Protein AF-A0A3S0SCT3-F1 (afdb_monomer_lite)

Sequence (466 aa):
MITLSAAMLVMLGFLIAALIVVVLLPAYRRRVERFTSEALKRTLPLTEDEIRADKDRLRADFAMEVHRLESKLEDASLTAARQRVEVNRRDAKIQELSESIADQKMSVEEHENARRVLEQAILDRLPKVEQRLVETRKLLATRDREIKTLSATSTKQAAALEEATQLNKQRERELAQLRTALETRAVRNRGAGSAVADADVALRTELEAMREKTREQAALIERLKGAAAVAQSAPDRDEQNAEIKRLLLALAKTEAELTSLKSSIGGEDAERMALEDRVADLQSAVDTKSTEMAKLKAALKVYEEKDSEPAGMAEKANLGALQAELENQRRIITELRAEIASGQERLSRQALRFHEELRRINPEPAAEPPVEKAASPRPSLADRISAPRGPRPAAASNDGSETPDQQRPGSYLRALNSNGAGATADSAGDKPPPLPAADSDQSASVPVAQPHRPRLLERISGIDKR

Radius of gyration: 72.63 Å; chains: 1; bounding box: 149×64×237 Å

Foldseek 3Di:
DQDPVNVVVVVVVVVVVVVVCVVCVVVVVVVVVVVVVVVVCVVDVDDPVNVVVVVVVVVVVVVVVVVVVVVVVVVVVVVVVVVVVVVVVVVVVVVVVVVVVVVVVVVVVVVVVVVVVVVVVCVVVVVVVVVVVVVVVVVVVVVVVVVVVVVVVVVVVVVVVVVVVVVVVVVVVVVVVVVVVVVVVVVVVVPDPPCPVVVVVVVVVVVVVVVVVVVVVVVVVVVVVVVVVCVVPPVVVVVVVVVVVVVVVVVVVVVVVVVVVVVVVVVVVVVVVVVVVVVVVVVVVVVVVVVVVVVVVVVVVVVVVVPVPPPVVVVVVVVVVVVVVVVVVVVVVVVVVVVVVVVVVVVVVVVVVVVVVVCVVDVDDDDDDDDDDDDDDDDDPVVVVPDDDDDDDDDDDDDDDDDDDDDDDDDDPDDDDDDDDDDDDDDDDDDDDDDDDDDDDDDDDDDDDDDDDDDPVVVVPPPDDD

Secondary structure (DSSP, 8-state):
---HHHHHHHHHHHHHHHHHHHHHHHHHHHHHHHHHHHHHHHH----HHHHHHHHHHHHHHHHHHHHHHHHHHHHHHHHHHHHHHHHHHHHHHHHHHHHHHHHHHHHHHHHHHHHHHHHHHHHHHHHHHHHHHHHHHHHHHHHHHHHHHHHHHHHHHHHHHHHHHHHHHHHHHHHHHHHHHHHHHHHHHTT-TT-HHHHHHHHHHHHHHHHHHHHHHHHHHHHHHHHHHHHHS-HHHHHHHHHHHHHHHHHHHHHHHHHHHHHHHHHHHHHHHHHHHHHHHHHHHHHHHHHHHHHHHHHHHHHHHHHHS-HHHHHHHHHHHHHHHHHHHHHHHHHHHHHHHHHHHHHHHHHHHHHHHHHHHS-PPS--------PPPPPPHHHHHSSPPPPPPPPPPP---------------------------------PPPPPPP-------PPPPP-PPPPHHHHH------

pLDDT: mean 77.99, std 21.11, range [28.83, 98.56]

Structure (mmCIF, N/CA/C/O backbone):
data_AF-A0A3S0SCT3-F1
#
_entry.id   AF-A0A3S0SCT3-F1
#
loop_
_atom_site.group_PDB
_atom_site.id
_atom_site.type_symbol
_atom_site.label_atom_id
_atom_site.label_alt_id
_atom_site.label_comp_id
_atom_site.label_asym_id
_atom_site.label_entity_id
_atom_site.label_seq_id
_atom_site.pdbx_PDB_ins_code
_atom_site.Cartn_x
_atom_site.Cartn_y
_atom_site.Cartn_z
_atom_site.occupancy
_atom_site.B_iso_or_equiv
_atom_site.auth_seq_id
_atom_site.auth_comp_id
_atom_site.auth_asym_id
_atom_site.auth_atom_id
_atom_site.pdbx_PDB_model_num
ATOM 1 N N . MET A 1 1 ? -10.621 13.838 122.677 1.00 55.72 1 MET A N 1
ATOM 2 C CA . MET A 1 1 ? -10.110 12.481 122.399 1.00 55.72 1 MET A CA 1
ATOM 3 C C . MET A 1 1 ? -11.297 11.598 122.060 1.00 55.72 1 MET A C 1
ATOM 5 O O . MET A 1 1 ? -12.112 11.360 122.939 1.00 55.72 1 MET A O 1
ATOM 9 N N . ILE A 1 2 ? -11.463 11.205 120.795 1.00 68.75 2 ILE A N 1
ATOM 10 C CA . ILE A 1 2 ? -12.482 10.211 120.429 1.00 68.75 2 ILE A CA 1
ATOM 11 C C . ILE A 1 2 ? -11.994 8.881 121.004 1.00 68.75 2 ILE A C 1
ATOM 13 O O . ILE A 1 2 ? -10.874 8.462 120.721 1.00 68.75 2 ILE A O 1
ATOM 17 N N . THR A 1 3 ? -12.784 8.261 121.873 1.00 83.06 3 THR A N 1
ATOM 18 C CA . THR A 1 3 ? -12.463 6.950 122.434 1.00 83.06 3 THR A CA 1
ATOM 19 C C . THR A 1 3 ? -12.529 5.895 121.328 1.00 83.06 3 THR A C 1
ATOM 21 O O . THR A 1 3 ? -13.400 5.946 120.460 1.00 83.06 3 THR A O 1
ATOM 24 N N . LEU A 1 4 ? -11.610 4.924 121.343 1.00 81.12 4 LEU A N 1
ATOM 25 C CA . LEU A 1 4 ? -11.545 3.845 120.343 1.00 81.12 4 LEU A CA 1
ATOM 26 C C . LEU A 1 4 ? -12.892 3.104 120.206 1.00 81.12 4 LEU A C 1
ATOM 28 O O . LEU A 1 4 ? -13.298 2.734 119.107 1.00 81.12 4 LEU A O 1
ATOM 32 N N . SER A 1 5 ? -13.624 2.969 121.316 1.00 81.44 5 SER A N 1
ATOM 33 C CA . SER A 1 5 ? -14.971 2.394 121.360 1.00 81.44 5 SER A CA 1
ATOM 34 C C . SER A 1 5 ? -15.987 3.169 120.515 1.00 81.44 5 SER A C 1
ATOM 36 O O . SER A 1 5 ? -16.789 2.555 119.814 1.00 81.44 5 SER A O 1
ATOM 38 N N . ALA A 1 6 ? -15.930 4.504 120.511 1.00 84.19 6 ALA A N 1
ATOM 39 C CA . ALA A 1 6 ? -16.797 5.332 119.678 1.00 84.19 6 ALA A CA 1
ATOM 40 C C . ALA A 1 6 ? -16.472 5.164 118.183 1.00 84.19 6 ALA A C 1
ATOM 42 O O . ALA A 1 6 ? -17.385 5.060 117.367 1.00 84.19 6 ALA A O 1
ATOM 43 N N . ALA A 1 7 ? -15.189 5.056 117.819 1.00 85.12 7 ALA A N 1
ATOM 44 C CA . ALA A 1 7 ? -14.775 4.819 116.434 1.00 85.12 7 ALA A CA 1
ATOM 45 C C . ALA A 1 7 ? -15.224 3.438 115.907 1.00 85.12 7 ALA A C 1
ATOM 47 O O . ALA A 1 7 ? -15.695 3.343 114.773 1.00 85.12 7 ALA A O 1
ATOM 48 N N . MET A 1 8 ? -15.149 2.380 116.730 1.00 87.06 8 MET A N 1
ATOM 49 C CA . MET A 1 8 ? -15.624 1.038 116.352 1.00 87.06 8 MET A CA 1
ATOM 50 C C . MET A 1 8 ? -17.142 0.990 116.146 1.00 87.06 8 MET A C 1
ATOM 52 O O . MET A 1 8 ? -17.603 0.373 115.188 1.00 87.06 8 MET A O 1
ATOM 56 N N . LEU A 1 9 ? -17.922 1.670 116.994 1.00 89.00 9 LEU A N 1
ATOM 57 C CA . LEU A 1 9 ? -19.380 1.747 116.844 1.00 89.00 9 LEU A CA 1
ATOM 58 C C . LEU A 1 9 ? -19.797 2.509 115.580 1.00 89.00 9 LEU A C 1
ATOM 60 O O . LEU A 1 9 ? -20.729 2.087 114.899 1.00 89.00 9 LEU A O 1
ATOM 64 N N . VAL A 1 10 ? -19.091 3.587 115.227 1.00 90.06 10 VAL A N 1
ATOM 65 C CA . VAL A 1 10 ? -19.343 4.338 113.985 1.00 90.06 10 VAL A CA 1
ATOM 66 C C . VAL A 1 10 ? -19.022 3.491 112.752 1.00 90.06 10 VAL A C 1
ATOM 68 O O . VAL A 1 10 ? -19.837 3.431 111.833 1.00 90.06 10 VAL A O 1
ATOM 71 N N . MET A 1 11 ? -17.885 2.786 112.740 1.00 91.88 11 MET A N 1
ATOM 72 C CA . MET A 1 11 ? -17.531 1.875 111.643 1.00 91.88 11 MET A CA 1
ATOM 73 C C . MET A 1 11 ? -18.521 0.714 111.514 1.00 91.88 11 MET A C 1
ATOM 75 O O . MET A 1 11 ? -18.919 0.372 110.403 1.00 91.88 11 MET A O 1
ATOM 79 N N . LEU A 1 12 ? -18.963 0.136 112.637 1.00 92.62 12 LEU A N 1
ATOM 80 C CA . LEU A 1 12 ? -19.971 -0.923 112.650 1.00 92.62 12 LEU A CA 1
ATOM 81 C C . LEU A 1 12 ? -21.324 -0.413 112.135 1.00 92.62 12 LEU A C 1
ATOM 83 O O . LEU A 1 12 ? -21.947 -1.066 111.303 1.00 92.62 12 LEU A O 1
ATOM 87 N N . GLY A 1 13 ? -21.752 0.776 112.567 1.00 93.44 13 GLY A N 1
ATOM 88 C CA . GLY A 1 13 ? -22.961 1.428 112.065 1.00 93.44 13 GLY A CA 1
ATOM 89 C C . GLY A 1 13 ? -22.890 1.721 110.563 1.00 93.44 13 GLY A C 1
ATOM 90 O O . GLY A 1 13 ? -23.849 1.452 109.842 1.00 93.44 13 GLY A O 1
ATOM 91 N N . PHE A 1 14 ? -21.741 2.194 110.070 1.00 94.38 14 PHE A N 1
ATOM 92 C CA . PHE A 1 14 ? -21.503 2.408 108.640 1.00 94.38 14 PHE A CA 1
ATOM 93 C C . PHE A 1 14 ? -21.528 1.096 107.847 1.00 94.38 14 PHE A C 1
ATOM 95 O O . PHE A 1 14 ? -22.155 1.034 106.793 1.00 94.38 14 PHE A O 1
ATOM 102 N N . LEU A 1 15 ? -20.909 0.031 108.365 1.00 93.75 15 LEU A N 1
ATOM 103 C CA . LEU A 1 15 ? -20.901 -1.284 107.725 1.00 93.75 15 LEU A CA 1
ATOM 104 C C . LEU A 1 15 ? -22.316 -1.876 107.636 1.00 93.75 15 LEU A C 1
ATOM 106 O O . LEU A 1 15 ? -22.696 -2.405 106.594 1.00 93.75 15 LEU A O 1
ATOM 110 N N . ILE A 1 16 ? -23.116 -1.735 108.699 1.00 94.25 16 ILE A N 1
ATOM 111 C CA . ILE A 1 16 ? -24.522 -2.158 108.719 1.00 94.25 16 ILE A CA 1
ATOM 112 C C . ILE A 1 16 ? -25.343 -1.338 107.715 1.00 94.25 16 ILE A C 1
ATOM 114 O O . ILE A 1 16 ? -26.109 -1.911 106.942 1.00 94.25 16 ILE A O 1
ATOM 118 N N . ALA A 1 17 ? -25.158 -0.017 107.664 1.00 94.00 17 ALA A N 1
ATOM 119 C CA . ALA A 1 17 ? -25.833 0.838 106.689 1.00 94.00 17 ALA A CA 1
ATOM 120 C C . ALA A 1 17 ? -25.451 0.478 105.241 1.00 94.00 17 ALA A C 1
ATOM 122 O O . ALA A 1 17 ? -26.325 0.364 104.382 1.00 94.00 17 ALA A O 1
ATOM 123 N N . ALA A 1 18 ? -24.167 0.230 104.973 1.00 93.06 18 ALA A N 1
ATOM 124 C CA . ALA A 1 18 ? -23.684 -0.209 103.667 1.00 93.06 18 ALA A CA 1
ATOM 125 C C . ALA A 1 18 ? -24.271 -1.574 103.273 1.00 93.06 18 ALA A C 1
ATOM 127 O O . ALA A 1 18 ? -24.719 -1.745 102.139 1.00 93.06 18 ALA A O 1
ATOM 128 N N . LEU A 1 19 ? -24.348 -2.521 104.214 1.00 93.25 19 LEU A N 1
ATOM 129 C CA . LEU A 1 19 ? -24.976 -3.825 103.995 1.00 93.25 19 LEU A CA 1
ATOM 130 C C . LEU A 1 19 ? -26.462 -3.674 103.636 1.00 93.25 19 LEU A C 1
ATOM 132 O O . LEU A 1 19 ? -26.930 -4.287 102.678 1.00 93.25 19 LEU A O 1
ATOM 136 N N . ILE A 1 20 ? -27.191 -2.813 104.352 1.00 93.94 20 ILE A N 1
ATOM 137 C CA . ILE A 1 20 ? -28.601 -2.508 104.073 1.00 93.94 20 ILE A CA 1
ATOM 138 C C . ILE A 1 20 ? -28.765 -1.915 102.666 1.00 93.94 20 ILE A C 1
ATOM 140 O O . ILE A 1 20 ? -29.652 -2.342 101.924 1.00 93.94 20 ILE A O 1
ATOM 144 N N . VAL A 1 21 ? -27.896 -0.984 102.258 1.00 94.62 21 VAL A N 1
ATOM 145 C CA . VAL A 1 21 ? -27.906 -0.418 100.899 1.00 94.62 21 VAL A CA 1
ATOM 146 C C . VAL A 1 21 ? -27.666 -1.503 99.851 1.00 94.62 21 VAL A C 1
ATOM 148 O O . VAL A 1 21 ? -28.411 -1.560 98.878 1.00 94.62 21 VAL A O 1
ATOM 151 N N . VAL A 1 22 ? -26.690 -2.395 100.047 1.00 93.94 22 VAL A N 1
ATOM 152 C CA . VAL A 1 22 ? -26.400 -3.500 99.113 1.00 93.94 22 VAL A CA 1
ATOM 153 C C . VAL A 1 22 ? -27.593 -4.450 98.976 1.00 93.94 22 VAL A C 1
ATOM 155 O O . VAL A 1 22 ? -27.904 -4.879 97.865 1.00 93.94 22 VAL A O 1
ATOM 158 N N . VAL A 1 23 ? -28.300 -4.733 100.074 1.00 93.88 23 VAL A N 1
ATOM 159 C CA . VAL A 1 23 ? -29.508 -5.576 100.072 1.00 93.88 23 VAL A CA 1
ATOM 160 C C . VAL A 1 23 ? -30.689 -4.882 99.379 1.00 93.88 23 VAL A C 1
ATOM 162 O O . VAL A 1 23 ? -31.435 -5.524 98.639 1.00 93.88 23 VAL A O 1
ATOM 165 N N . LEU A 1 24 ? -30.859 -3.570 99.568 1.00 93.81 24 LEU A N 1
ATOM 166 C CA . LEU A 1 24 ? -31.945 -2.789 98.959 1.00 93.81 24 LEU A CA 1
ATOM 167 C C . LEU A 1 24 ? -31.691 -2.433 97.488 1.00 93.81 24 LEU A C 1
ATOM 169 O O . LEU A 1 24 ? -32.644 -2.265 96.723 1.00 93.81 24 LEU A O 1
ATOM 173 N N . LEU A 1 25 ? -30.431 -2.339 97.064 1.00 92.94 25 LEU A N 1
ATOM 174 C CA . LEU A 1 25 ? -30.032 -1.957 95.709 1.00 92.94 25 LEU A CA 1
ATOM 175 C C . LEU A 1 25 ? -30.692 -2.799 94.594 1.00 92.94 25 LEU A C 1
ATOM 177 O O . LEU A 1 25 ? -31.239 -2.199 93.663 1.00 92.94 25 LEU A O 1
ATOM 181 N N . PRO A 1 26 ? -30.714 -4.150 94.641 1.00 90.88 26 PRO A N 1
ATOM 182 C CA . PRO A 1 26 ? -31.385 -4.952 93.614 1.00 90.88 26 PRO A CA 1
ATOM 183 C C . PRO A 1 26 ? -32.906 -4.747 93.597 1.00 90.88 26 PRO A C 1
ATOM 185 O O . PRO A 1 26 ? -33.515 -4.766 92.526 1.00 90.88 26 PRO A O 1
ATOM 188 N N . ALA A 1 27 ? -33.529 -4.511 94.756 1.00 90.31 27 ALA A N 1
ATOM 189 C CA . ALA A 1 27 ? -34.961 -4.233 94.841 1.00 90.31 27 ALA A CA 1
ATOM 190 C C . ALA A 1 27 ? -35.302 -2.862 94.238 1.00 90.31 27 ALA A C 1
ATOM 192 O O . ALA A 1 27 ? -36.268 -2.734 93.483 1.00 90.31 27 ALA A O 1
ATOM 193 N N . TYR A 1 28 ? -34.472 -1.855 94.514 1.00 92.50 28 TYR A N 1
ATOM 194 C CA . TYR A 1 28 ? -34.616 -0.523 93.940 1.00 92.50 28 TYR A CA 1
ATOM 195 C C . TYR A 1 28 ? -34.424 -0.536 92.416 1.00 92.50 28 TYR A C 1
ATOM 197 O O . TYR A 1 28 ? -35.263 0.010 91.705 1.00 92.50 28 TYR A O 1
ATOM 205 N N . ARG A 1 29 ? -33.406 -1.239 91.891 1.00 92.00 29 ARG A N 1
ATOM 206 C CA . ARG A 1 29 ? -33.174 -1.373 90.436 1.00 92.00 29 ARG A CA 1
ATOM 207 C C . ARG A 1 29 ? -34.368 -1.971 89.699 1.00 92.00 29 ARG A C 1
ATOM 209 O O . ARG A 1 29 ? -34.858 -1.361 88.756 1.00 92.00 29 ARG A O 1
ATOM 216 N N . ARG A 1 30 ? -34.908 -3.093 90.189 1.00 90.38 30 ARG A N 1
ATOM 217 C CA . ARG A 1 30 ? -36.111 -3.720 89.606 1.00 90.38 30 ARG A CA 1
ATOM 218 C C . ARG A 1 30 ? -37.310 -2.774 89.601 1.00 90.38 30 ARG A C 1
ATOM 220 O O . ARG A 1 30 ? -38.130 -2.809 88.687 1.00 90.38 30 ARG A O 1
ATOM 227 N N . ARG A 1 31 ? -37.437 -1.940 90.637 1.00 90.19 31 ARG A N 1
ATOM 228 C CA . ARG A 1 31 ? -38.525 -0.966 90.744 1.00 90.19 31 ARG A CA 1
ATOM 229 C C . ARG A 1 31 ? -38.351 0.180 89.751 1.00 90.19 31 ARG A C 1
ATOM 231 O O . ARG A 1 31 ? -39.322 0.543 89.097 1.00 90.19 31 ARG A O 1
ATOM 238 N N . VAL A 1 32 ? -37.132 0.697 89.600 1.00 91.19 32 VAL A N 1
ATOM 239 C CA . VAL A 1 32 ? -36.812 1.725 88.601 1.00 91.19 32 VAL A CA 1
ATOM 240 C C . VAL A 1 32 ? -37.040 1.192 87.189 1.00 91.19 32 VAL A C 1
ATOM 242 O O . VAL A 1 32 ? -37.720 1.859 86.428 1.00 91.19 32 VAL A O 1
ATOM 245 N N . GLU A 1 33 ? -36.585 -0.019 86.858 1.00 92.12 33 GLU A N 1
ATOM 246 C CA . GLU A 1 33 ? -36.803 -0.645 85.540 1.00 92.12 33 GLU A CA 1
ATOM 247 C C . GLU A 1 33 ? -38.289 -0.792 85.188 1.00 92.12 33 GLU A C 1
ATOM 249 O O . GLU A 1 33 ? -38.695 -0.552 84.050 1.00 92.12 33 GLU A O 1
ATOM 254 N N . ARG A 1 34 ? -39.133 -1.153 86.162 1.00 88.19 34 ARG A N 1
ATOM 255 C CA . ARG A 1 34 ? -40.588 -1.192 85.958 1.00 88.19 34 ARG A CA 1
ATOM 256 C C . ARG A 1 34 ? -41.157 0.196 85.706 1.00 88.19 34 ARG A C 1
ATOM 258 O O . ARG A 1 34 ? -41.856 0.379 84.722 1.00 88.19 34 ARG A O 1
ATOM 265 N N . PHE A 1 35 ? -40.817 1.179 86.536 1.00 87.50 35 PHE A N 1
ATOM 266 C CA . PHE A 1 35 ? -41.319 2.539 86.349 1.00 87.50 35 PHE A CA 1
ATOM 267 C C . PHE A 1 35 ? -40.828 3.179 85.052 1.00 87.50 35 PHE A C 1
ATOM 269 O O . PHE A 1 35 ? -41.610 3.848 84.388 1.00 87.50 35 PHE A O 1
ATOM 276 N N . THR A 1 36 ? -39.568 2.976 84.664 1.00 85.06 36 THR A N 1
ATOM 277 C CA . THR A 1 36 ? -39.033 3.515 83.411 1.00 85.06 36 THR A CA 1
ATOM 278 C C . THR A 1 36 ? -39.622 2.796 82.211 1.00 85.06 36 THR A C 1
ATOM 280 O O . THR A 1 36 ? -39.981 3.466 81.254 1.00 85.06 36 THR A O 1
ATOM 283 N N . SER A 1 37 ? -39.799 1.473 82.257 1.00 82.56 37 SER A N 1
ATOM 284 C CA . SER A 1 37 ? -40.467 0.743 81.173 1.00 82.56 37 SER A CA 1
ATOM 285 C C . SER A 1 37 ? -41.952 1.095 81.061 1.00 82.56 37 SER A C 1
ATOM 287 O O . SER A 1 37 ? -42.439 1.261 79.951 1.00 82.56 37 SER A O 1
ATOM 289 N N . GLU A 1 38 ? -42.674 1.272 82.167 1.00 80.94 38 GLU A N 1
ATOM 290 C CA . GLU A 1 38 ? -44.071 1.726 82.165 1.00 80.94 38 GLU A CA 1
ATOM 291 C C . GLU A 1 38 ? -44.207 3.184 81.714 1.00 80.94 38 GLU A C 1
ATOM 293 O O . GLU A 1 38 ? -45.105 3.499 80.938 1.00 80.94 38 GLU A O 1
ATOM 298 N N . ALA A 1 39 ? -43.311 4.074 82.151 1.00 81.44 39 ALA A N 1
ATOM 299 C CA . ALA A 1 39 ? -43.274 5.459 81.691 1.00 81.44 39 ALA A CA 1
ATOM 300 C C . ALA A 1 39 ? -42.940 5.536 80.197 1.00 81.44 39 ALA A C 1
ATOM 302 O O . ALA A 1 39 ? -43.618 6.246 79.464 1.00 81.44 39 ALA A O 1
ATOM 303 N N . LEU A 1 40 ? -41.966 4.748 79.733 1.00 78.50 40 LEU A N 1
ATOM 304 C CA . LEU A 1 40 ? -41.575 4.666 78.328 1.00 78.50 40 LEU A CA 1
ATOM 305 C C . LEU A 1 40 ? -42.701 4.088 77.460 1.00 78.50 40 LEU A C 1
ATOM 307 O O . LEU A 1 40 ? -42.966 4.614 76.388 1.00 78.50 40 LEU A O 1
ATOM 311 N N . LYS A 1 41 ? -43.424 3.072 77.948 1.00 76.38 41 LYS A N 1
ATOM 312 C CA . LYS A 1 41 ? -44.637 2.537 77.301 1.00 76.38 41 LYS A CA 1
ATOM 313 C C . LYS A 1 41 ? -45.798 3.539 77.263 1.00 76.38 41 LYS A C 1
ATOM 315 O O . LYS A 1 41 ? -46.681 3.401 76.428 1.00 76.38 41 LYS A O 1
ATOM 320 N N . ARG A 1 42 ? -45.839 4.517 78.177 1.00 78.38 42 ARG A N 1
ATOM 321 C CA . ARG A 1 42 ? -46.845 5.597 78.177 1.00 78.38 42 ARG A CA 1
ATOM 322 C C . ARG A 1 42 ? -46.470 6.747 77.247 1.00 78.38 42 ARG A C 1
ATOM 324 O O . ARG A 1 42 ? -47.368 7.396 76.724 1.00 78.38 42 ARG A O 1
ATOM 331 N N . THR A 1 43 ? -45.178 7.031 77.075 1.00 78.75 43 THR A N 1
ATOM 332 C CA . THR A 1 43 ? -44.700 8.128 76.219 1.00 78.75 43 THR A CA 1
ATOM 333 C C . THR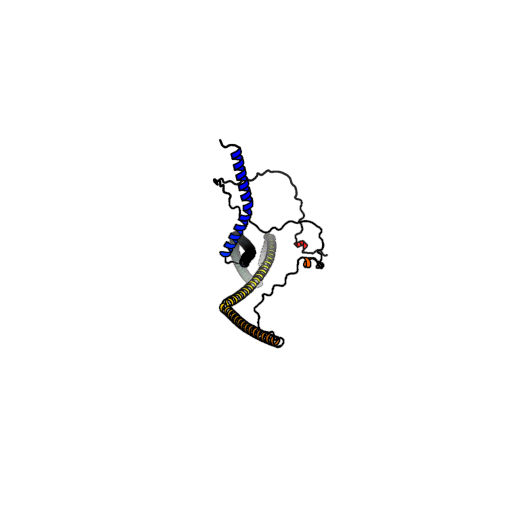 A 1 43 ? -44.483 7.706 74.769 1.00 78.75 43 THR A C 1
ATOM 335 O O . THR A 1 43 ? -44.610 8.545 73.882 1.00 78.75 43 THR A O 1
ATOM 338 N N . LEU A 1 44 ? -44.184 6.429 74.512 1.00 70.25 44 LEU A N 1
ATOM 339 C CA . LEU A 1 44 ? -44.143 5.843 73.174 1.00 70.25 44 LEU A CA 1
ATOM 340 C C . LEU A 1 44 ? -45.436 5.055 72.931 1.00 70.25 44 LEU A C 1
ATOM 342 O O . LEU A 1 44 ? -45.578 3.962 73.479 1.00 70.25 44 LEU A O 1
ATOM 346 N N . PRO A 1 45 ? -46.362 5.546 72.091 1.00 65.19 45 PRO A N 1
ATOM 347 C CA . PRO A 1 45 ? -47.521 4.778 71.650 1.00 65.19 45 PRO A CA 1
ATOM 348 C C . PRO A 1 45 ? -47.118 3.756 70.568 1.00 65.19 45 PRO A C 1
ATOM 350 O O . PRO A 1 45 ? -47.778 3.671 69.542 1.00 65.19 45 PRO A O 1
ATOM 353 N N . LEU A 1 46 ? -46.010 3.028 70.764 1.00 66.12 46 LEU A N 1
ATOM 354 C CA . LEU A 1 46 ? -45.612 1.910 69.910 1.00 66.12 46 LEU A CA 1
ATOM 355 C C . LEU A 1 46 ? -45.759 0.605 70.687 1.00 66.12 46 LEU A C 1
ATOM 357 O O . LEU A 1 46 ? -45.179 0.412 71.759 1.00 66.12 46 LEU A O 1
ATOM 361 N N . THR A 1 47 ? -46.536 -0.302 70.121 1.00 78.00 47 THR A N 1
ATOM 362 C CA . THR A 1 47 ? -46.681 -1.675 70.598 1.00 78.00 47 THR A CA 1
ATOM 363 C C . THR A 1 47 ? -45.391 -2.472 70.351 1.00 78.00 47 THR A C 1
ATOM 365 O O . THR A 1 47 ? -44.585 -2.143 69.481 1.00 78.00 47 THR A O 1
ATOM 368 N N . GLU A 1 48 ? -45.150 -3.538 71.123 1.00 80.19 48 GLU A N 1
ATOM 369 C CA . GLU A 1 48 ? -43.949 -4.379 70.951 1.00 80.19 48 GLU A CA 1
ATOM 370 C C . GLU A 1 48 ? -43.869 -4.995 69.542 1.00 80.19 48 GLU A C 1
ATOM 372 O O . GLU A 1 48 ? -42.777 -5.166 68.993 1.00 80.19 48 GLU A O 1
ATOM 377 N N . ASP A 1 49 ? -45.027 -5.269 68.941 1.00 83.00 49 ASP A N 1
ATOM 378 C CA . ASP A 1 49 ? -45.137 -5.788 67.581 1.00 83.00 49 ASP A CA 1
ATOM 379 C C . ASP A 1 49 ? -44.750 -4.736 66.530 1.00 83.00 49 ASP A C 1
ATOM 381 O O . ASP A 1 49 ? -44.058 -5.075 65.571 1.00 83.00 49 ASP A O 1
ATOM 385 N N . GLU A 1 50 ? -45.076 -3.455 66.736 1.00 85.50 50 GLU A N 1
ATOM 386 C CA . GLU A 1 50 ? -44.626 -2.358 65.863 1.00 85.50 50 GLU A CA 1
ATOM 387 C C . GLU A 1 50 ? -43.107 -2.157 65.934 1.00 85.50 50 GLU A C 1
ATOM 389 O O . GLU A 1 50 ? -42.463 -1.998 64.901 1.00 85.50 50 GLU A O 1
ATOM 394 N N . ILE A 1 51 ? -42.493 -2.269 67.119 1.00 84.94 51 ILE A N 1
ATOM 395 C CA . ILE A 1 51 ? -41.025 -2.184 67.262 1.00 84.94 51 ILE A CA 1
ATOM 396 C C . ILE A 1 51 ? -40.329 -3.337 66.517 1.00 84.94 51 ILE A C 1
ATOM 398 O O . ILE A 1 51 ? -39.260 -3.160 65.924 1.00 84.94 51 ILE A O 1
ATOM 402 N N . ARG A 1 52 ? -40.916 -4.541 66.539 1.00 89.00 52 ARG A N 1
ATOM 403 C CA . ARG A 1 52 ? -40.405 -5.689 65.772 1.00 89.00 52 ARG A CA 1
ATOM 404 C C . ARG A 1 52 ? -40.596 -5.484 64.271 1.00 89.00 52 ARG A C 1
ATOM 406 O O . ARG A 1 52 ? -39.658 -5.750 63.521 1.00 89.00 52 ARG A O 1
ATOM 413 N N . ALA A 1 53 ? -41.746 -4.958 63.854 1.00 91.62 53 ALA A N 1
ATOM 414 C CA . ALA A 1 53 ? -42.018 -4.625 62.461 1.00 91.62 53 ALA A CA 1
ATOM 415 C C . ALA A 1 53 ? -41.042 -3.567 61.923 1.00 91.62 53 ALA A C 1
ATOM 417 O O . ALA A 1 53 ? -40.483 -3.761 60.848 1.00 91.62 53 ALA A O 1
ATOM 418 N N . ASP A 1 54 ? -40.747 -2.511 62.685 1.00 89.94 54 ASP A N 1
ATOM 419 C CA . ASP A 1 54 ? -39.769 -1.486 62.300 1.00 89.94 54 ASP A CA 1
ATOM 420 C C . ASP A 1 54 ? -38.348 -2.050 62.203 1.00 89.94 54 ASP A C 1
ATOM 422 O O . ASP A 1 54 ? -37.595 -1.716 61.287 1.00 89.94 54 ASP A O 1
ATOM 426 N N . LYS A 1 55 ? -37.970 -2.959 63.106 1.00 94.38 55 LYS A N 1
ATOM 427 C CA . LYS A 1 55 ? -36.673 -3.643 63.036 1.00 94.38 55 LYS A CA 1
ATOM 428 C C . LYS A 1 55 ? -36.553 -4.518 61.790 1.00 94.38 55 LYS A C 1
ATOM 430 O O . LYS A 1 55 ? -35.496 -4.533 61.157 1.00 94.38 55 LYS A O 1
ATOM 435 N N . ASP A 1 56 ? -37.599 -5.264 61.454 1.00 95.00 56 ASP A N 1
ATOM 436 C CA . ASP A 1 56 ? -37.602 -6.111 60.263 1.00 95.00 56 ASP A CA 1
ATOM 437 C C . ASP A 1 56 ? -37.713 -5.278 58.978 1.00 95.00 56 ASP A C 1
ATOM 439 O O . ASP A 1 56 ? -37.054 -5.607 57.993 1.00 95.00 56 ASP A O 1
ATOM 443 N N . ARG A 1 57 ? -38.407 -4.133 59.015 1.00 94.19 57 ARG A N 1
ATOM 444 C CA . ARG A 1 57 ? -38.387 -3.124 57.949 1.00 94.19 57 ARG A CA 1
ATOM 445 C C . ARG A 1 57 ? -36.981 -2.575 57.724 1.00 94.19 57 ARG A C 1
ATOM 447 O O . ARG A 1 57 ? -36.509 -2.614 56.598 1.00 94.19 57 ARG A O 1
ATOM 454 N N . LEU A 1 58 ? -36.276 -2.146 58.773 1.00 95.94 58 LEU A N 1
ATOM 455 C CA . LEU A 1 58 ? -34.894 -1.667 58.650 1.00 95.94 58 LEU A CA 1
ATOM 456 C C . LEU A 1 58 ? -33.966 -2.750 58.090 1.00 95.94 58 LEU A C 1
ATOM 458 O O . LEU A 1 58 ? -33.097 -2.457 57.275 1.00 95.94 58 LEU A O 1
ATOM 462 N N . ARG A 1 59 ? -34.150 -4.015 58.487 1.00 96.81 59 ARG A N 1
ATOM 463 C CA . ARG A 1 59 ? -33.395 -5.138 57.906 1.00 96.81 59 ARG A CA 1
ATOM 464 C C . ARG A 1 59 ? -33.693 -5.326 56.424 1.00 96.81 59 ARG A C 1
ATOM 466 O O . ARG A 1 59 ? -32.763 -5.594 55.670 1.00 96.81 59 ARG A O 1
ATOM 473 N N . ALA A 1 60 ? -34.954 -5.203 56.022 1.00 97.12 60 ALA A N 1
ATOM 474 C CA . ALA A 1 60 ? -35.347 -5.281 54.623 1.00 97.12 60 ALA A CA 1
ATOM 475 C C . ALA A 1 60 ? -34.766 -4.111 53.818 1.00 97.12 60 ALA A C 1
ATOM 477 O O . ALA A 1 60 ? -34.188 -4.345 52.762 1.00 97.12 60 ALA A O 1
ATOM 478 N N . ASP A 1 61 ? -34.841 -2.886 54.341 1.00 96.38 61 ASP A N 1
ATOM 479 C CA . ASP A 1 61 ? -34.283 -1.688 53.707 1.00 96.38 61 ASP A CA 1
ATOM 480 C C . ASP A 1 61 ? -32.766 -1.830 53.516 1.00 96.38 61 ASP A C 1
ATOM 482 O O . ASP A 1 61 ? -32.272 -1.685 52.398 1.00 96.38 61 ASP A O 1
ATOM 486 N N . PHE A 1 62 ? -32.031 -2.248 54.554 1.00 97.25 62 PHE A N 1
ATOM 487 C CA . PHE A 1 62 ? -30.598 -2.535 54.436 1.00 97.25 62 PHE A CA 1
ATOM 488 C C . PHE A 1 62 ? -30.302 -3.660 53.437 1.00 97.25 62 PHE A C 1
ATOM 490 O O . PHE A 1 62 ? -29.364 -3.542 52.651 1.00 97.25 62 PHE A O 1
ATOM 497 N N . ALA A 1 63 ? -31.082 -4.745 53.432 1.00 97.44 63 ALA A N 1
ATOM 498 C CA . ALA A 1 63 ? -30.892 -5.835 52.476 1.00 97.44 63 ALA A CA 1
ATOM 499 C C . ALA A 1 63 ? -31.134 -5.374 51.027 1.00 97.44 63 ALA A C 1
ATOM 501 O O . ALA A 1 63 ? -30.374 -5.741 50.132 1.00 97.44 63 ALA A O 1
ATOM 502 N N . MET A 1 64 ? -32.148 -4.534 50.797 1.00 96.81 64 MET A N 1
ATOM 503 C CA . MET A 1 64 ? -32.429 -3.942 49.488 1.00 96.81 64 MET A CA 1
ATOM 504 C C . MET A 1 64 ? -31.327 -2.974 49.050 1.00 96.81 64 MET A C 1
ATOM 506 O O . MET A 1 64 ? -30.935 -2.990 47.884 1.00 96.81 64 MET A O 1
ATOM 510 N N . GLU A 1 65 ? -30.802 -2.149 49.956 1.00 97.25 65 GLU A N 1
ATOM 511 C CA . GLU A 1 65 ? -29.690 -1.242 49.656 1.00 97.25 65 GLU A CA 1
ATOM 512 C C . GLU A 1 65 ? -28.407 -1.998 49.311 1.00 97.25 65 GLU A C 1
ATOM 514 O O . GLU A 1 65 ? -27.771 -1.674 48.306 1.00 97.25 65 GLU A O 1
ATOM 519 N N . VAL A 1 66 ? -28.059 -3.030 50.087 1.00 97.94 66 VAL A N 1
ATOM 520 C CA . VAL A 1 66 ? -26.902 -3.894 49.810 1.00 97.94 66 VAL A CA 1
ATOM 521 C C . VAL A 1 66 ? -27.061 -4.559 48.450 1.00 97.94 66 VAL A C 1
ATOM 523 O O . VAL A 1 66 ? -26.185 -4.406 47.604 1.00 97.94 66 VAL A O 1
ATOM 526 N N . HIS A 1 67 ? -28.209 -5.184 48.181 1.00 97.44 67 HIS A N 1
ATOM 527 C CA . HIS A 1 67 ? -28.448 -5.828 46.892 1.00 97.44 67 HIS A CA 1
ATOM 528 C C . HIS A 1 67 ? -28.406 -4.832 45.722 1.00 97.44 67 HIS A C 1
ATOM 530 O O . HIS A 1 67 ? -27.865 -5.126 44.655 1.00 97.44 67 HIS A O 1
ATOM 536 N N . ARG A 1 68 ? -28.927 -3.612 45.913 1.00 97.88 68 ARG A N 1
ATOM 537 C CA . ARG A 1 68 ? -28.865 -2.550 44.900 1.00 97.88 68 ARG A CA 1
ATOM 538 C C . ARG A 1 68 ? -27.434 -2.072 44.653 1.00 97.88 68 ARG A C 1
ATOM 540 O O . ARG A 1 68 ? -27.112 -1.717 43.520 1.00 97.88 68 ARG A O 1
ATOM 547 N N . LEU A 1 69 ? -26.591 -2.013 45.683 1.00 98.06 69 LEU A N 1
ATOM 548 C CA . LEU A 1 69 ? -25.174 -1.669 45.547 1.00 98.06 69 LEU A CA 1
ATOM 549 C C . LEU A 1 69 ? -24.386 -2.790 44.867 1.00 98.06 69 LEU A C 1
ATOM 551 O O . LEU A 1 69 ? -23.603 -2.497 43.968 1.00 98.06 69 LEU A O 1
ATOM 555 N N . GLU A 1 70 ? -24.635 -4.044 45.240 1.00 97.62 70 GLU A N 1
ATOM 556 C CA . GLU A 1 70 ? -24.051 -5.225 44.596 1.00 97.62 70 GLU A CA 1
ATOM 557 C C . GLU A 1 70 ? -24.417 -5.271 43.111 1.00 97.62 70 GLU A C 1
ATOM 559 O O . GLU A 1 70 ? -23.526 -5.332 42.271 1.00 97.62 70 GLU A O 1
ATOM 564 N N . SER A 1 71 ? -25.697 -5.090 42.773 1.00 97.75 71 SER A N 1
ATOM 565 C CA . SER A 1 71 ? -26.158 -5.056 41.376 1.00 97.75 71 SER A CA 1
ATOM 566 C C . SER A 1 71 ? -25.470 -3.945 40.572 1.00 97.75 71 SER A C 1
ATOM 568 O O . SER A 1 71 ? -24.989 -4.169 39.466 1.00 97.75 71 SER A O 1
ATOM 570 N N . LYS A 1 72 ? -25.344 -2.736 41.142 1.00 98.00 72 LYS A N 1
ATOM 571 C CA . LYS A 1 72 ? -24.621 -1.630 40.487 1.00 98.00 72 LYS A CA 1
ATOM 572 C C . LYS A 1 72 ? -23.133 -1.925 40.311 1.00 98.00 72 LYS A C 1
ATOM 574 O O . LYS A 1 72 ? -22.543 -1.487 39.326 1.00 98.00 72 LYS A O 1
ATOM 579 N N . LEU A 1 73 ? -22.515 -2.604 41.275 1.00 98.50 73 LEU A N 1
ATOM 580 C CA . LEU A 1 73 ? -21.115 -3.004 41.199 1.00 98.50 73 LEU A CA 1
ATOM 581 C C . LEU A 1 73 ? -20.913 -4.069 40.116 1.00 98.50 73 LEU A C 1
ATOM 583 O O . LEU A 1 73 ? -19.960 -3.968 39.344 1.00 98.50 73 LEU A O 1
ATOM 587 N N . GLU A 1 74 ? -21.829 -5.027 40.001 1.00 98.06 74 GLU A N 1
ATOM 588 C CA . GLU A 1 74 ? -21.841 -6.011 38.920 1.00 98.06 74 GLU A CA 1
ATOM 589 C C . GLU A 1 74 ? -21.993 -5.332 37.553 1.00 98.06 74 GLU A C 1
ATOM 591 O O . GLU A 1 74 ? -21.148 -5.541 36.680 1.00 98.06 74 GLU A O 1
ATOM 596 N N . ASP A 1 75 ? -22.963 -4.430 37.383 1.00 98.25 75 ASP A N 1
ATOM 597 C CA . ASP A 1 75 ? -23.152 -3.664 36.143 1.00 98.25 75 ASP A CA 1
ATOM 598 C C . ASP A 1 75 ? -21.912 -2.827 35.781 1.00 98.25 75 ASP A C 1
ATOM 600 O O . ASP A 1 75 ? -21.448 -2.819 34.633 1.00 98.25 75 ASP A O 1
ATOM 604 N N . ALA A 1 76 ? -21.318 -2.145 36.765 1.00 98.19 76 ALA A N 1
ATOM 605 C CA . ALA A 1 76 ? -20.082 -1.389 36.580 1.00 98.19 76 ALA A CA 1
ATOM 606 C C . ALA A 1 76 ? -18.909 -2.305 36.187 1.00 98.19 76 ALA A C 1
ATOM 608 O O . ALA A 1 76 ? -18.109 -1.961 35.317 1.00 98.19 76 ALA A O 1
ATOM 609 N N . SER A 1 77 ? -18.820 -3.500 36.775 1.00 98.00 77 SER A N 1
ATOM 610 C CA . SER A 1 77 ? -17.786 -4.481 36.437 1.00 98.00 77 SER A CA 1
ATOM 611 C C . SER A 1 77 ? -17.955 -5.032 35.016 1.00 98.00 77 SER A C 1
ATOM 613 O O . SER A 1 77 ? -16.972 -5.142 34.278 1.00 98.00 77 SER A O 1
ATOM 615 N N . LEU A 1 78 ? -19.195 -5.295 34.586 1.00 98.31 78 LEU A N 1
ATOM 616 C CA . LEU A 1 78 ? -19.517 -5.767 33.241 1.00 98.31 78 LEU A CA 1
ATOM 617 C C . LEU A 1 78 ? -19.220 -4.697 32.191 1.00 98.31 78 LEU A C 1
ATOM 619 O O . LEU A 1 78 ? -18.631 -4.997 31.150 1.00 98.31 78 LEU A O 1
ATOM 623 N N . THR A 1 79 ? -19.586 -3.442 32.456 1.00 98.31 79 THR A N 1
ATOM 624 C CA . THR A 1 79 ? -19.264 -2.328 31.553 1.00 98.31 79 THR A CA 1
ATOM 625 C C . THR A 1 79 ? -17.759 -2.083 31.469 1.00 98.31 79 THR A C 1
ATOM 627 O O . THR A 1 79 ? -17.237 -1.958 30.361 1.00 98.31 79 THR A O 1
ATOM 630 N N . ALA A 1 80 ? -17.033 -2.128 32.590 1.00 98.25 80 ALA A N 1
ATOM 631 C CA . ALA A 1 80 ? -15.575 -2.029 32.596 1.00 98.25 80 ALA A CA 1
ATOM 632 C C . ALA A 1 80 ? -14.908 -3.183 31.823 1.00 98.25 80 ALA A C 1
ATOM 634 O O . ALA A 1 80 ? -13.954 -2.960 31.077 1.00 98.25 80 ALA A O 1
ATOM 635 N N . ALA A 1 81 ? -15.417 -4.413 31.949 1.00 98.00 81 ALA A N 1
ATOM 636 C CA . 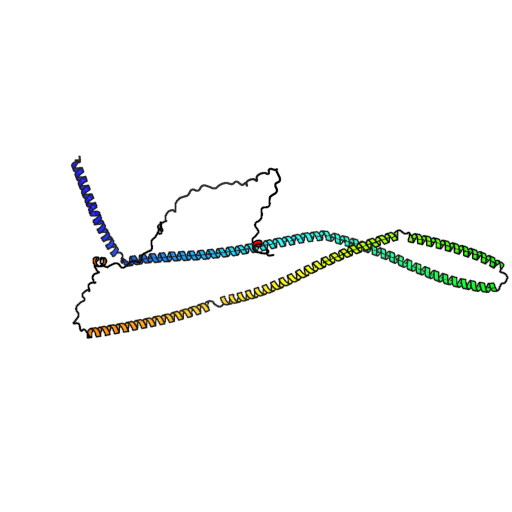ALA A 1 81 ? -14.924 -5.557 31.185 1.00 98.00 81 ALA A CA 1
ATOM 637 C C . ALA A 1 81 ? -15.147 -5.374 29.674 1.00 98.00 81 ALA A C 1
ATOM 639 O O . ALA A 1 81 ? -14.222 -5.591 28.891 1.00 98.00 81 ALA A O 1
ATOM 640 N N . ARG A 1 82 ? -16.333 -4.907 29.259 1.00 98.06 82 ARG A N 1
ATOM 641 C CA . ARG A 1 82 ? -16.629 -4.591 27.848 1.00 98.06 82 ARG A CA 1
ATOM 642 C C . ARG A 1 82 ? -15.701 -3.509 27.304 1.00 98.06 82 ARG A C 1
ATOM 644 O O . ARG A 1 82 ? -15.103 -3.701 26.250 1.00 98.06 82 ARG A O 1
ATOM 651 N N . GLN A 1 83 ? -15.503 -2.429 28.057 1.00 98.38 83 GLN A N 1
ATOM 652 C CA . GLN A 1 83 ? -14.586 -1.355 27.674 1.00 98.38 83 GLN A CA 1
ATOM 653 C C . GLN A 1 83 ? -13.149 -1.858 27.508 1.00 98.38 83 GLN A C 1
ATOM 655 O O . GLN A 1 83 ? -12.489 -1.500 26.539 1.00 98.38 83 GLN A O 1
ATOM 660 N N . ARG A 1 84 ? -12.664 -2.739 28.394 1.00 98.00 84 ARG A N 1
ATOM 661 C CA . ARG A 1 84 ? -11.332 -3.353 28.246 1.00 98.00 84 ARG A CA 1
ATOM 662 C C . ARG A 1 84 ? -11.216 -4.184 26.968 1.00 98.00 84 ARG A C 1
ATOM 664 O O . ARG A 1 84 ? -10.194 -4.115 26.294 1.00 98.00 84 ARG A O 1
ATOM 671 N N . VAL A 1 85 ? -12.254 -4.941 26.610 1.00 98.38 85 VAL A N 1
ATOM 672 C CA . VAL A 1 85 ? -12.277 -5.705 25.350 1.00 98.38 85 VAL A CA 1
ATOM 673 C C . VAL A 1 85 ? -12.265 -4.769 24.139 1.00 98.38 85 VAL A C 1
ATOM 675 O O . VAL A 1 85 ? -11.535 -5.019 23.182 1.00 98.38 85 VAL A O 1
ATOM 678 N N . GLU A 1 86 ? -13.025 -3.676 24.179 1.00 98.19 86 GLU A N 1
ATOM 679 C CA . GLU A 1 86 ? -13.028 -2.672 23.111 1.00 98.19 86 GLU A CA 1
ATOM 680 C C . GLU A 1 86 ? -11.676 -1.971 22.959 1.00 98.19 86 GLU A C 1
ATOM 682 O O . GLU A 1 86 ? -11.226 -1.780 21.831 1.00 98.19 86 GLU A O 1
ATOM 687 N N . VAL A 1 87 ? -11.010 -1.628 24.067 1.00 98.50 87 VAL A N 1
ATOM 688 C CA . VAL A 1 87 ? -9.653 -1.059 24.058 1.00 98.50 87 VAL A CA 1
ATOM 689 C C . VAL A 1 87 ? -8.676 -2.041 23.423 1.00 98.50 87 VAL A C 1
ATOM 691 O O . VAL A 1 87 ? -8.047 -1.685 22.436 1.00 98.50 87 VAL A O 1
ATOM 694 N N . AS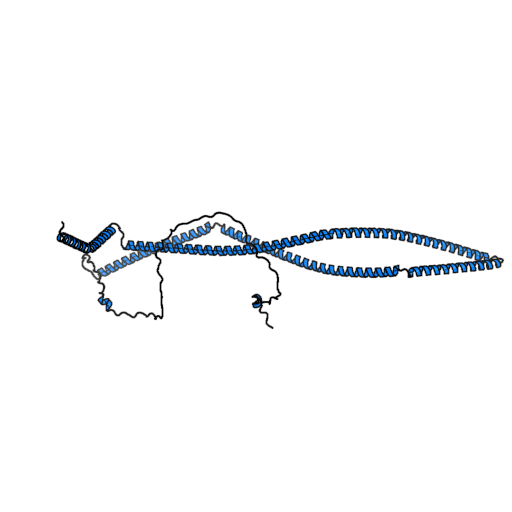N A 1 88 ? -8.657 -3.304 23.857 1.00 98.19 88 ASN A N 1
ATOM 695 C CA . ASN A 1 88 ? -7.793 -4.324 23.252 1.00 98.19 88 ASN A CA 1
ATOM 696 C C . ASN A 1 88 ? -8.061 -4.505 21.747 1.00 98.19 88 ASN A C 1
ATOM 698 O O . ASN A 1 88 ? -7.137 -4.702 20.960 1.00 98.19 88 ASN A O 1
ATOM 702 N N . ARG A 1 89 ? -9.328 -4.419 21.318 1.00 98.44 89 ARG A N 1
ATOM 703 C CA . ARG A 1 89 ? -9.690 -4.485 19.894 1.00 98.44 89 ARG A CA 1
ATOM 704 C C . ARG A 1 89 ? -9.191 -3.263 19.119 1.00 98.44 89 ARG A C 1
ATOM 706 O O . ARG A 1 89 ? -8.768 -3.408 17.974 1.00 98.44 89 ARG A O 1
ATOM 713 N N . ARG A 1 90 ? -9.254 -2.070 19.718 1.00 98.38 90 ARG A N 1
ATOM 714 C CA . ARG A 1 90 ? -8.703 -0.841 19.131 1.00 98.38 90 ARG A CA 1
ATOM 715 C C . ARG A 1 90 ? -7.184 -0.901 19.066 1.00 98.38 90 ARG A C 1
ATOM 717 O O . ARG A 1 90 ? -6.647 -0.582 18.016 1.00 98.38 90 ARG A O 1
ATOM 724 N N . ASP A 1 91 ? -6.520 -1.384 20.108 1.00 98.50 91 ASP A N 1
ATOM 725 C CA . ASP A 1 91 ? -5.064 -1.532 20.150 1.00 98.50 91 ASP A CA 1
ATOM 726 C C . ASP A 1 91 ? -4.574 -2.508 19.077 1.00 98.50 91 ASP A C 1
ATOM 728 O O . ASP A 1 91 ? -3.645 -2.190 18.337 1.00 98.50 91 ASP A O 1
ATOM 732 N N . ALA A 1 92 ? -5.268 -3.636 18.890 1.00 98.31 92 ALA A N 1
ATOM 733 C CA . ALA A 1 92 ? -4.984 -4.556 17.790 1.00 98.31 92 ALA A CA 1
ATOM 734 C C . ALA A 1 92 ? -5.129 -3.874 16.417 1.00 98.31 92 ALA A C 1
ATOM 736 O O . ALA A 1 92 ? -4.285 -4.057 15.540 1.00 98.31 92 ALA A O 1
ATOM 737 N N . LYS A 1 93 ? -6.163 -3.037 16.230 1.00 98.38 93 LYS A N 1
ATOM 738 C CA . LYS A 1 93 ? -6.342 -2.300 14.971 1.00 98.38 93 LYS A CA 1
ATOM 739 C C . LYS A 1 93 ? -5.294 -1.203 14.777 1.00 98.38 93 LYS A C 1
ATOM 741 O O . LYS A 1 93 ? -4.857 -0.979 13.654 1.00 98.38 93 LYS A O 1
ATOM 746 N N . ILE A 1 94 ? -4.886 -0.527 15.849 1.00 98.50 94 ILE A N 1
ATOM 747 C CA . ILE A 1 94 ? -3.807 0.466 15.827 1.00 98.50 94 ILE A CA 1
ATOM 748 C C . ILE A 1 94 ? -2.494 -0.209 15.439 1.00 98.50 94 ILE A C 1
ATOM 750 O O . ILE A 1 94 ? -1.763 0.345 14.624 1.00 98.50 94 ILE A O 1
ATOM 754 N N . GLN A 1 95 ? -2.210 -1.400 15.967 1.00 98.44 95 GLN A N 1
ATOM 755 C CA . GLN A 1 95 ? -1.015 -2.159 15.611 1.00 98.44 95 GLN A CA 1
ATOM 756 C C . GLN A 1 95 ? -1.021 -2.549 14.128 1.00 98.44 95 GLN A C 1
ATOM 758 O O . GLN A 1 95 ? -0.047 -2.270 13.438 1.00 98.44 95 GLN A O 1
ATOM 763 N N . GLU A 1 96 ? -2.131 -3.093 13.622 1.00 98.38 96 GLU A N 1
ATOM 764 C CA . GLU A 1 96 ? -2.294 -3.436 12.199 1.00 98.38 96 GLU A CA 1
ATOM 765 C C . GLU A 1 96 ? -2.110 -2.208 11.287 1.00 98.38 96 GLU A C 1
ATOM 767 O O . GLU A 1 96 ? -1.404 -2.259 10.283 1.00 98.38 96 GLU A O 1
ATOM 772 N N . LEU A 1 97 ? -2.714 -1.069 11.646 1.00 98.44 97 LEU A N 1
ATOM 773 C CA . LEU A 1 97 ? -2.547 0.177 10.893 1.00 98.44 97 LEU A CA 1
ATOM 774 C C . LEU A 1 97 ? -1.115 0.713 10.980 1.00 98.44 97 LEU A C 1
ATOM 776 O O . LEU A 1 97 ? -0.606 1.253 10.002 1.00 98.44 97 LEU A O 1
ATOM 780 N N . SER A 1 98 ? -0.459 0.568 12.130 1.00 98.44 98 SER A N 1
ATOM 781 C CA . SER A 1 98 ? 0.927 1.003 12.320 1.00 98.44 98 SER A CA 1
ATOM 782 C C . SER A 1 98 ? 1.898 0.164 11.491 1.00 98.44 98 SER A C 1
ATOM 784 O O . SER A 1 98 ? 2.827 0.723 10.914 1.00 98.44 98 SER A O 1
ATOM 786 N N . GLU A 1 99 ? 1.655 -1.144 11.388 1.00 98.56 99 GLU A N 1
ATOM 787 C CA . GLU A 1 99 ? 2.390 -2.059 10.507 1.00 98.56 99 GLU A CA 1
ATOM 788 C C . GLU A 1 99 ? 2.181 -1.681 9.038 1.00 98.56 99 GLU A C 1
ATOM 790 O O . GLU A 1 99 ? 3.150 -1.438 8.329 1.00 98.56 99 GLU A O 1
ATOM 795 N N . SER A 1 100 ? 0.932 -1.462 8.612 1.00 98.31 100 SER A N 1
ATOM 796 C CA . SER A 1 100 ? 0.644 -1.011 7.245 1.00 98.31 100 SER A CA 1
ATOM 797 C C . SER A 1 100 ? 1.306 0.331 6.904 1.00 98.31 100 SER A C 1
ATOM 799 O O . SER A 1 100 ? 1.794 0.509 5.788 1.00 98.31 100 SER A O 1
ATOM 801 N N . ILE A 1 101 ? 1.361 1.276 7.850 1.00 98.50 101 ILE A N 1
ATOM 802 C CA . ILE A 1 101 ? 2.080 2.546 7.668 1.00 98.50 101 ILE A CA 1
ATOM 803 C C . ILE A 1 101 ? 3.591 2.309 7.571 1.00 98.50 101 ILE A C 1
ATOM 805 O O . ILE A 1 101 ? 4.255 2.980 6.781 1.00 98.50 101 ILE A O 1
ATOM 809 N N . ALA A 1 102 ? 4.151 1.396 8.367 1.00 98.31 102 ALA A N 1
ATOM 810 C CA . ALA A 1 102 ? 5.566 1.047 8.290 1.00 98.31 102 ALA A CA 1
ATOM 811 C C . ALA A 1 102 ? 5.907 0.426 6.927 1.00 98.31 102 ALA A C 1
ATOM 813 O O . ALA A 1 102 ? 6.843 0.889 6.278 1.00 98.31 102 ALA A O 1
ATOM 814 N N . ASP A 1 103 ? 5.095 -0.514 6.445 1.00 98.19 103 ASP A N 1
ATOM 815 C CA . ASP A 1 103 ? 5.257 -1.139 5.129 1.00 98.19 103 ASP A CA 1
ATOM 816 C C . ASP A 1 103 ? 5.175 -0.113 3.995 1.00 98.19 103 ASP A C 1
ATOM 818 O O . ASP A 1 103 ? 6.016 -0.091 3.095 1.00 98.19 103 ASP A O 1
ATOM 822 N N . GLN A 1 104 ? 4.198 0.798 4.057 1.00 98.12 104 GLN A N 1
ATOM 823 C CA . GLN A 1 104 ? 4.076 1.882 3.082 1.00 98.12 104 GLN A CA 1
ATOM 824 C C . GLN A 1 104 ? 5.290 2.812 3.102 1.00 98.12 104 GLN A C 1
ATOM 826 O O . GLN A 1 104 ? 5.747 3.233 2.042 1.00 98.12 104 GLN A O 1
ATOM 831 N N . LYS A 1 105 ? 5.840 3.125 4.281 1.00 98.31 105 LYS A N 1
ATOM 832 C CA . LYS A 1 105 ? 7.066 3.927 4.383 1.00 98.31 105 LYS A CA 1
ATOM 833 C C . LYS A 1 105 ? 8.258 3.216 3.756 1.00 98.31 105 LYS A C 1
ATOM 835 O O . LYS A 1 105 ? 8.968 3.852 2.986 1.00 98.31 105 LYS A O 1
ATOM 840 N N . MET A 1 106 ? 8.438 1.919 4.015 1.00 98.19 106 MET A N 1
ATOM 841 C CA . MET A 1 106 ? 9.505 1.143 3.374 1.00 98.19 106 MET A CA 1
ATOM 842 C C . MET A 1 106 ? 9.352 1.145 1.849 1.00 98.19 106 MET A C 1
ATOM 844 O O . MET A 1 106 ? 10.310 1.439 1.144 1.00 98.19 106 MET A O 1
ATOM 848 N N . SER A 1 107 ? 8.141 0.919 1.332 1.00 98.00 107 SER A N 1
ATOM 849 C CA . SER A 1 107 ? 7.875 0.970 -0.113 1.00 98.00 107 SER A CA 1
ATOM 850 C C . SER A 1 107 ? 8.171 2.352 -0.712 1.00 98.00 107 SER A C 1
ATOM 852 O O . SER A 1 107 ? 8.750 2.450 -1.795 1.00 98.00 107 SER A O 1
ATOM 854 N N . VAL A 1 108 ? 7.835 3.440 -0.010 1.00 98.31 108 VAL A N 1
ATOM 855 C CA . VAL A 1 108 ? 8.189 4.800 -0.445 1.00 98.31 108 VAL A CA 1
ATOM 856 C C . VAL A 1 108 ? 9.704 4.996 -0.458 1.00 98.31 108 VAL A C 1
ATOM 858 O O . VAL A 1 108 ? 10.231 5.511 -1.441 1.00 98.31 108 VAL A O 1
ATOM 861 N N . GLU A 1 109 ? 10.420 4.556 0.576 1.00 98.00 109 GLU A N 1
ATOM 862 C CA . GLU A 1 109 ? 11.885 4.633 0.630 1.00 98.00 109 GLU A CA 1
ATOM 863 C C . GLU A 1 109 ? 12.545 3.819 -0.493 1.00 98.00 109 GLU A C 1
ATOM 865 O O . GLU A 1 109 ? 13.492 4.288 -1.129 1.00 98.00 109 GLU A O 1
ATOM 870 N N . GLU A 1 110 ? 12.022 2.632 -0.803 1.00 97.38 110 GLU A N 1
ATOM 871 C CA . GLU A 1 110 ? 12.452 1.819 -1.944 1.00 97.38 110 GLU A CA 1
ATOM 872 C C . GLU A 1 110 ? 12.237 2.553 -3.270 1.00 97.38 110 GLU A C 1
ATOM 874 O O . GLU A 1 110 ? 13.152 2.616 -4.095 1.00 97.38 110 GLU A O 1
ATOM 879 N N . HIS A 1 111 ? 11.066 3.162 -3.472 1.00 97.56 111 HIS A N 1
ATOM 880 C CA . HIS A 1 111 ? 10.776 3.948 -4.671 1.00 97.56 111 HIS A CA 1
ATOM 881 C C . HIS A 1 111 ? 11.648 5.201 -4.778 1.00 97.56 111 HIS A C 1
ATOM 883 O O . HIS A 1 111 ? 12.117 5.530 -5.869 1.00 97.56 111 HIS A O 1
ATOM 889 N N . GLU A 1 112 ? 11.921 5.887 -3.670 1.00 97.62 112 GLU A N 1
ATOM 890 C CA . GLU A 1 112 ? 12.852 7.013 -3.646 1.00 97.62 112 GLU A CA 1
ATOM 891 C C . GLU A 1 112 ? 14.275 6.578 -3.993 1.00 97.62 112 GLU A C 1
ATOM 893 O O . GLU A 1 112 ? 14.957 7.247 -4.771 1.00 97.62 112 GLU A O 1
ATOM 898 N N . ASN A 1 113 ? 14.731 5.448 -3.458 1.00 97.62 113 ASN A N 1
ATOM 899 C CA . ASN A 1 113 ? 16.054 4.913 -3.754 1.00 97.62 113 ASN A CA 1
ATOM 900 C C . ASN A 1 113 ? 16.158 4.461 -5.213 1.00 97.62 113 ASN A C 1
ATOM 902 O O . ASN A 1 113 ? 17.118 4.826 -5.893 1.00 97.62 113 ASN A O 1
ATOM 906 N N . ALA A 1 114 ? 15.148 3.757 -5.728 1.00 96.94 114 ALA A N 1
ATOM 907 C CA . ALA A 1 114 ? 15.062 3.391 -7.138 1.00 96.94 114 ALA A CA 1
ATOM 908 C C . ALA A 1 114 ? 15.091 4.635 -8.034 1.00 96.94 114 ALA A C 1
ATOM 910 O O . ALA A 1 114 ? 15.829 4.677 -9.019 1.00 96.94 114 ALA A O 1
ATOM 911 N N . ARG A 1 115 ? 14.363 5.691 -7.655 1.00 97.44 115 ARG A N 1
ATOM 912 C CA . ARG A 1 115 ? 14.382 6.972 -8.362 1.00 97.44 115 ARG A CA 1
ATOM 913 C C . ARG A 1 115 ? 15.766 7.620 -8.338 1.00 97.44 115 ARG A C 1
ATOM 915 O O . ARG A 1 115 ? 16.234 8.028 -9.394 1.00 97.44 115 ARG A O 1
ATOM 922 N N . ARG A 1 116 ? 16.450 7.668 -7.189 1.00 97.44 116 ARG A N 1
ATOM 923 C CA . ARG A 1 116 ? 17.824 8.201 -7.086 1.00 97.44 116 ARG A CA 1
ATOM 924 C C . ARG A 1 116 ? 18.794 7.430 -7.985 1.00 97.44 116 ARG A C 1
ATOM 926 O O . ARG A 1 116 ? 19.601 8.044 -8.678 1.00 97.44 116 ARG A O 1
ATOM 933 N N . VAL A 1 117 ? 18.699 6.100 -8.013 1.00 97.25 117 VAL A N 1
ATOM 934 C CA . VAL A 1 117 ? 19.534 5.250 -8.879 1.00 97.25 117 VAL A CA 1
ATOM 935 C C . VAL A 1 117 ? 19.230 5.499 -10.356 1.00 97.25 117 VAL A C 1
ATOM 937 O O . VAL A 1 117 ? 20.156 5.631 -11.154 1.00 97.25 117 VAL A O 1
ATOM 940 N N . LEU A 1 118 ? 17.953 5.610 -10.732 1.00 96.69 118 LEU A N 1
ATOM 941 C CA . LEU A 1 118 ? 17.555 5.938 -12.102 1.00 96.69 118 LEU A CA 1
ATOM 942 C C . LEU A 1 118 ? 18.037 7.331 -12.513 1.00 96.69 118 LEU A C 1
ATOM 944 O O . LEU A 1 118 ? 18.567 7.483 -13.609 1.00 96.69 118 LEU A O 1
ATOM 948 N N . GLU A 1 119 ? 17.915 8.331 -11.641 1.00 97.00 119 GLU A N 1
ATOM 949 C CA . GLU A 1 119 ? 18.426 9.682 -11.884 1.00 97.00 119 GLU A CA 1
ATOM 950 C C . GLU A 1 119 ? 19.946 9.663 -12.103 1.00 97.00 119 GLU A C 1
ATOM 952 O O . GLU A 1 119 ? 20.430 10.223 -13.085 1.00 97.00 119 GLU A O 1
ATOM 957 N N . GLN A 1 120 ? 20.702 8.940 -11.272 1.00 96.88 120 GLN A N 1
ATOM 958 C CA . GLN A 1 120 ? 22.144 8.754 -11.470 1.00 96.88 120 GLN A CA 1
ATOM 959 C C . GLN A 1 120 ? 22.465 8.020 -12.779 1.00 96.88 120 GLN A C 1
ATOM 961 O O . GLN A 1 120 ? 23.371 8.422 -13.509 1.00 96.88 120 GLN A O 1
ATOM 966 N N . ALA A 1 121 ? 21.708 6.974 -13.113 1.00 96.31 121 ALA A N 1
ATOM 967 C CA . ALA A 1 121 ? 21.890 6.228 -14.352 1.00 96.31 121 ALA A CA 1
ATOM 968 C C . ALA A 1 121 ? 21.587 7.089 -15.586 1.00 96.31 121 ALA A C 1
ATOM 970 O O . ALA A 1 121 ? 22.292 6.981 -16.589 1.00 96.31 121 ALA A O 1
ATOM 971 N N . ILE A 1 122 ? 20.575 7.958 -15.525 1.00 96.06 122 ILE A N 1
ATOM 972 C CA . ILE A 1 122 ? 20.269 8.925 -16.583 1.00 96.06 122 ILE A CA 1
ATOM 973 C C . ILE A 1 122 ? 21.412 9.933 -16.708 1.00 96.06 122 ILE A C 1
ATOM 975 O O . ILE A 1 122 ? 21.894 10.151 -17.818 1.00 96.06 122 ILE A O 1
ATOM 979 N N . LEU A 1 123 ? 21.891 10.490 -15.593 1.00 96.81 123 LEU A N 1
ATOM 980 C CA . LEU A 1 123 ? 23.004 11.443 -15.588 1.00 96.81 123 LEU A CA 1
ATOM 981 C C . LEU A 1 123 ? 24.298 10.849 -16.169 1.00 96.81 123 LEU A C 1
ATOM 983 O O . LEU A 1 123 ? 25.023 11.555 -16.863 1.00 96.81 123 LEU A O 1
ATOM 987 N N . ASP A 1 124 ? 24.577 9.562 -15.945 1.00 96.25 124 ASP A N 1
ATOM 988 C CA . ASP A 1 124 ? 25.748 8.882 -16.518 1.00 96.25 124 ASP A CA 1
ATOM 989 C C . ASP A 1 124 ? 25.541 8.450 -17.985 1.00 96.25 124 ASP A C 1
ATOM 991 O O . ASP A 1 124 ? 26.457 8.526 -18.810 1.00 96.25 124 ASP A O 1
ATOM 995 N N . ARG A 1 125 ? 24.337 7.993 -18.356 1.00 96.06 125 ARG A N 1
ATOM 996 C CA . ARG A 1 125 ? 24.063 7.469 -19.707 1.00 96.06 125 ARG A CA 1
ATOM 997 C C . ARG A 1 125 ? 23.798 8.558 -20.739 1.00 96.06 125 ARG A C 1
ATOM 999 O O . ARG A 1 125 ? 24.207 8.384 -21.887 1.00 96.06 125 ARG A O 1
ATOM 1006 N N . LEU A 1 126 ? 23.147 9.657 -20.366 1.00 96.75 126 LEU A N 1
ATOM 1007 C CA . LEU A 1 126 ? 22.818 10.749 -21.284 1.00 96.75 126 LEU A CA 1
ATOM 1008 C C . LEU A 1 126 ? 24.052 11.306 -22.025 1.00 96.75 126 LEU A C 1
ATOM 1010 O O . LEU A 1 126 ? 24.034 11.286 -23.258 1.00 96.75 126 LEU A O 1
ATOM 1014 N N . PRO A 1 127 ? 25.163 11.680 -21.355 1.00 96.62 127 PRO A N 1
ATOM 1015 C CA . PRO A 1 127 ? 26.341 12.188 -22.056 1.00 96.62 127 PRO A CA 1
ATOM 1016 C C . PRO A 1 127 ? 26.991 11.128 -22.954 1.00 96.62 127 PRO A C 1
ATOM 1018 O O . PRO A 1 127 ? 27.494 11.456 -24.025 1.00 96.62 127 PRO A O 1
ATOM 1021 N N . LYS A 1 128 ? 26.949 9.841 -22.577 1.00 96.06 128 LYS A N 1
ATOM 1022 C CA . LYS A 1 128 ? 27.471 8.742 -23.413 1.00 96.06 128 LYS A CA 1
ATOM 1023 C C . LYS A 1 128 ? 26.653 8.579 -24.694 1.00 96.06 128 LYS A C 1
ATOM 1025 O O . LYS A 1 128 ? 27.218 8.344 -25.761 1.00 96.06 128 LYS A O 1
ATOM 1030 N N . VAL A 1 129 ? 25.329 8.708 -24.607 1.00 96.75 129 VAL A N 1
ATOM 1031 C CA . VAL A 1 129 ? 24.442 8.673 -25.780 1.00 96.75 129 VAL A CA 1
ATOM 1032 C C . VAL A 1 129 ? 24.678 9.895 -26.666 1.00 96.75 129 VAL A C 1
ATOM 1034 O O . VAL A 1 129 ? 24.803 9.745 -27.880 1.00 96.75 129 VAL A O 1
ATOM 1037 N N . GLU A 1 130 ? 24.815 11.086 -26.084 1.00 97.19 130 GLU A N 1
ATOM 1038 C CA . GLU A 1 130 ? 25.143 12.305 -26.829 1.00 97.19 130 GLU A CA 1
ATOM 1039 C C . GLU A 1 130 ? 26.498 12.202 -27.539 1.00 97.19 130 GLU A C 1
ATOM 1041 O O . GLU A 1 130 ? 26.599 12.533 -28.722 1.00 97.19 130 GLU A O 1
ATOM 1046 N N . GLN A 1 131 ? 27.525 11.675 -26.867 1.00 97.31 131 GLN A N 1
ATOM 1047 C CA . GLN A 1 131 ? 28.839 11.423 -27.463 1.00 97.31 131 GLN A CA 1
ATOM 1048 C C . GLN A 1 131 ? 28.741 10.457 -28.643 1.00 97.31 131 GLN A C 1
ATOM 1050 O O . GLN A 1 131 ? 29.207 10.785 -29.734 1.00 97.31 131 GLN A O 1
ATOM 1055 N N . ARG A 1 132 ? 28.051 9.322 -28.475 1.00 96.81 132 ARG A N 1
ATOM 1056 C CA . ARG A 1 132 ? 27.817 8.362 -29.565 1.00 96.81 132 ARG A CA 1
ATOM 1057 C C . ARG A 1 132 ? 27.059 8.992 -30.731 1.00 96.81 132 ARG A C 1
ATOM 1059 O O . ARG A 1 132 ? 27.394 8.729 -31.880 1.00 96.81 132 ARG A O 1
ATOM 1066 N N . LEU A 1 133 ? 26.071 9.850 -30.473 1.00 97.69 133 LEU A N 1
ATOM 1067 C CA . LEU A 1 133 ? 25.362 10.586 -31.527 1.00 97.69 133 LEU A CA 1
ATOM 1068 C C . LEU A 1 133 ? 26.275 11.569 -32.267 1.00 97.69 133 LEU A C 1
ATOM 1070 O O . LEU A 1 133 ? 26.161 11.736 -33.480 1.00 97.69 133 LEU A O 1
ATOM 1074 N N . VAL A 1 134 ? 27.185 12.239 -31.563 1.00 97.81 134 VAL A N 1
ATOM 1075 C CA . VAL A 1 134 ? 28.170 13.125 -32.196 1.00 97.81 134 VAL A CA 1
ATOM 1076 C C . VAL A 1 134 ? 29.169 12.318 -33.029 1.00 97.81 134 VAL A C 1
ATOM 1078 O O . VAL A 1 134 ? 29.498 12.723 -34.144 1.00 97.81 134 VAL A O 1
ATOM 1081 N N . GLU A 1 135 ? 29.630 11.174 -32.533 1.00 97.81 135 GLU A N 1
ATOM 1082 C CA . GLU A 1 135 ? 30.522 10.264 -33.258 1.00 97.81 135 GLU A CA 1
ATOM 1083 C C . GLU A 1 135 ? 29.865 9.701 -34.519 1.00 97.81 135 GLU A C 1
ATOM 1085 O O . GLU A 1 135 ? 30.453 9.782 -35.598 1.00 97.81 135 GLU A O 1
ATOM 1090 N N . THR A 1 136 ? 28.626 9.213 -34.434 1.00 97.44 136 THR A N 1
ATOM 1091 C CA . THR A 1 136 ? 27.899 8.705 -35.608 1.00 97.44 136 THR A CA 1
ATOM 1092 C C . THR A 1 136 ? 27.645 9.806 -36.630 1.00 97.44 136 THR A C 1
ATOM 1094 O O . THR A 1 136 ? 27.833 9.577 -37.823 1.00 97.44 136 THR A O 1
ATOM 1097 N N . ARG A 1 137 ? 27.319 11.031 -36.196 1.00 97.69 137 ARG A N 1
ATOM 1098 C CA . ARG A 1 137 ? 27.220 12.196 -37.094 1.00 97.69 137 ARG A CA 1
ATOM 1099 C C . ARG A 1 137 ? 28.543 12.503 -37.793 1.00 97.69 137 ARG A C 1
ATOM 1101 O O . ARG A 1 137 ? 28.538 12.798 -38.986 1.00 97.69 137 ARG A O 1
ATOM 1108 N N . LYS A 1 138 ? 29.677 12.422 -37.087 1.00 97.69 138 LYS A N 1
ATOM 1109 C CA . LYS A 1 138 ? 31.008 12.599 -37.694 1.00 97.69 138 LYS A CA 1
ATOM 1110 C C . LYS A 1 138 ? 31.298 11.508 -38.726 1.00 97.69 138 LYS A C 1
ATOM 1112 O O . LYS A 1 138 ? 31.743 11.839 -39.820 1.00 97.69 138 LYS A O 1
ATOM 1117 N N . LEU A 1 139 ? 31.006 10.246 -38.404 1.00 97.75 139 LEU A N 1
ATOM 1118 C CA . LEU A 1 139 ? 31.191 9.113 -39.317 1.00 97.75 139 LEU A CA 1
ATOM 1119 C C . LEU A 1 139 ? 30.295 9.211 -40.559 1.00 97.75 139 LEU A C 1
ATOM 1121 O O . LEU A 1 139 ? 30.744 8.937 -41.670 1.00 97.75 139 LEU A O 1
ATOM 1125 N N . LEU A 1 140 ? 29.045 9.649 -40.402 1.00 97.69 140 LEU A N 1
ATOM 1126 C CA . LEU A 1 140 ? 28.161 9.926 -41.534 1.00 97.69 140 LEU A CA 1
ATOM 1127 C C . LEU A 1 140 ? 28.727 11.047 -42.407 1.00 97.69 140 LEU A C 1
ATOM 1129 O O . LEU A 1 140 ? 28.852 10.874 -43.613 1.00 97.69 140 LEU A O 1
ATOM 1133 N N . ALA A 1 141 ? 29.191 12.145 -41.803 1.00 97.62 141 ALA A N 1
ATOM 1134 C CA . ALA A 1 141 ? 29.811 13.234 -42.550 1.00 97.62 141 ALA A CA 1
ATOM 1135 C C . ALA A 1 141 ? 31.085 12.799 -43.301 1.00 97.62 141 ALA A C 1
ATOM 1137 O O . ALA A 1 141 ? 31.357 13.315 -44.388 1.00 97.62 141 ALA A O 1
ATOM 1138 N N . THR A 1 142 ? 31.878 11.863 -42.762 1.00 97.81 142 THR A N 1
ATOM 1139 C CA . THR A 1 142 ? 33.023 11.288 -43.491 1.00 97.81 142 THR A CA 1
ATOM 1140 C C . THR A 1 142 ? 32.568 10.392 -44.638 1.00 97.81 142 THR A C 1
ATOM 1142 O O . THR A 1 142 ? 33.070 10.554 -45.748 1.00 97.81 142 THR A O 1
ATOM 1145 N N . ARG A 1 143 ? 31.569 9.526 -44.417 1.00 97.00 143 ARG A N 1
ATOM 1146 C CA . ARG A 1 143 ? 31.005 8.662 -45.466 1.00 97.00 143 ARG A CA 1
ATOM 1147 C C . ARG A 1 143 ? 30.384 9.473 -46.598 1.00 97.00 143 ARG A C 1
ATOM 1149 O O . ARG A 1 143 ? 30.620 9.163 -47.757 1.00 97.00 143 ARG A O 1
ATOM 1156 N N . ASP A 1 144 ? 29.687 10.562 -46.295 1.00 97.62 144 ASP A N 1
ATOM 1157 C CA . ASP A 1 144 ? 29.122 11.457 -47.309 1.00 97.62 144 ASP A CA 1
ATOM 1158 C C . ASP A 1 144 ? 30.208 12.116 -48.168 1.00 97.62 144 ASP A C 1
ATOM 1160 O O . ASP A 1 144 ? 30.032 12.302 -49.374 1.00 97.62 144 ASP A O 1
ATOM 1164 N N . ARG A 1 145 ? 31.352 12.475 -47.569 1.00 97.50 145 ARG A N 1
ATOM 1165 C CA . ARG A 1 145 ? 32.503 13.002 -48.319 1.00 97.50 145 ARG A CA 1
ATOM 1166 C C . ARG A 1 145 ? 33.119 11.926 -49.205 1.00 97.50 145 ARG A C 1
ATOM 1168 O O . ARG A 1 145 ? 33.382 12.214 -50.366 1.00 97.50 145 ARG A O 1
ATOM 1175 N N . GLU A 1 146 ? 33.301 10.714 -48.689 1.00 97.56 146 GLU A N 1
ATOM 1176 C CA . GLU A 1 146 ? 33.798 9.562 -49.455 1.00 97.56 146 GLU A CA 1
ATOM 1177 C C . GLU A 1 146 ? 32.859 9.210 -50.619 1.00 97.56 146 GLU A C 1
ATOM 1179 O O . GLU A 1 146 ? 33.307 9.010 -51.741 1.00 97.56 146 GLU A O 1
ATOM 1184 N N . ILE A 1 147 ? 31.541 9.219 -50.407 1.00 97.38 147 ILE A N 1
ATOM 1185 C CA . ILE A 1 147 ? 30.552 8.993 -51.470 1.00 97.38 147 ILE A CA 1
ATOM 1186 C C . ILE A 1 147 ? 30.629 10.102 -52.525 1.00 97.38 147 ILE A C 1
ATOM 1188 O O . ILE A 1 147 ? 30.561 9.826 -53.724 1.00 97.38 147 ILE A O 1
ATOM 1192 N N . LYS A 1 148 ? 30.807 11.365 -52.122 1.00 97.31 148 LYS A N 1
ATOM 1193 C CA . LYS A 1 148 ? 31.005 12.481 -53.063 1.00 97.31 148 LYS A CA 1
ATOM 1194 C C . LYS A 1 148 ? 32.306 12.358 -53.857 1.00 97.31 148 LYS A C 1
ATOM 1196 O O . LYS A 1 148 ? 32.307 12.641 -55.052 1.00 97.31 148 LYS A O 1
ATOM 1201 N N . THR A 1 149 ? 33.406 11.932 -53.239 1.00 97.19 149 THR A N 1
ATOM 1202 C CA . THR A 1 149 ? 34.669 11.735 -53.966 1.00 97.19 149 THR A CA 1
ATOM 1203 C C . THR A 1 149 ? 34.589 10.530 -54.895 1.00 97.19 149 THR A C 1
ATOM 1205 O O . THR A 1 149 ? 34.971 10.658 -56.053 1.00 97.19 149 THR A O 1
ATOM 1208 N N . LEU A 1 150 ? 34.030 9.404 -54.441 1.00 96.44 150 LEU A N 1
ATOM 1209 C CA . LEU A 1 150 ? 33.833 8.196 -55.248 1.00 96.44 150 LEU A CA 1
ATOM 1210 C C . LEU A 1 150 ? 32.848 8.415 -56.400 1.00 96.44 150 LEU A C 1
ATOM 1212 O O . LEU A 1 150 ? 33.069 7.932 -57.506 1.00 96.44 150 LEU A O 1
ATOM 1216 N N . SER A 1 151 ? 31.773 9.174 -56.184 1.00 96.94 151 SER A N 1
ATOM 1217 C CA . SER A 1 151 ? 30.873 9.553 -57.279 1.00 96.94 151 SER A CA 1
ATOM 1218 C C . SER A 1 151 ? 31.574 10.469 -58.283 1.00 96.94 151 SER A C 1
ATOM 1220 O O . SER A 1 151 ? 31.445 10.247 -59.483 1.00 96.94 151 SER A O 1
ATOM 1222 N N . ALA A 1 152 ? 32.387 11.431 -57.833 1.00 96.62 152 ALA A N 1
ATOM 1223 C CA . ALA A 1 152 ? 33.170 12.288 -58.724 1.00 96.62 152 ALA A CA 1
ATOM 1224 C C . ALA A 1 152 ? 34.274 11.531 -59.489 1.00 96.62 152 ALA A C 1
ATOM 1226 O O . ALA A 1 152 ? 34.586 11.884 -60.625 1.00 96.62 152 ALA A O 1
ATOM 1227 N N . THR A 1 153 ? 34.897 10.505 -58.901 1.00 96.56 153 THR A N 1
ATOM 1228 C CA . THR A 1 153 ? 35.846 9.650 -59.630 1.00 96.56 153 THR A CA 1
ATOM 1229 C C . THR A 1 153 ? 35.122 8.730 -60.604 1.00 96.56 153 THR A C 1
ATOM 1231 O O . THR A 1 153 ? 35.585 8.590 -61.732 1.00 96.56 153 THR A O 1
ATOM 1234 N N . SER A 1 154 ? 33.967 8.177 -60.226 1.00 96.31 154 SER A N 1
ATOM 1235 C CA . SER A 1 154 ? 33.118 7.364 -61.104 1.00 96.31 154 SER A CA 1
ATOM 1236 C C . SER A 1 154 ? 32.640 8.147 -62.333 1.00 96.31 154 SER A C 1
ATOM 1238 O O . SER A 1 154 ? 32.765 7.659 -63.454 1.00 96.31 154 SER A O 1
ATOM 1240 N N . THR A 1 155 ? 32.200 9.403 -62.176 1.00 95.94 155 THR A N 1
ATOM 1241 C CA . THR A 1 155 ? 31.812 10.249 -63.323 1.00 95.94 155 THR A CA 1
ATOM 1242 C C . THR A 1 155 ? 32.995 10.581 -64.231 1.00 95.94 155 THR A C 1
ATOM 1244 O O . THR A 1 155 ? 32.856 10.533 -65.451 1.00 95.94 155 THR A O 1
ATOM 1247 N N . LYS A 1 156 ? 34.181 10.856 -63.669 1.00 95.94 156 LYS A N 1
ATOM 1248 C CA . LYS A 1 156 ? 35.413 11.047 -64.458 1.00 95.94 156 LYS A CA 1
ATOM 1249 C C . LYS A 1 156 ? 35.811 9.784 -65.219 1.00 95.94 156 LYS A C 1
ATOM 1251 O O . LYS A 1 156 ? 36.193 9.875 -66.380 1.00 95.94 156 LYS A O 1
ATOM 1256 N N . GLN A 1 157 ? 35.719 8.617 -64.582 1.00 95.56 157 GLN A N 1
ATOM 1257 C CA . GLN A 1 157 ? 35.994 7.333 -65.227 1.00 95.56 157 GLN A CA 1
ATOM 1258 C C . GLN A 1 157 ? 34.984 7.045 -66.342 1.00 95.56 157 GLN A C 1
ATOM 1260 O O . GLN A 1 157 ? 35.392 6.631 -67.422 1.00 95.56 157 GLN A O 1
ATOM 1265 N N . ALA A 1 158 ? 33.696 7.324 -66.124 1.00 95.69 158 ALA A N 1
ATOM 1266 C CA . ALA A 1 158 ? 32.668 7.203 -67.154 1.00 95.69 158 ALA A CA 1
ATOM 1267 C C . ALA A 1 158 ? 32.959 8.111 -68.363 1.00 95.69 158 ALA A C 1
ATOM 1269 O O . ALA A 1 158 ? 32.912 7.638 -69.495 1.00 95.69 158 ALA A O 1
ATOM 1270 N N . ALA A 1 159 ? 33.348 9.370 -68.132 1.00 95.19 159 ALA A N 1
ATOM 1271 C CA . ALA A 1 159 ? 33.730 10.298 -69.199 1.00 95.19 159 ALA A CA 1
ATOM 1272 C C . ALA A 1 159 ? 34.991 9.841 -69.960 1.00 95.19 159 ALA A C 1
ATOM 1274 O O . ALA A 1 159 ? 35.014 9.880 -71.186 1.00 95.19 159 ALA A O 1
ATOM 1275 N N . ALA A 1 160 ? 36.019 9.352 -69.255 1.00 94.44 160 ALA A N 1
ATOM 1276 C CA . ALA A 1 160 ? 37.237 8.829 -69.880 1.00 94.44 160 ALA A CA 1
ATOM 1277 C C . ALA A 1 160 ? 36.973 7.562 -70.712 1.00 94.44 160 ALA A C 1
ATOM 1279 O O . ALA A 1 160 ? 37.560 7.382 -71.778 1.00 94.44 160 ALA A O 1
ATOM 1280 N N . LEU A 1 161 ? 36.073 6.685 -70.250 1.00 95.19 161 LEU A N 1
ATOM 1281 C CA . LEU A 1 161 ? 35.618 5.534 -71.029 1.00 95.19 161 LEU A CA 1
ATOM 1282 C C . LEU A 1 161 ? 34.843 5.981 -72.270 1.00 95.19 161 LEU A C 1
ATOM 1284 O O . LEU A 1 161 ? 35.070 5.439 -73.349 1.00 95.19 161 LEU A O 1
ATOM 1288 N N . GLU A 1 162 ? 33.970 6.980 -72.151 1.00 95.50 162 GLU A N 1
ATOM 1289 C CA . GLU A 1 162 ? 33.253 7.530 -73.299 1.00 95.50 162 GLU A CA 1
ATOM 1290 C C . GLU A 1 162 ? 34.226 8.118 -74.332 1.00 95.50 162 GLU A C 1
ATOM 1292 O O . GLU A 1 162 ? 34.164 7.741 -75.503 1.00 95.50 162 GLU A O 1
ATOM 1297 N N . GLU A 1 163 ? 35.195 8.930 -73.908 1.00 95.56 163 GLU A N 1
ATOM 1298 C CA . GLU A 1 163 ? 36.251 9.469 -74.772 1.00 95.56 163 GLU A CA 1
ATOM 1299 C C . GLU A 1 163 ? 37.072 8.352 -75.437 1.00 95.56 163 GLU A C 1
ATOM 1301 O O . GLU A 1 163 ? 37.267 8.365 -76.654 1.00 95.56 163 GLU A O 1
ATOM 1306 N N . ALA A 1 164 ? 37.478 7.325 -74.683 1.00 93.06 164 ALA A N 1
ATOM 1307 C CA . ALA A 1 164 ? 38.187 6.171 -75.232 1.00 93.06 164 ALA A CA 1
ATOM 1308 C C . ALA A 1 164 ? 37.343 5.413 -76.271 1.00 93.06 164 ALA A C 1
ATOM 1310 O O . ALA A 1 164 ? 37.860 4.998 -77.310 1.00 93.06 164 ALA A O 1
ATOM 1311 N N . THR A 1 165 ? 36.033 5.253 -76.046 1.00 94.31 165 THR A N 1
ATOM 1312 C CA . THR A 1 165 ? 35.140 4.632 -77.040 1.00 94.31 165 THR A CA 1
ATOM 1313 C C . THR A 1 165 ? 34.954 5.505 -78.278 1.00 94.31 165 THR A C 1
ATOM 1315 O O . THR A 1 165 ? 34.876 4.976 -79.387 1.00 94.31 165 THR A O 1
ATOM 1318 N N . GLN A 1 166 ? 34.911 6.832 -78.126 1.00 95.62 166 GLN A N 1
ATOM 1319 C CA . GLN A 1 166 ? 34.856 7.764 -79.250 1.00 95.62 166 GLN A CA 1
ATOM 1320 C C . GLN A 1 166 ? 36.152 7.717 -80.063 1.00 95.62 166 GLN A C 1
ATOM 1322 O O . GLN A 1 166 ? 36.083 7.616 -81.288 1.00 95.62 166 GLN A O 1
ATOM 1327 N N . LEU A 1 167 ? 37.314 7.699 -79.404 1.00 94.06 167 LEU A N 1
ATOM 1328 C CA . LEU A 1 167 ? 38.610 7.547 -80.057 1.00 94.06 167 LEU A CA 1
ATOM 1329 C C . LEU A 1 167 ? 38.706 6.200 -80.778 1.00 94.06 167 LEU A C 1
ATOM 1331 O O . LEU A 1 167 ? 39.094 6.172 -81.938 1.00 94.06 167 LEU A O 1
ATOM 1335 N N . ASN A 1 168 ? 38.289 5.095 -80.154 1.00 92.44 168 ASN A N 1
ATOM 1336 C CA . ASN A 1 168 ? 38.260 3.785 -80.812 1.00 92.44 168 ASN A CA 1
ATOM 1337 C C . ASN A 1 168 ? 37.364 3.797 -82.059 1.00 92.44 168 ASN A C 1
ATOM 1339 O O . ASN A 1 168 ? 37.791 3.335 -83.113 1.00 92.44 168 ASN A O 1
ATOM 1343 N N . LYS A 1 169 ? 36.178 4.416 -81.997 1.00 94.94 169 LYS A N 1
ATOM 1344 C CA . LYS A 1 169 ? 35.313 4.604 -83.177 1.00 94.94 169 LYS A CA 1
ATOM 1345 C C . LYS A 1 169 ? 35.974 5.471 -84.253 1.00 94.94 169 LYS A C 1
ATOM 1347 O O . LYS A 1 169 ? 35.822 5.191 -85.440 1.00 94.94 169 LYS A O 1
ATOM 1352 N N . GLN A 1 170 ? 36.690 6.532 -83.875 1.00 94.81 170 GLN A N 1
ATOM 1353 C CA . GLN A 1 170 ? 37.456 7.354 -84.820 1.00 94.81 170 GLN A CA 1
ATOM 1354 C C . GLN A 1 170 ? 38.582 6.538 -85.469 1.00 94.81 170 GLN A C 1
ATOM 1356 O O . GLN A 1 170 ? 38.692 6.533 -86.691 1.00 94.81 170 GLN A O 1
ATOM 1361 N N . ARG A 1 171 ? 39.340 5.767 -84.682 1.00 92.00 171 ARG A N 1
ATOM 1362 C CA . ARG A 1 171 ? 40.391 4.859 -85.163 1.00 92.00 171 ARG A CA 1
ATOM 1363 C C . ARG A 1 171 ? 39.848 3.779 -86.089 1.00 92.00 171 ARG A C 1
ATOM 1365 O O . ARG A 1 171 ? 40.461 3.505 -87.110 1.00 92.00 171 ARG A O 1
ATOM 1372 N N . GLU A 1 172 ? 38.696 3.187 -85.789 1.00 93.62 172 GLU A N 1
ATOM 1373 C CA . GLU A 1 172 ? 38.037 2.224 -86.679 1.00 93.62 172 GLU A CA 1
ATOM 1374 C C . GLU A 1 172 ? 37.658 2.856 -88.023 1.00 93.62 172 GLU A C 1
ATOM 1376 O O . GLU A 1 172 ? 37.860 2.237 -89.069 1.00 93.62 172 GLU A O 1
ATOM 1381 N N . ARG A 1 173 ? 37.172 4.107 -88.021 1.00 93.94 173 ARG A N 1
ATOM 1382 C CA . ARG A 1 173 ? 36.899 4.864 -89.254 1.00 93.94 173 ARG A CA 1
ATOM 1383 C C . ARG A 1 173 ? 38.180 5.169 -90.028 1.00 93.94 173 ARG A C 1
ATOM 1385 O O . ARG A 1 173 ? 38.199 4.955 -91.235 1.00 93.94 173 ARG A O 1
ATOM 1392 N N . GLU A 1 174 ? 39.242 5.619 -89.360 1.00 92.62 174 GLU A N 1
ATOM 1393 C CA . GLU A 1 174 ? 40.560 5.839 -89.975 1.00 92.62 174 GLU A CA 1
ATOM 1394 C C . GLU A 1 174 ? 41.117 4.541 -90.571 1.00 92.62 174 GLU A C 1
ATOM 1396 O O . GLU A 1 174 ? 41.580 4.533 -91.706 1.00 92.62 174 GLU A O 1
ATOM 1401 N N . LEU A 1 175 ? 41.024 3.418 -89.854 1.00 91.94 175 LEU A N 1
ATOM 1402 C CA . LEU A 1 175 ? 41.445 2.105 -90.346 1.00 91.94 175 LEU A CA 1
ATOM 1403 C C . LEU A 1 175 ? 40.608 1.650 -91.542 1.00 91.94 175 LEU A C 1
ATOM 1405 O O . LEU A 1 175 ? 41.166 1.099 -92.487 1.00 91.94 175 LEU A O 1
ATOM 1409 N N . ALA A 1 176 ? 39.293 1.882 -91.534 1.00 91.88 176 ALA A N 1
ATOM 1410 C CA . ALA A 1 176 ? 38.440 1.611 -92.687 1.00 91.88 176 ALA A CA 1
ATOM 1411 C C . ALA A 1 176 ? 38.846 2.477 -93.892 1.00 91.88 176 ALA A C 1
ATOM 1413 O O . ALA A 1 176 ? 39.021 1.951 -94.988 1.00 91.88 176 ALA A O 1
ATOM 1414 N N . GLN A 1 177 ? 39.094 3.774 -93.686 1.00 92.19 177 GLN A N 1
ATOM 1415 C CA . GLN A 1 177 ? 39.590 4.677 -94.729 1.00 92.19 177 GLN A CA 1
ATOM 1416 C C . GLN A 1 177 ? 40.956 4.229 -95.267 1.00 92.19 177 GLN A C 1
ATOM 1418 O O . GLN A 1 177 ? 41.119 4.096 -96.478 1.00 92.19 177 GLN A O 1
ATOM 1423 N N . LEU A 1 178 ? 41.919 3.913 -94.397 1.00 89.06 178 LEU A N 1
ATOM 1424 C CA . LEU A 1 178 ? 43.235 3.405 -94.789 1.00 89.06 178 LEU A CA 1
ATOM 1425 C C . LEU A 1 178 ? 43.138 2.069 -95.528 1.00 89.06 178 LEU A C 1
ATOM 1427 O O . LEU A 1 178 ? 43.834 1.887 -96.522 1.00 89.06 178 LEU A O 1
ATOM 1431 N N . ARG A 1 179 ? 42.255 1.155 -95.108 1.00 91.00 179 ARG A N 1
ATOM 1432 C CA . ARG A 1 179 ? 41.979 -0.090 -95.844 1.00 91.00 179 ARG A CA 1
ATOM 1433 C C . ARG A 1 179 ? 41.469 0.205 -97.249 1.00 91.00 179 ARG A C 1
ATOM 1435 O O . ARG A 1 179 ? 42.040 -0.315 -98.199 1.00 91.00 179 ARG A O 1
ATOM 1442 N N . THR A 1 180 ? 40.491 1.099 -97.409 1.00 90.38 180 THR A N 1
ATOM 1443 C CA . THR A 1 180 ? 40.014 1.494 -98.749 1.00 90.38 180 THR A CA 1
ATOM 1444 C C . THR A 1 180 ? 41.100 2.198 -99.579 1.00 90.38 180 THR A C 1
ATOM 1446 O O . THR A 1 180 ? 41.213 1.974 -100.784 1.00 90.38 180 THR A O 1
ATOM 1449 N N . ALA A 1 181 ? 41.966 3.005 -98.957 1.00 86.38 181 ALA A N 1
ATOM 1450 C CA . ALA A 1 181 ? 43.102 3.643 -99.624 1.00 86.38 181 ALA A CA 1
ATOM 1451 C C . ALA A 1 181 ? 44.167 2.620 -100.065 1.00 86.38 181 ALA A C 1
ATOM 1453 O O . ALA A 1 181 ? 44.721 2.728 -101.158 1.00 86.38 181 ALA A O 1
ATOM 1454 N N . LEU A 1 182 ? 44.436 1.600 -99.247 1.00 83.50 182 LEU A N 1
ATOM 1455 C CA . LEU A 1 182 ? 45.318 0.491 -99.604 1.00 83.50 182 LEU A CA 1
ATOM 1456 C C . LEU A 1 182 ? 44.708 -0.387 -100.693 1.00 83.50 182 LEU A C 1
ATOM 1458 O O . LEU A 1 182 ? 45.423 -0.746 -101.618 1.00 83.50 182 LEU A O 1
ATOM 1462 N N . GLU A 1 183 ? 43.411 -0.689 -100.649 1.00 82.25 183 GLU A N 1
ATOM 1463 C CA . GLU A 1 183 ? 42.722 -1.428 -101.714 1.00 82.25 183 GLU A CA 1
ATOM 1464 C C . GLU A 1 183 ? 42.770 -0.664 -103.041 1.00 82.25 183 GLU A C 1
ATOM 1466 O O . GLU A 1 183 ? 43.157 -1.223 -104.068 1.00 82.25 183 GLU A O 1
ATOM 1471 N N . THR A 1 184 ? 42.475 0.637 -103.033 1.00 80.44 184 THR A N 1
ATOM 1472 C CA . THR A 1 184 ? 42.581 1.478 -104.237 1.00 80.44 184 THR A CA 1
ATOM 1473 C C . THR A 1 184 ? 44.025 1.606 -104.729 1.00 80.44 184 THR A C 1
ATOM 1475 O O . THR A 1 184 ? 44.264 1.548 -105.938 1.00 80.44 184 THR A O 1
ATOM 1478 N N . ARG A 1 185 ? 45.017 1.705 -103.829 1.00 75.56 185 ARG A N 1
ATOM 1479 C CA . ARG A 1 185 ? 46.445 1.657 -104.189 1.00 75.56 185 ARG A CA 1
ATOM 1480 C C . ARG A 1 185 ? 46.854 0.286 -104.723 1.00 75.56 185 ARG A C 1
ATOM 1482 O O . ARG A 1 185 ? 47.609 0.243 -105.684 1.00 75.56 185 ARG A O 1
ATOM 1489 N N . ALA A 1 186 ? 46.355 -0.816 -104.172 1.00 71.25 186 ALA A N 1
ATOM 1490 C CA . ALA A 1 186 ? 46.628 -2.173 -104.643 1.00 71.25 186 ALA A CA 1
ATOM 1491 C C . ALA A 1 186 ? 46.027 -2.420 -106.035 1.00 71.25 186 ALA A C 1
ATOM 1493 O O . ALA A 1 186 ? 46.658 -3.062 -106.871 1.00 71.25 186 ALA A O 1
ATOM 1494 N N . VAL A 1 187 ? 44.845 -1.864 -106.322 1.00 70.38 187 VAL A N 1
ATOM 1495 C CA . VAL A 1 187 ? 44.258 -1.852 -107.672 1.00 70.38 187 VAL A CA 1
ATOM 1496 C C . VAL A 1 187 ? 45.099 -0.993 -108.627 1.00 70.38 187 VAL A C 1
ATOM 1498 O O . VAL A 1 187 ? 45.369 -1.422 -109.745 1.00 70.38 187 VAL A O 1
ATOM 1501 N N . ARG A 1 188 ? 45.600 0.169 -108.179 1.00 63.47 188 ARG A N 1
ATOM 1502 C CA . ARG A 1 188 ? 46.495 1.041 -108.967 1.00 63.47 188 ARG A CA 1
ATOM 1503 C C . ARG A 1 188 ? 47.874 0.412 -109.223 1.00 63.47 188 ARG A C 1
ATOM 1505 O O . ARG A 1 188 ? 48.406 0.543 -110.318 1.00 63.47 188 ARG A O 1
ATOM 1512 N N . ASN A 1 189 ? 48.426 -0.317 -108.253 1.00 58.88 189 ASN A N 1
ATOM 1513 C CA . ASN A 1 189 ? 49.706 -1.024 -108.367 1.00 58.88 189 ASN A CA 1
ATOM 1514 C C . ASN A 1 189 ? 49.606 -2.273 -109.265 1.00 58.88 189 ASN A C 1
ATOM 1516 O O . ASN A 1 189 ? 50.598 -2.717 -109.829 1.00 58.88 189 ASN A O 1
ATOM 1520 N N . ARG A 1 190 ? 48.393 -2.804 -109.479 1.00 56.62 190 ARG A N 1
ATOM 1521 C CA . ARG A 1 190 ? 48.126 -3.877 -110.452 1.00 56.62 190 ARG A CA 1
ATOM 1522 C C . ARG A 1 190 ? 48.257 -3.416 -111.916 1.00 56.62 190 ARG A C 1
ATOM 1524 O O . ARG A 1 190 ? 48.305 -4.260 -112.802 1.00 56.62 190 ARG A O 1
ATOM 1531 N N . GLY A 1 191 ? 48.322 -2.102 -112.167 1.00 49.22 191 GLY A N 1
ATOM 1532 C CA . GLY A 1 191 ? 48.415 -1.494 -113.502 1.00 49.22 191 GLY A CA 1
ATOM 1533 C C . GLY A 1 191 ? 49.777 -0.889 -113.879 1.00 49.22 191 GLY A C 1
ATOM 1534 O O . GLY A 1 191 ? 49.881 -0.314 -114.957 1.00 49.22 191 GLY A O 1
ATOM 1535 N N . ALA A 1 192 ? 50.817 -0.992 -113.041 1.00 49.62 192 ALA A N 1
ATOM 1536 C CA . ALA A 1 192 ? 52.133 -0.392 -113.301 1.00 49.62 192 ALA A CA 1
ATOM 1537 C C . ALA A 1 192 ? 53.266 -1.420 -113.119 1.00 49.62 192 ALA A C 1
ATOM 1539 O O . ALA A 1 192 ? 53.796 -1.613 -112.029 1.00 49.62 192 ALA A O 1
ATOM 1540 N N . GLY A 1 193 ? 53.655 -2.084 -114.208 1.00 49.62 193 GLY A N 1
ATOM 1541 C CA . GLY A 1 193 ? 54.660 -3.157 -114.238 1.00 49.62 193 GLY A CA 1
ATOM 1542 C C . GLY A 1 193 ? 56.127 -2.724 -114.092 1.00 49.62 193 GLY A C 1
ATOM 1543 O O . GLY A 1 193 ? 56.987 -3.340 -114.707 1.00 49.62 193 GLY A O 1
ATOM 1544 N N . SER A 1 194 ? 56.440 -1.685 -113.310 1.00 51.44 194 SER A N 1
ATOM 1545 C CA . SER A 1 194 ? 57.827 -1.211 -113.128 1.00 51.44 194 SER A CA 1
ATOM 1546 C C . SER A 1 194 ? 58.140 -0.731 -111.700 1.00 51.44 194 SER A C 1
ATOM 1548 O O . SER A 1 194 ? 58.913 0.205 -111.516 1.00 51.44 194 SER A O 1
ATOM 1550 N N . ALA A 1 195 ? 57.546 -1.361 -110.680 1.00 57.12 195 ALA A N 1
ATOM 1551 C CA . ALA A 1 195 ? 57.803 -1.056 -109.263 1.00 57.12 195 ALA A CA 1
ATOM 1552 C C . ALA A 1 195 ? 58.064 -2.310 -108.398 1.00 57.12 195 ALA A C 1
ATOM 1554 O O . ALA A 1 195 ? 57.922 -2.270 -107.179 1.00 57.12 195 ALA A O 1
ATOM 1555 N N . VAL A 1 196 ? 58.429 -3.442 -109.013 1.00 60.09 196 VAL A N 1
ATOM 1556 C CA . VAL A 1 196 ? 58.637 -4.724 -108.304 1.00 60.09 196 VAL A CA 1
ATOM 1557 C C . VAL A 1 196 ? 59.849 -4.663 -107.362 1.00 60.09 196 VAL A C 1
ATOM 1559 O O . VAL A 1 196 ? 59.800 -5.213 -106.269 1.00 60.09 196 VAL A O 1
ATOM 1562 N N . ALA A 1 197 ? 60.898 -3.922 -107.731 1.00 59.25 197 ALA A N 1
ATOM 1563 C CA . ALA A 1 197 ? 62.090 -3.777 -106.893 1.00 59.25 197 ALA A CA 1
ATOM 1564 C C . ALA A 1 197 ? 61.861 -2.865 -105.668 1.00 59.25 197 ALA A C 1
ATOM 1566 O O . ALA A 1 197 ? 62.310 -3.194 -104.572 1.00 59.25 197 ALA A O 1
ATOM 1567 N N . ASP A 1 198 ? 61.103 -1.772 -105.817 1.00 59.81 198 ASP A N 1
ATOM 1568 C CA . ASP A 1 198 ? 60.755 -0.886 -104.693 1.00 59.81 198 ASP A CA 1
ATOM 1569 C C . ASP A 1 198 ? 59.703 -1.516 -103.769 1.00 59.81 198 ASP A C 1
ATOM 1571 O O . ASP A 1 198 ? 59.710 -1.275 -102.562 1.00 59.81 198 ASP A O 1
ATOM 1575 N N . ALA A 1 199 ? 58.821 -2.367 -104.308 1.00 64.12 199 ALA A N 1
ATOM 1576 C CA . ALA A 1 199 ? 57.847 -3.121 -103.525 1.00 64.12 199 ALA A CA 1
ATOM 1577 C C . ALA A 1 199 ? 58.515 -4.155 -102.607 1.00 64.12 199 ALA A C 1
ATOM 1579 O O . ALA A 1 199 ? 58.100 -4.287 -101.461 1.00 64.12 199 ALA A O 1
ATOM 1580 N N . ASP A 1 200 ? 59.575 -4.834 -103.052 1.00 66.31 200 ASP A N 1
ATOM 1581 C CA . ASP A 1 200 ? 60.316 -5.772 -102.199 1.00 66.31 200 ASP A CA 1
ATOM 1582 C C . ASP A 1 200 ? 61.064 -5.063 -101.060 1.00 66.31 200 ASP A C 1
ATOM 1584 O O . ASP A 1 200 ? 61.123 -5.575 -99.937 1.00 66.31 200 ASP A O 1
ATOM 1588 N N . VAL A 1 201 ? 61.598 -3.862 -101.307 1.00 72.38 201 VAL A N 1
ATOM 1589 C CA . VAL A 1 201 ? 62.197 -3.029 -100.252 1.00 72.38 201 VAL A CA 1
ATOM 1590 C C . VAL A 1 201 ? 61.115 -2.523 -99.291 1.00 72.38 201 VAL A C 1
ATOM 1592 O O . VAL A 1 201 ? 61.293 -2.626 -98.078 1.00 72.38 201 VAL A O 1
ATOM 1595 N N . ALA A 1 202 ? 59.959 -2.086 -99.802 1.00 73.31 202 ALA A N 1
ATOM 1596 C CA . ALA A 1 202 ? 58.822 -1.669 -98.982 1.00 73.31 202 ALA A CA 1
ATOM 1597 C C . ALA A 1 202 ? 58.282 -2.818 -98.111 1.00 73.31 202 ALA A C 1
ATOM 1599 O O . ALA A 1 202 ? 58.106 -2.636 -96.908 1.00 73.31 202 ALA A O 1
ATOM 1600 N N . LEU A 1 203 ? 58.120 -4.023 -98.667 1.00 74.44 203 LEU A N 1
ATOM 1601 C CA . LEU A 1 203 ? 57.685 -5.215 -97.932 1.00 74.44 203 LEU A CA 1
ATOM 1602 C C . LEU A 1 203 ? 58.691 -5.627 -96.851 1.00 74.44 203 LEU A C 1
ATOM 1604 O O . LEU A 1 203 ? 58.283 -6.076 -95.781 1.00 74.44 203 LEU A O 1
ATOM 1608 N N . ARG A 1 204 ? 60.001 -5.452 -97.084 1.00 77.44 204 ARG A N 1
ATOM 1609 C CA . ARG A 1 204 ? 61.034 -5.681 -96.058 1.00 77.44 204 ARG A CA 1
ATOM 1610 C C . ARG A 1 204 ? 60.956 -4.654 -94.932 1.00 77.44 204 ARG A C 1
ATOM 1612 O O . ARG A 1 204 ? 60.966 -5.057 -93.772 1.00 77.44 204 ARG A O 1
ATOM 1619 N N . THR A 1 205 ? 60.784 -3.372 -95.252 1.00 81.56 205 THR A N 1
ATOM 1620 C CA . THR A 1 205 ? 60.585 -2.330 -94.230 1.00 81.56 205 THR A CA 1
ATOM 1621 C C . THR A 1 205 ? 59.262 -2.496 -93.476 1.00 81.56 205 THR A C 1
ATOM 1623 O O . THR A 1 205 ? 59.206 -2.268 -92.271 1.00 81.56 205 THR A O 1
ATOM 1626 N N . GLU A 1 206 ? 58.203 -2.979 -94.133 1.00 79.00 206 GLU A N 1
ATOM 1627 C CA . GLU A 1 206 ? 56.928 -3.310 -93.488 1.00 79.00 206 GLU A CA 1
ATOM 1628 C C . GLU A 1 206 ? 57.045 -4.559 -92.603 1.00 79.00 206 GLU A C 1
ATOM 1630 O O . GLU A 1 206 ? 56.463 -4.592 -91.521 1.00 79.00 206 GLU A O 1
ATOM 1635 N N . LEU A 1 207 ? 57.835 -5.563 -92.999 1.00 78.06 207 LEU A N 1
ATOM 1636 C CA . LEU A 1 207 ? 58.155 -6.727 -92.165 1.00 78.06 207 LEU A CA 1
ATOM 1637 C C . LEU A 1 207 ? 58.973 -6.343 -90.929 1.00 78.06 207 LEU A C 1
ATOM 1639 O O . LEU A 1 207 ? 58.736 -6.890 -89.852 1.00 78.06 207 LEU A O 1
ATOM 1643 N N . GLU A 1 208 ? 59.917 -5.415 -91.059 1.00 82.75 208 GLU A N 1
ATOM 1644 C CA . GLU A 1 208 ? 60.671 -4.868 -89.927 1.00 82.75 208 GLU A CA 1
ATOM 1645 C C . GLU A 1 208 ? 59.764 -4.045 -89.007 1.00 82.75 208 GLU A C 1
ATOM 1647 O O . GLU A 1 208 ? 59.733 -4.312 -87.807 1.00 82.75 208 GLU A O 1
ATOM 1652 N N . ALA A 1 209 ? 58.907 -3.181 -89.558 1.00 82.31 209 ALA A N 1
ATOM 1653 C CA . ALA A 1 209 ? 57.919 -2.427 -88.786 1.00 82.31 209 ALA A CA 1
ATOM 1654 C C . ALA A 1 209 ? 56.881 -3.333 -88.095 1.00 82.31 209 ALA A C 1
ATOM 1656 O O . ALA A 1 209 ? 56.455 -3.064 -86.972 1.00 82.31 209 ALA A O 1
ATOM 1657 N N . MET A 1 210 ? 56.469 -4.437 -88.727 1.00 74.88 210 MET A N 1
ATOM 1658 C CA . MET A 1 210 ? 55.592 -5.434 -88.105 1.00 74.88 210 MET A CA 1
ATOM 1659 C C . MET A 1 210 ? 56.318 -6.207 -87.004 1.00 74.88 210 MET A C 1
ATOM 1661 O O . MET A 1 210 ? 55.725 -6.470 -85.961 1.00 74.88 210 MET A O 1
ATOM 1665 N N . ARG A 1 211 ? 57.606 -6.524 -87.179 1.00 81.62 211 ARG A N 1
ATOM 1666 C CA . ARG A 1 211 ? 58.420 -7.149 -86.128 1.00 81.62 211 ARG A CA 1
ATOM 1667 C C . ARG A 1 211 ? 58.610 -6.218 -84.935 1.00 81.62 211 ARG A C 1
ATOM 1669 O O . ARG A 1 211 ? 58.474 -6.676 -83.802 1.00 81.62 211 ARG A O 1
ATOM 1676 N N . GLU A 1 212 ? 58.847 -4.932 -85.160 1.00 83.06 212 GLU A N 1
ATOM 1677 C CA . GLU A 1 212 ? 58.901 -3.925 -84.095 1.00 83.06 212 GLU A CA 1
ATOM 1678 C C . GLU A 1 212 ? 57.563 -3.813 -83.364 1.00 83.06 212 GLU A C 1
ATOM 1680 O O . GLU A 1 212 ? 57.533 -3.964 -82.146 1.00 83.06 212 GLU A O 1
ATOM 1685 N N . LYS A 1 213 ? 56.439 -3.735 -84.086 1.00 82.94 213 LYS A N 1
ATOM 1686 C CA . LYS A 1 213 ? 55.099 -3.757 -83.472 1.00 82.94 213 LYS A CA 1
ATOM 1687 C C . LYS A 1 213 ? 54.825 -5.037 -82.682 1.00 82.94 213 LYS A C 1
ATOM 1689 O O . LYS A 1 213 ? 54.226 -4.974 -81.613 1.00 82.94 213 LYS A O 1
ATOM 1694 N N . THR A 1 214 ? 55.276 -6.205 -83.150 1.00 82.19 214 THR A N 1
ATOM 1695 C CA . THR A 1 214 ? 55.142 -7.450 -82.369 1.00 82.19 214 THR A CA 1
ATOM 1696 C C . THR A 1 214 ? 56.026 -7.458 -81.123 1.00 82.19 214 THR A C 1
ATOM 1698 O O . THR A 1 214 ? 55.615 -7.995 -80.097 1.00 82.19 214 THR A O 1
ATOM 1701 N N . ARG A 1 215 ? 57.208 -6.824 -81.162 1.00 85.56 215 ARG A N 1
ATOM 1702 C CA . ARG A 1 215 ? 58.065 -6.637 -79.980 1.00 85.56 215 ARG A CA 1
ATOM 1703 C C . ARG A 1 215 ? 57.434 -5.666 -78.985 1.00 85.56 215 ARG A C 1
ATOM 1705 O O . ARG A 1 215 ? 57.448 -5.946 -77.793 1.00 85.56 215 ARG A O 1
ATOM 1712 N N . GLU A 1 216 ? 56.820 -4.585 -79.459 1.00 82.69 216 GLU A N 1
ATOM 1713 C CA . GLU A 1 216 ? 56.064 -3.647 -78.622 1.00 82.69 216 GLU A CA 1
ATOM 1714 C C . GLU A 1 216 ? 54.836 -4.311 -77.989 1.00 82.69 216 GLU A C 1
ATOM 1716 O O . GLU A 1 216 ? 54.585 -4.132 -76.799 1.00 82.69 216 GLU A O 1
ATOM 1721 N N . GLN A 1 217 ? 54.105 -5.141 -78.739 1.00 80.19 217 GLN A N 1
ATOM 1722 C CA . GLN A 1 217 ? 52.999 -5.937 -78.200 1.00 80.19 217 GLN A CA 1
ATOM 1723 C C . GLN A 1 217 ? 53.483 -6.961 -77.167 1.00 80.19 217 GLN A C 1
ATOM 1725 O O . GLN A 1 217 ? 52.852 -7.105 -76.121 1.00 80.19 217 GLN A O 1
ATOM 1730 N N . ALA A 1 218 ? 54.612 -7.634 -77.407 1.00 82.06 218 ALA A N 1
ATOM 1731 C CA . ALA A 1 218 ? 55.210 -8.549 -76.435 1.00 82.06 218 ALA A CA 1
ATOM 1732 C C . ALA A 1 218 ? 55.638 -7.815 -75.151 1.00 82.06 218 ALA A C 1
ATOM 1734 O O . ALA A 1 218 ? 55.338 -8.288 -74.056 1.00 82.06 218 ALA A O 1
ATOM 1735 N N . ALA A 1 219 ? 56.239 -6.627 -75.277 1.00 83.25 219 ALA A N 1
ATOM 1736 C CA . ALA A 1 219 ? 56.601 -5.777 -74.144 1.00 83.25 219 ALA A CA 1
ATOM 1737 C C . ALA A 1 219 ? 55.365 -5.250 -73.390 1.00 83.25 219 ALA A C 1
ATOM 1739 O O . ALA A 1 219 ? 55.368 -5.191 -72.162 1.00 83.25 219 ALA A O 1
ATOM 1740 N N . LEU A 1 220 ? 54.274 -4.914 -74.089 1.00 81.12 220 LEU A N 1
ATOM 1741 C CA . LEU A 1 220 ? 53.011 -4.513 -73.462 1.00 81.12 220 LEU A CA 1
ATOM 1742 C C . LEU A 1 220 ? 52.370 -5.683 -72.703 1.00 81.12 220 LEU A C 1
ATOM 1744 O O . LEU A 1 220 ? 51.893 -5.497 -71.587 1.00 81.12 220 LEU A O 1
ATOM 1748 N N . ILE A 1 221 ? 52.389 -6.892 -73.272 1.00 81.12 221 ILE A N 1
ATOM 1749 C CA . ILE A 1 221 ? 51.893 -8.107 -72.612 1.00 81.12 221 ILE A CA 1
ATOM 1750 C C . ILE A 1 221 ? 52.729 -8.421 -71.372 1.00 81.12 221 ILE A C 1
ATOM 1752 O O . ILE A 1 221 ? 52.161 -8.760 -70.338 1.00 81.12 221 ILE A O 1
ATOM 1756 N N . GLU A 1 222 ? 54.053 -8.286 -71.438 1.00 83.88 222 GLU A N 1
ATOM 1757 C CA . GLU A 1 222 ? 54.918 -8.458 -70.270 1.00 83.88 222 GLU A CA 1
ATOM 1758 C C . GLU A 1 222 ? 54.610 -7.408 -69.193 1.00 83.88 222 GLU A C 1
ATOM 1760 O O . GLU A 1 222 ? 54.455 -7.749 -68.022 1.00 83.88 222 GLU A O 1
ATOM 1765 N N . ARG A 1 223 ? 54.398 -6.145 -69.584 1.00 80.38 223 ARG A N 1
ATOM 1766 C CA . ARG A 1 223 ? 54.040 -5.057 -68.662 1.00 80.38 223 ARG A CA 1
ATOM 1767 C C . ARG A 1 223 ? 52.659 -5.249 -68.033 1.00 80.38 223 ARG A C 1
ATOM 1769 O O . ARG A 1 223 ? 52.495 -4.985 -66.846 1.00 80.38 223 ARG A O 1
ATOM 1776 N N . LEU A 1 224 ? 51.682 -5.751 -68.791 1.00 77.44 224 LEU A N 1
ATOM 1777 C CA . LEU A 1 224 ? 50.349 -6.100 -68.290 1.00 77.44 224 LEU A CA 1
ATOM 1778 C C . LEU A 1 224 ? 50.381 -7.344 -67.400 1.00 77.44 224 LEU A C 1
ATOM 1780 O O . LEU A 1 224 ? 49.685 -7.371 -66.391 1.00 77.44 224 LEU A O 1
ATOM 1784 N N . LYS A 1 225 ? 51.211 -8.346 -67.711 1.00 77.81 225 LYS A N 1
ATOM 1785 C CA . LYS A 1 225 ? 51.449 -9.494 -66.823 1.00 77.81 225 LYS A CA 1
ATOM 1786 C C . LYS A 1 225 ? 52.156 -9.067 -65.538 1.00 77.81 225 LYS A C 1
ATOM 1788 O O . LYS A 1 225 ? 51.773 -9.540 -64.477 1.00 77.81 225 LYS A O 1
ATOM 1793 N N . GLY A 1 226 ? 53.106 -8.136 -65.610 1.00 74.88 226 GLY A N 1
ATOM 1794 C CA . GLY A 1 226 ? 53.733 -7.514 -64.444 1.00 74.88 226 GLY A CA 1
ATOM 1795 C C . GLY A 1 226 ? 52.730 -6.725 -63.598 1.00 74.88 226 GLY A C 1
ATOM 1796 O O . GLY A 1 226 ? 52.667 -6.919 -62.390 1.00 74.88 226 GLY A O 1
ATOM 1797 N N . ALA A 1 227 ? 51.872 -5.911 -64.219 1.00 70.06 227 ALA A N 1
ATOM 1798 C CA . ALA A 1 227 ? 50.806 -5.186 -63.524 1.00 70.06 227 ALA A CA 1
ATOM 1799 C C . ALA A 1 227 ? 49.743 -6.127 -62.924 1.00 70.06 227 ALA A C 1
ATOM 1801 O O . ALA A 1 227 ? 49.264 -5.889 -61.818 1.00 70.06 227 ALA A O 1
ATOM 1802 N N . ALA A 1 228 ? 49.409 -7.225 -63.608 1.00 65.38 228 ALA A N 1
ATOM 1803 C CA . ALA A 1 228 ? 48.503 -8.254 -63.104 1.00 65.38 228 ALA A CA 1
ATOM 1804 C C . ALA A 1 228 ? 49.131 -9.069 -61.963 1.00 65.38 228 ALA A C 1
ATOM 1806 O O . ALA A 1 228 ? 48.438 -9.375 -61.000 1.00 65.38 228 ALA A O 1
ATOM 1807 N N . ALA A 1 229 ? 50.432 -9.367 -62.021 1.00 65.12 229 ALA A N 1
ATOM 1808 C CA . ALA A 1 229 ? 51.162 -9.997 -60.925 1.00 65.12 229 ALA A CA 1
ATOM 1809 C C . ALA A 1 229 ? 51.227 -9.070 -59.702 1.00 65.12 229 ALA A C 1
ATOM 1811 O O . ALA A 1 229 ? 50.966 -9.521 -58.593 1.00 65.12 229 ALA A O 1
ATOM 1812 N N . VAL A 1 230 ? 51.454 -7.764 -59.885 1.00 65.62 230 VAL A N 1
ATOM 1813 C CA . VAL A 1 230 ? 51.375 -6.764 -58.802 1.00 65.62 230 VAL A CA 1
ATOM 1814 C C . VAL A 1 230 ? 49.946 -6.644 -58.244 1.00 65.62 230 VAL A C 1
ATOM 1816 O O . VAL A 1 230 ? 49.778 -6.540 -57.035 1.00 65.62 230 VAL A O 1
ATOM 1819 N N . ALA A 1 231 ? 48.907 -6.763 -59.079 1.00 61.44 231 ALA A N 1
ATOM 1820 C CA . ALA A 1 231 ? 47.506 -6.789 -58.638 1.00 61.44 231 ALA A CA 1
ATOM 1821 C C . ALA A 1 231 ? 47.069 -8.118 -57.976 1.00 61.44 231 ALA A C 1
ATOM 1823 O O . ALA A 1 231 ? 46.079 -8.149 -57.241 1.00 61.44 231 ALA A O 1
ATOM 1824 N N . GLN A 1 232 ? 47.776 -9.222 -58.242 1.00 59.41 232 GLN A N 1
ATOM 1825 C CA . GLN A 1 232 ? 47.585 -10.524 -57.587 1.00 59.41 232 GLN A CA 1
ATOM 1826 C C . GLN A 1 232 ? 48.416 -10.665 -56.300 1.00 59.41 232 GLN A C 1
ATOM 1828 O O . GLN A 1 232 ? 48.015 -11.414 -55.419 1.00 59.41 232 GLN A O 1
ATOM 1833 N N . SER A 1 233 ? 49.522 -9.923 -56.173 1.00 58.19 233 SER A N 1
ATOM 1834 C CA . SER A 1 233 ? 50.426 -9.921 -55.005 1.00 58.19 233 SER A CA 1
ATOM 1835 C C . SER A 1 233 ? 50.130 -8.798 -54.002 1.00 58.19 233 SER A C 1
ATOM 1837 O O . SER A 1 233 ? 50.915 -8.579 -53.082 1.00 58.19 233 SER A O 1
ATOM 1839 N N . ALA A 1 234 ? 49.053 -8.034 -54.201 1.00 58.12 234 ALA A N 1
ATOM 1840 C CA . ALA A 1 234 ? 48.716 -6.915 -53.331 1.00 58.12 234 ALA A CA 1
ATOM 1841 C C . ALA A 1 234 ? 48.274 -7.431 -51.940 1.00 58.12 234 ALA A C 1
ATOM 1843 O O . ALA A 1 234 ? 47.299 -8.188 -51.876 1.00 58.12 234 ALA A O 1
ATOM 1844 N N . PRO A 1 235 ? 48.927 -7.007 -50.836 1.00 58.03 235 PRO A N 1
ATOM 1845 C CA . PRO A 1 235 ? 48.545 -7.383 -49.466 1.00 58.03 235 PRO A CA 1
ATOM 1846 C C . PRO A 1 235 ? 47.105 -6.966 -49.116 1.00 58.03 235 PRO A C 1
ATOM 1848 O O . PRO A 1 235 ? 46.466 -7.598 -48.278 1.00 58.03 235 PRO A O 1
ATOM 1851 N N . ASP A 1 236 ? 46.552 -5.993 -49.848 1.00 65.00 236 ASP A N 1
ATOM 1852 C CA . ASP A 1 236 ? 45.178 -5.505 -49.715 1.00 65.00 236 ASP A CA 1
ATOM 1853 C C . ASP A 1 236 ? 44.112 -6.602 -49.836 1.00 65.00 236 ASP A C 1
ATOM 1855 O O . ASP A 1 236 ? 43.066 -6.492 -49.209 1.00 65.00 236 ASP A O 1
ATOM 1859 N N . ARG A 1 237 ? 44.318 -7.671 -50.621 1.00 68.00 237 ARG A N 1
ATOM 1860 C CA . ARG A 1 237 ? 43.300 -8.736 -50.754 1.00 68.00 237 ARG A CA 1
ATOM 1861 C C . ARG A 1 237 ? 43.241 -9.650 -49.539 1.00 68.00 237 ARG A C 1
ATOM 1863 O O . ARG A 1 237 ? 42.151 -10.045 -49.129 1.00 68.00 237 ARG A O 1
ATOM 1870 N N . ASP A 1 238 ? 44.390 -9.990 -48.972 1.00 74.94 238 ASP A N 1
ATOM 1871 C CA . ASP A 1 238 ? 44.450 -10.808 -47.763 1.00 74.94 238 ASP A CA 1
ATOM 1872 C C . ASP A 1 238 ? 44.006 -10.001 -46.540 1.00 74.94 238 ASP A C 1
ATOM 1874 O O . ASP A 1 238 ? 43.288 -10.528 -45.688 1.00 74.94 238 ASP A O 1
ATOM 1878 N N . GLU A 1 239 ? 44.321 -8.704 -46.507 1.00 78.62 239 GLU A N 1
ATOM 1879 C CA . GLU A 1 239 ? 43.798 -7.760 -45.518 1.00 78.62 239 GLU A CA 1
ATOM 1880 C C . GLU A 1 239 ? 42.281 -7.574 -45.654 1.00 78.62 239 GLU A C 1
ATOM 1882 O O . GLU A 1 239 ? 41.568 -7.720 -44.662 1.00 78.62 239 GLU A O 1
ATOM 1887 N N . GLN A 1 240 ? 41.753 -7.399 -46.872 1.00 77.31 240 GLN A N 1
ATOM 1888 C CA . GLN A 1 240 ? 40.307 -7.355 -47.129 1.00 77.31 240 GLN A CA 1
ATOM 1889 C C . GLN A 1 240 ? 39.620 -8.661 -46.722 1.00 77.31 240 GLN A C 1
ATOM 1891 O O . GLN A 1 240 ? 38.571 -8.636 -46.085 1.00 77.31 240 GLN A O 1
ATOM 1896 N N . ASN A 1 241 ? 40.208 -9.820 -47.024 1.00 79.38 241 ASN A N 1
ATOM 1897 C CA . ASN A 1 241 ? 39.660 -11.110 -46.607 1.00 79.38 241 ASN A CA 1
ATOM 1898 C C . ASN A 1 241 ? 39.704 -11.288 -45.079 1.00 79.38 241 ASN A C 1
ATOM 1900 O O . ASN A 1 241 ? 38.797 -11.894 -44.499 1.00 79.38 241 ASN A O 1
ATOM 1904 N N . ALA A 1 242 ? 40.731 -10.762 -44.406 1.00 85.50 242 ALA A N 1
ATOM 1905 C CA . ALA A 1 242 ? 40.824 -10.754 -42.950 1.00 85.50 242 ALA A CA 1
ATOM 1906 C C . ALA A 1 242 ? 39.804 -9.793 -42.315 1.00 85.50 242 ALA A C 1
ATOM 1908 O O . ALA A 1 242 ? 39.178 -10.144 -41.312 1.00 85.50 242 ALA A O 1
ATOM 1909 N N . GLU A 1 243 ? 39.580 -8.622 -42.909 1.00 86.62 243 GLU A N 1
ATOM 1910 C CA . GLU A 1 243 ? 38.544 -7.673 -42.499 1.00 86.62 243 GLU A CA 1
ATOM 1911 C C . GLU A 1 243 ? 37.143 -8.233 -42.715 1.00 86.62 243 GLU A C 1
ATOM 1913 O O . GLU A 1 243 ? 36.334 -8.184 -41.793 1.00 86.62 243 GLU A O 1
ATOM 1918 N N . ILE A 1 244 ? 36.869 -8.866 -43.858 1.00 85.25 244 ILE A N 1
ATOM 1919 C CA . ILE A 1 244 ? 35.596 -9.552 -44.119 1.00 85.25 244 ILE A CA 1
ATOM 1920 C C . ILE A 1 244 ? 35.346 -10.621 -43.047 1.00 85.25 244 ILE A C 1
ATOM 1922 O O . ILE A 1 244 ? 34.260 -10.673 -42.474 1.00 85.25 244 ILE A O 1
ATOM 1926 N N . LYS A 1 245 ? 36.354 -11.428 -42.689 1.00 90.56 245 LYS A N 1
ATOM 1927 C CA . LYS A 1 245 ? 36.230 -12.413 -41.598 1.00 90.56 245 LYS A CA 1
ATOM 1928 C C . LYS A 1 245 ? 35.974 -11.756 -40.237 1.00 90.56 245 LYS A C 1
ATOM 1930 O O . LYS A 1 245 ? 35.150 -12.256 -39.472 1.00 90.56 245 LYS A O 1
ATOM 1935 N N . ARG A 1 246 ? 36.641 -10.640 -39.923 1.00 91.56 246 ARG A N 1
ATOM 1936 C CA . ARG A 1 246 ? 36.404 -9.877 -38.682 1.00 91.56 246 ARG A CA 1
ATOM 1937 C C . ARG A 1 246 ? 34.993 -9.294 -38.633 1.00 91.56 246 ARG A C 1
ATOM 1939 O O . ARG A 1 246 ? 34.351 -9.379 -37.590 1.00 91.56 246 ARG A O 1
ATOM 1946 N N . LEU A 1 247 ? 34.506 -8.751 -39.746 1.00 89.31 247 LEU A N 1
ATOM 1947 C CA . LEU A 1 247 ? 33.161 -8.196 -39.863 1.00 89.31 247 LEU A CA 1
ATOM 1948 C C . LEU A 1 247 ? 32.095 -9.286 -39.734 1.00 89.31 247 LEU A C 1
ATOM 1950 O O . LEU A 1 247 ? 31.136 -9.080 -39.003 1.00 89.31 247 LEU A O 1
ATOM 1954 N N . LEU A 1 248 ? 32.290 -10.464 -40.334 1.00 92.44 248 LEU A N 1
ATOM 1955 C CA . LEU A 1 248 ? 31.380 -11.604 -40.161 1.00 92.44 248 LEU A CA 1
ATOM 1956 C C . LEU A 1 248 ? 31.305 -12.071 -38.700 1.00 92.44 248 LEU A C 1
ATOM 1958 O O . LEU A 1 248 ? 30.217 -12.327 -38.190 1.00 92.44 248 LEU A O 1
ATOM 1962 N N . LEU A 1 249 ? 32.442 -12.132 -38.000 1.00 94.12 249 LEU A N 1
ATOM 1963 C CA . LEU A 1 249 ? 32.467 -12.469 -36.573 1.00 94.12 249 LEU A CA 1
ATOM 1964 C C . LEU A 1 249 ? 31.807 -11.389 -35.704 1.00 94.12 249 LEU A C 1
ATOM 1966 O O . LEU A 1 249 ? 31.163 -11.720 -34.711 1.00 94.12 249 LEU A O 1
ATOM 1970 N N . ALA A 1 250 ? 31.964 -10.111 -36.051 1.00 92.31 250 ALA A N 1
ATOM 1971 C CA . ALA A 1 250 ? 31.282 -9.018 -35.363 1.00 92.31 250 ALA A CA 1
ATOM 1972 C C . ALA A 1 250 ? 29.764 -9.076 -35.588 1.00 92.31 250 ALA A C 1
ATOM 1974 O O . ALA A 1 250 ? 29.009 -8.943 -34.630 1.00 92.31 250 ALA A O 1
ATOM 1975 N N . LEU A 1 251 ? 29.327 -9.360 -36.818 1.00 90.50 251 LEU A N 1
ATOM 1976 C CA . LEU A 1 251 ? 27.916 -9.489 -37.176 1.00 90.50 251 LEU A CA 1
ATOM 1977 C C . LEU A 1 251 ? 27.265 -10.655 -36.415 1.00 90.50 251 LEU A C 1
ATOM 1979 O O . LEU A 1 251 ? 26.257 -10.455 -35.744 1.00 90.50 251 LEU A O 1
ATOM 1983 N N . ALA A 1 252 ? 27.920 -11.820 -36.378 1.00 92.44 252 ALA A N 1
ATOM 1984 C CA . ALA A 1 252 ? 27.457 -12.973 -35.603 1.00 92.44 252 ALA A CA 1
ATOM 1985 C C . ALA A 1 252 ? 27.341 -12.676 -34.093 1.00 92.44 252 ALA A C 1
ATOM 1987 O O . ALA A 1 252 ? 26.406 -13.135 -33.438 1.00 92.44 252 ALA A O 1
ATOM 1988 N N . LYS A 1 253 ? 28.258 -11.877 -33.526 1.00 94.19 253 LYS A N 1
ATOM 1989 C CA . LYS A 1 253 ? 28.157 -11.423 -32.127 1.00 94.19 253 LYS A CA 1
ATOM 1990 C C . LYS A 1 253 ? 26.970 -10.487 -31.917 1.00 94.19 253 LYS A C 1
ATOM 1992 O O . LYS A 1 253 ? 26.222 -10.680 -30.966 1.00 94.19 253 LYS A O 1
ATOM 1997 N N . THR A 1 254 ? 26.762 -9.520 -32.810 1.00 90.50 254 THR A N 1
ATOM 1998 C CA . THR A 1 254 ? 25.617 -8.601 -32.711 1.00 90.50 254 THR A CA 1
ATOM 1999 C C . THR A 1 254 ? 24.281 -9.309 -32.915 1.00 90.50 254 THR A C 1
ATOM 2001 O O . THR A 1 254 ? 23.302 -8.959 -32.268 1.00 90.50 254 THR A O 1
ATOM 2004 N N . GLU A 1 255 ? 24.227 -10.337 -33.762 1.00 91.62 255 GLU A N 1
ATOM 2005 C CA . GLU A 1 255 ? 23.038 -11.175 -33.920 1.00 91.62 255 GLU A CA 1
ATOM 2006 C C . GLU A 1 255 ? 22.765 -11.985 -32.650 1.00 91.62 255 GLU A C 1
ATOM 2008 O O . GLU A 1 255 ? 21.626 -12.018 -32.192 1.00 91.62 255 GLU A O 1
ATOM 2013 N N . ALA A 1 256 ? 23.797 -12.557 -32.019 1.00 90.19 256 ALA A N 1
ATOM 2014 C CA . ALA A 1 256 ? 23.651 -13.233 -30.731 1.00 90.19 256 ALA A CA 1
ATOM 2015 C C . ALA A 1 256 ? 23.151 -12.273 -29.630 1.00 90.19 256 ALA A C 1
ATOM 2017 O O . ALA A 1 256 ? 22.220 -12.610 -28.898 1.00 90.19 256 ALA A O 1
ATOM 2018 N N . GLU A 1 257 ? 23.695 -11.055 -29.559 1.00 91.44 257 GLU A N 1
ATOM 2019 C CA . GLU A 1 257 ? 23.230 -10.001 -28.646 1.00 91.44 257 GLU A CA 1
ATOM 2020 C C . GLU A 1 257 ? 21.787 -9.561 -28.946 1.00 91.44 257 GLU A C 1
ATOM 2022 O O . GLU A 1 257 ? 20.991 -9.379 -28.031 1.00 91.44 257 GLU A O 1
ATOM 2027 N N . LEU A 1 258 ? 21.391 -9.451 -30.217 1.00 84.19 258 LEU A N 1
ATOM 2028 C CA . LEU A 1 258 ? 20.005 -9.149 -30.584 1.00 84.19 258 LEU A CA 1
ATOM 2029 C C . LEU A 1 258 ? 19.051 -10.286 -30.223 1.00 84.19 258 LEU A C 1
ATOM 2031 O O . LEU A 1 258 ? 17.930 -10.020 -29.798 1.00 84.19 258 LEU A O 1
ATOM 2035 N N . THR A 1 259 ? 19.468 -11.546 -30.364 1.00 86.81 259 THR A N 1
ATOM 2036 C CA . THR A 1 259 ? 18.637 -12.681 -29.942 1.00 86.81 259 THR A CA 1
ATOM 2037 C C . THR A 1 259 ? 18.464 -12.734 -28.427 1.00 86.81 259 THR A C 1
ATOM 2039 O O . THR A 1 259 ? 17.353 -13.006 -27.974 1.00 86.81 259 THR A O 1
ATOM 2042 N N . SER A 1 260 ? 19.498 -12.398 -27.644 1.00 88.12 260 SER A N 1
ATOM 2043 C CA . SER A 1 260 ? 19.401 -12.349 -26.181 1.00 88.12 260 SER A CA 1
ATOM 2044 C C . SER A 1 260 ? 18.582 -11.152 -25.689 1.00 88.12 260 SER A C 1
ATOM 2046 O O . SER A 1 260 ? 17.759 -11.312 -24.787 1.00 88.12 260 SER A O 1
ATOM 2048 N N . LEU A 1 261 ? 18.713 -9.982 -26.329 1.00 84.75 261 LEU A N 1
ATOM 2049 C CA . LEU A 1 261 ? 17.819 -8.849 -26.077 1.00 84.75 261 LEU A CA 1
ATOM 2050 C C . LEU A 1 261 ? 16.378 -9.169 -26.479 1.00 84.75 261 LEU A C 1
ATOM 2052 O O . LEU A 1 261 ? 15.443 -8.802 -25.781 1.00 84.75 261 LEU A O 1
ATOM 2056 N N . LYS A 1 262 ? 16.160 -9.875 -27.590 1.00 86.25 262 LYS A N 1
ATOM 2057 C CA . LYS A 1 262 ? 14.808 -10.257 -28.007 1.00 86.25 262 LYS A CA 1
ATOM 2058 C C . LYS A 1 262 ? 14.174 -11.244 -27.027 1.00 86.25 262 LYS A C 1
ATOM 2060 O O . LYS A 1 262 ? 12.978 -11.143 -26.769 1.00 86.25 262 LYS A O 1
ATOM 2065 N N . SER A 1 263 ? 14.953 -12.163 -26.452 1.00 82.56 263 SER A N 1
ATOM 2066 C CA . SER A 1 263 ? 14.456 -13.045 -25.393 1.00 82.56 263 SER A CA 1
ATOM 2067 C C . SER A 1 263 ? 14.209 -12.306 -24.077 1.00 82.56 263 SER A C 1
ATOM 2069 O O . SER A 1 263 ? 13.248 -12.638 -23.393 1.00 82.56 263 SER A O 1
ATOM 2071 N N . SER A 1 264 ? 15.017 -11.293 -23.732 1.00 81.25 264 SER A N 1
ATOM 2072 C CA . SER A 1 264 ? 14.763 -10.474 -22.538 1.00 81.25 264 SER A CA 1
ATOM 2073 C C . SER A 1 264 ? 13.523 -9.597 -22.709 1.00 81.25 264 SER A C 1
ATOM 2075 O O . SER A 1 264 ? 12.709 -9.533 -21.800 1.00 81.25 264 SER A O 1
ATOM 2077 N N . ILE A 1 265 ? 13.324 -9.008 -23.893 1.00 79.56 265 ILE A N 1
ATOM 2078 C CA . ILE A 1 265 ? 12.114 -8.244 -24.234 1.00 79.56 265 ILE A CA 1
ATOM 2079 C C . ILE A 1 265 ? 10.877 -9.148 -24.192 1.00 79.56 265 ILE A C 1
ATOM 2081 O O . ILE A 1 265 ? 9.870 -8.762 -23.619 1.00 79.56 265 ILE A O 1
ATOM 2085 N N . GLY A 1 266 ? 10.957 -10.379 -24.710 1.00 79.38 266 GLY A N 1
ATOM 2086 C CA . GLY A 1 266 ? 9.854 -11.340 -24.590 1.00 79.38 266 GLY A CA 1
ATOM 2087 C C . GLY A 1 266 ? 9.515 -11.708 -23.137 1.00 79.38 266 GLY A C 1
ATOM 2088 O O . GLY A 1 266 ? 8.356 -11.980 -22.836 1.00 79.38 266 GLY A O 1
ATOM 2089 N N . GLY A 1 267 ? 10.504 -11.688 -22.236 1.00 80.62 267 GLY A N 1
ATOM 2090 C CA . GLY A 1 267 ? 10.292 -11.819 -20.792 1.00 80.62 267 GLY A CA 1
ATOM 2091 C C . GLY A 1 267 ? 9.612 -10.589 -20.186 1.00 80.62 267 GLY A C 1
ATOM 2092 O O . GLY A 1 267 ? 8.625 -10.733 -19.474 1.00 80.62 267 GLY A O 1
ATOM 2093 N N . GLU A 1 268 ? 10.077 -9.387 -20.532 1.00 80.00 268 GLU A N 1
ATOM 2094 C CA . GLU A 1 268 ? 9.470 -8.124 -20.087 1.00 80.00 268 GLU A CA 1
ATOM 2095 C C . GLU A 1 268 ? 8.025 -7.964 -20.586 1.00 80.00 268 GLU A C 1
ATOM 2097 O O . GLU A 1 268 ? 7.173 -7.489 -19.843 1.00 80.00 268 GLU A O 1
ATOM 2102 N N . ASP A 1 269 ? 7.718 -8.386 -21.814 1.00 80.94 269 ASP A N 1
ATOM 2103 C CA . ASP A 1 269 ? 6.358 -8.353 -22.362 1.00 80.94 269 ASP A CA 1
ATOM 2104 C C . ASP A 1 269 ? 5.430 -9.338 -21.630 1.00 80.94 269 ASP A C 1
ATOM 2106 O O . ASP A 1 269 ? 4.277 -9.009 -21.350 1.00 80.94 269 ASP A O 1
ATOM 2110 N N . ALA A 1 270 ? 5.934 -10.519 -21.252 1.00 82.00 270 ALA A N 1
ATOM 2111 C CA . ALA A 1 270 ? 5.187 -11.477 -20.436 1.00 82.00 270 ALA A CA 1
ATOM 2112 C C . ALA A 1 270 ? 4.946 -10.956 -19.007 1.00 82.00 270 ALA A C 1
ATOM 2114 O O . ALA A 1 270 ? 3.850 -11.112 -18.468 1.00 82.00 270 ALA A O 1
ATOM 2115 N N . GLU A 1 271 ? 5.940 -10.298 -18.405 1.00 85.69 271 GLU A N 1
ATOM 2116 C CA . GLU A 1 271 ? 5.795 -9.637 -17.104 1.00 85.69 271 GLU A CA 1
ATOM 2117 C C . GLU A 1 271 ? 4.809 -8.464 -17.167 1.00 85.69 271 GLU A C 1
ATOM 2119 O O . GLU A 1 271 ? 3.968 -8.321 -16.280 1.00 85.69 271 GLU A O 1
ATOM 2124 N N . ARG A 1 272 ? 4.848 -7.656 -18.234 1.00 87.62 272 ARG A N 1
ATOM 2125 C CA . ARG A 1 272 ? 3.883 -6.570 -18.468 1.00 87.62 272 ARG A CA 1
ATOM 2126 C C . ARG A 1 272 ? 2.465 -7.095 -18.611 1.00 87.62 272 ARG A C 1
ATOM 2128 O O . ARG A 1 272 ? 1.576 -6.559 -17.963 1.00 87.62 272 ARG A O 1
ATOM 2135 N N . MET A 1 273 ? 2.265 -8.162 -19.382 1.00 87.81 273 MET A N 1
ATOM 2136 C CA . MET A 1 273 ? 0.949 -8.779 -19.547 1.00 87.81 273 MET A CA 1
ATOM 2137 C C . MET A 1 273 ? 0.409 -9.313 -18.211 1.00 87.81 273 MET A C 1
ATOM 2139 O O . MET A 1 273 ? -0.739 -9.059 -17.863 1.00 87.81 273 MET A O 1
ATOM 2143 N N . ALA A 1 274 ? 1.258 -9.954 -17.399 1.00 90.50 274 ALA A N 1
ATOM 2144 C CA . ALA A 1 274 ? 0.875 -10.415 -16.064 1.00 90.50 274 ALA A CA 1
ATOM 2145 C C . ALA A 1 274 ? 0.547 -9.260 -15.095 1.00 90.50 274 ALA A C 1
ATOM 2147 O O . ALA A 1 274 ? -0.327 -9.394 -14.235 1.00 90.50 274 ALA A O 1
ATOM 2148 N N . LEU A 1 275 ? 1.242 -8.123 -15.212 1.00 90.19 275 LEU A N 1
ATOM 2149 C CA . LEU A 1 275 ? 0.934 -6.915 -14.444 1.00 90.19 275 LEU A CA 1
ATOM 2150 C C . LEU A 1 275 ? -0.378 -6.268 -14.905 1.00 90.19 275 LEU A C 1
ATOM 2152 O O . LEU A 1 275 ? -1.163 -5.854 -14.055 1.00 90.19 275 LEU A O 1
ATOM 2156 N N . GLU A 1 276 ? -0.637 -6.206 -16.211 1.00 93.12 276 GLU A N 1
ATOM 2157 C CA . GLU A 1 276 ? -1.890 -5.696 -16.782 1.00 93.12 276 GLU A CA 1
ATOM 2158 C C . GLU A 1 276 ? -3.094 -6.537 -16.340 1.00 93.12 276 GLU A C 1
ATOM 2160 O O . GLU A 1 276 ? -4.077 -5.973 -15.854 1.00 93.12 276 GLU A O 1
ATOM 2165 N N . ASP A 1 277 ? -2.986 -7.868 -16.384 1.00 93.25 277 ASP A N 1
ATOM 2166 C CA . ASP A 1 277 ? -4.018 -8.783 -15.879 1.00 93.25 277 ASP A CA 1
ATOM 2167 C C . ASP A 1 277 ? -4.277 -8.557 -14.382 1.00 93.25 277 ASP A C 1
ATOM 2169 O O . ASP A 1 277 ? -5.420 -8.442 -13.938 1.00 93.25 277 ASP A O 1
ATOM 2173 N N . ARG A 1 278 ? -3.213 -8.392 -13.584 1.00 93.75 278 ARG A N 1
ATOM 2174 C CA . ARG A 1 278 ? -3.344 -8.142 -12.143 1.00 93.75 278 ARG A CA 1
ATOM 2175 C C . ARG A 1 278 ? -3.965 -6.780 -11.834 1.00 93.75 278 ARG A C 1
ATOM 2177 O O . ARG A 1 278 ? -4.684 -6.648 -10.843 1.00 93.75 278 ARG A O 1
ATOM 2184 N N . VAL A 1 279 ? -3.708 -5.768 -12.662 1.00 93.19 279 VAL A N 1
ATOM 2185 C CA . VAL A 1 279 ? -4.371 -4.460 -12.565 1.00 93.19 279 VAL A CA 1
ATOM 2186 C C . VAL A 1 279 ? -5.851 -4.583 -12.924 1.00 93.19 279 VAL A C 1
ATOM 2188 O O . VAL A 1 279 ? -6.675 -4.015 -12.208 1.00 93.19 279 VAL A O 1
ATOM 2191 N N . ALA A 1 280 ? -6.206 -5.349 -13.959 1.00 94.50 280 ALA A N 1
ATOM 2192 C CA . ALA A 1 280 ? -7.600 -5.601 -14.327 1.00 94.50 280 ALA A CA 1
ATOM 2193 C C . ALA A 1 280 ? -8.363 -6.338 -13.208 1.00 94.50 280 ALA A C 1
ATOM 2195 O O . ALA A 1 280 ? -9.467 -5.929 -12.833 1.00 94.50 280 ALA A O 1
ATOM 2196 N N . ASP A 1 281 ? -7.747 -7.352 -12.597 1.00 94.56 281 ASP A N 1
ATOM 2197 C CA . ASP A 1 281 ? -8.312 -8.065 -11.448 1.00 94.56 281 ASP A CA 1
ATOM 2198 C C . ASP A 1 281 ? -8.524 -7.128 -10.251 1.00 94.56 281 ASP A C 1
ATOM 2200 O O . ASP A 1 281 ? -9.608 -7.106 -9.659 1.00 94.56 281 ASP A O 1
ATOM 2204 N N . LEU A 1 282 ? -7.525 -6.302 -9.916 1.00 94.62 282 LEU A N 1
ATOM 2205 C CA . LEU A 1 282 ? -7.634 -5.315 -8.837 1.00 94.62 282 LEU A CA 1
ATOM 2206 C C . LEU A 1 282 ? -8.717 -4.268 -9.119 1.00 94.62 282 LEU A C 1
ATOM 2208 O O . LEU A 1 282 ? -9.456 -3.910 -8.203 1.00 94.62 282 LEU A O 1
ATOM 2212 N N . GLN A 1 283 ? -8.855 -3.804 -10.361 1.00 95.62 283 GLN A N 1
ATOM 2213 C CA . GLN A 1 283 ? -9.927 -2.889 -10.756 1.00 95.62 283 GLN A CA 1
ATOM 2214 C C . GLN A 1 283 ? -11.304 -3.538 -10.579 1.00 95.62 283 GLN A C 1
ATOM 2216 O O . GLN A 1 283 ? -12.174 -2.946 -9.943 1.00 95.62 283 GLN A O 1
ATOM 2221 N N . SER A 1 284 ? -11.479 -4.790 -11.013 1.00 95.44 284 SER A N 1
ATOM 2222 C CA . SER A 1 284 ? -12.735 -5.526 -10.802 1.00 95.44 284 SER A CA 1
ATOM 2223 C C . SER A 1 284 ? -13.049 -5.738 -9.308 1.00 95.44 284 SER A C 1
ATOM 2225 O O . SER A 1 284 ? -14.199 -5.622 -8.873 1.00 95.44 284 SER A O 1
ATOM 2227 N N . ALA A 1 285 ? -12.027 -5.973 -8.478 1.00 96.19 285 ALA A N 1
ATOM 2228 C CA . ALA A 1 285 ? -12.174 -6.072 -7.029 1.00 96.19 285 ALA A CA 1
ATOM 2229 C C . ALA A 1 285 ? -12.572 -4.723 -6.405 1.00 96.19 285 ALA A C 1
ATOM 2231 O O . ALA A 1 285 ? -13.430 -4.672 -5.525 1.00 96.19 285 ALA A O 1
ATOM 2232 N N . VAL A 1 28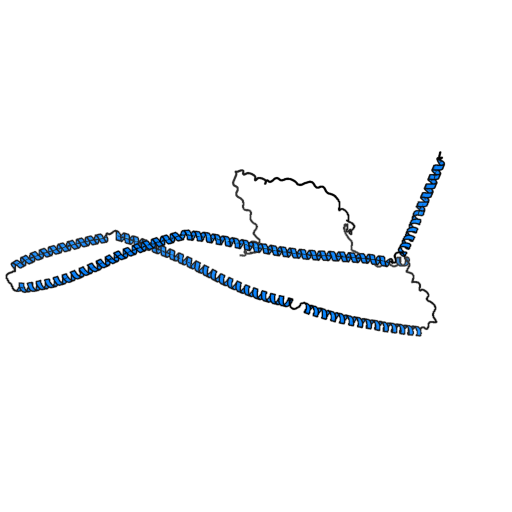6 ? -12.004 -3.611 -6.874 1.00 96.25 286 VAL A N 1
ATOM 2233 C CA . VAL A 1 286 ? -12.395 -2.265 -6.432 1.00 96.25 286 VAL A CA 1
ATOM 2234 C C . VAL A 1 286 ? -13.832 -1.949 -6.845 1.00 96.25 286 VAL A C 1
ATOM 2236 O O . VAL A 1 286 ? -14.597 -1.440 -6.024 1.00 96.25 286 VAL A O 1
ATOM 2239 N N . ASP A 1 287 ? -14.242 -2.311 -8.060 1.00 95.44 287 ASP A N 1
ATOM 2240 C CA . ASP A 1 287 ? -15.609 -2.104 -8.538 1.00 95.44 287 ASP A CA 1
ATOM 2241 C C . ASP A 1 287 ? -16.614 -2.927 -7.729 1.00 95.44 287 ASP A C 1
ATOM 2243 O O . ASP A 1 287 ? -17.608 -2.390 -7.238 1.00 95.44 287 ASP A O 1
ATOM 2247 N N . THR A 1 288 ? -16.331 -4.207 -7.475 1.00 95.75 288 THR A N 1
ATOM 2248 C CA . THR A 1 288 ? -17.184 -5.034 -6.606 1.00 95.75 288 THR A CA 1
ATOM 2249 C C . THR A 1 288 ? -17.269 -4.454 -5.194 1.00 95.75 288 THR A C 1
ATOM 2251 O O . THR A 1 288 ? -18.377 -4.279 -4.681 1.00 95.75 288 THR A O 1
ATOM 2254 N N . LYS A 1 289 ? -16.149 -4.035 -4.593 1.00 94.69 289 LYS A N 1
ATOM 2255 C CA . LYS A 1 289 ? -16.141 -3.374 -3.277 1.00 94.69 289 LYS A CA 1
ATOM 2256 C C . LYS A 1 289 ? -16.896 -2.047 -3.282 1.00 94.69 289 LYS A C 1
ATOM 2258 O O . LYS A 1 289 ? -17.590 -1.747 -2.313 1.00 94.69 289 LYS A O 1
ATOM 2263 N N . SER A 1 290 ? -16.829 -1.265 -4.357 1.00 95.06 290 SER A N 1
ATOM 2264 C CA . SER A 1 290 ? -17.583 -0.013 -4.471 1.00 95.06 290 SER A CA 1
ATOM 2265 C C . SER A 1 290 ? -19.092 -0.267 -4.553 1.00 95.06 290 SER A C 1
ATOM 2267 O O . SER A 1 290 ? -19.864 0.419 -3.878 1.00 95.06 290 SER A O 1
ATOM 2269 N N . THR A 1 291 ? -19.521 -1.315 -5.267 1.00 95.75 291 THR A N 1
ATOM 2270 C CA . THR A 1 291 ? -20.934 -1.724 -5.292 1.00 95.75 291 THR A CA 1
ATOM 2271 C C . THR A 1 291 ? -21.400 -2.270 -3.942 1.00 95.75 291 THR A C 1
ATOM 2273 O O . THR A 1 291 ? -22.517 -1.969 -3.522 1.00 95.75 291 THR A O 1
ATOM 2276 N N . GLU A 1 292 ? -20.561 -3.017 -3.218 1.00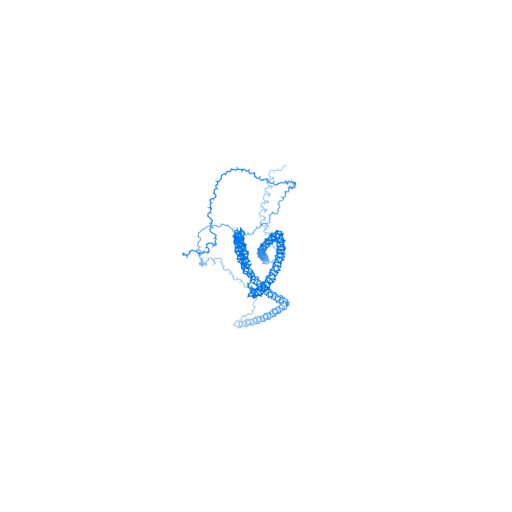 94.69 292 GLU A N 1
ATOM 2277 C CA . GLU A 1 292 ? -20.840 -3.449 -1.842 1.00 94.69 292 GLU A CA 1
ATOM 2278 C C . GLU A 1 292 ? -20.973 -2.245 -0.904 1.00 94.69 292 GLU A C 1
ATOM 2280 O O . GLU A 1 292 ? -21.941 -2.160 -0.152 1.00 94.69 292 GLU A O 1
ATOM 2285 N N . MET A 1 293 ? -20.068 -1.266 -0.994 1.00 91.56 293 MET A N 1
ATOM 2286 C CA . MET A 1 293 ? -20.161 -0.022 -0.226 1.00 91.56 293 MET A CA 1
ATOM 2287 C C . MET A 1 293 ? -21.428 0.771 -0.561 1.00 91.56 293 MET A C 1
ATOM 2289 O O . MET A 1 293 ? -22.054 1.318 0.344 1.00 91.56 293 MET A O 1
ATOM 2293 N N . ALA A 1 294 ? -21.840 0.825 -1.829 1.00 93.75 294 ALA A N 1
ATOM 2294 C CA . ALA A 1 294 ? -23.087 1.473 -2.231 1.00 93.75 294 ALA A CA 1
ATOM 2295 C C . ALA A 1 294 ? -24.316 0.745 -1.661 1.00 93.75 294 ALA A C 1
ATOM 2297 O O . ALA A 1 294 ? -25.215 1.393 -1.126 1.00 93.75 294 ALA A O 1
ATOM 2298 N N . LYS A 1 295 ? -24.329 -0.595 -1.698 1.00 94.06 295 LYS A N 1
ATOM 2299 C CA . LYS A 1 295 ? -25.380 -1.419 -1.077 1.00 94.06 295 LYS A CA 1
ATOM 2300 C C . LYS A 1 295 ? -25.440 -1.213 0.436 1.00 94.06 295 LYS A C 1
ATOM 2302 O O . LYS A 1 295 ? -26.526 -1.029 0.973 1.00 94.06 295 LYS A O 1
ATOM 2307 N N . LEU A 1 296 ? -24.292 -1.193 1.115 1.00 93.12 296 LEU A N 1
ATOM 2308 C CA . LEU A 1 296 ? -24.213 -0.952 2.557 1.00 93.12 296 LEU A CA 1
ATOM 2309 C C . LEU A 1 296 ? -24.662 0.464 2.925 1.00 93.12 296 LEU A C 1
ATOM 2311 O O . LEU A 1 296 ? -25.404 0.621 3.886 1.00 93.12 296 LEU A O 1
ATOM 2315 N N . LYS A 1 297 ? -24.287 1.485 2.144 1.00 93.06 297 LYS A N 1
ATOM 2316 C CA . LYS A 1 297 ? -24.777 2.861 2.331 1.00 93.06 297 LYS A CA 1
ATOM 2317 C C . LYS A 1 297 ? -26.285 2.967 2.119 1.00 93.06 297 LYS A C 1
ATOM 2319 O O . LYS A 1 297 ? -26.949 3.645 2.892 1.00 93.06 297 LYS A O 1
ATOM 2324 N N . ALA A 1 298 ? -26.836 2.290 1.112 1.00 90.56 298 ALA A N 1
ATOM 2325 C CA . ALA A 1 298 ? -28.280 2.246 0.896 1.00 90.56 298 ALA A CA 1
ATOM 2326 C C . ALA A 1 298 ? -29.003 1.530 2.049 1.00 90.56 298 ALA A C 1
ATOM 2328 O O . ALA A 1 298 ? -30.014 2.027 2.531 1.00 90.56 298 ALA A O 1
ATOM 2329 N N . ALA A 1 299 ? -28.460 0.412 2.538 1.00 90.19 299 ALA A N 1
ATOM 2330 C CA . ALA A 1 299 ? -29.002 -0.301 3.693 1.00 90.19 299 ALA A CA 1
ATOM 2331 C C . ALA A 1 299 ? -28.943 0.542 4.977 1.00 90.19 299 ALA A C 1
ATOM 2333 O O . ALA A 1 299 ? -29.914 0.569 5.727 1.00 90.19 299 ALA A O 1
ATOM 2334 N N . LEU A 1 300 ? -27.841 1.267 5.200 1.00 87.38 300 LEU A N 1
ATOM 2335 C CA . LEU A 1 300 ? -27.709 2.226 6.298 1.00 87.38 300 LEU A CA 1
ATOM 2336 C C . LEU A 1 300 ? -28.742 3.340 6.188 1.00 87.38 300 LEU A C 1
ATOM 2338 O O . LEU A 1 300 ? -29.424 3.610 7.162 1.00 87.38 300 LEU A O 1
ATOM 2342 N N . LYS A 1 301 ? -28.922 3.920 5.000 1.00 89.12 301 LYS A N 1
ATOM 2343 C CA . LYS A 1 301 ? -29.923 4.964 4.780 1.00 89.12 301 LYS A CA 1
ATOM 2344 C C . LYS A 1 301 ? -31.345 4.468 5.050 1.00 89.12 301 LYS A C 1
ATOM 2346 O O . LYS A 1 301 ? -32.116 5.173 5.678 1.00 89.12 301 LYS A O 1
ATOM 2351 N N . VAL A 1 302 ? -31.682 3.246 4.634 1.00 86.44 302 VAL A N 1
ATOM 2352 C CA . VAL A 1 302 ? -32.982 2.622 4.947 1.00 86.44 302 VAL A CA 1
ATOM 2353 C C . VAL A 1 302 ? -33.134 2.380 6.451 1.00 86.44 302 VAL A C 1
ATOM 2355 O O . VAL A 1 302 ? -34.231 2.510 6.984 1.00 86.44 302 VAL A O 1
ATOM 2358 N N . TYR A 1 303 ? -32.052 2.032 7.147 1.00 80.50 303 TYR A N 1
ATOM 2359 C CA . TYR A 1 303 ? -32.063 1.865 8.599 1.00 80.50 303 TYR A CA 1
ATOM 2360 C C . TYR A 1 303 ? -32.222 3.211 9.323 1.00 80.50 303 TYR A C 1
ATOM 2362 O O . TYR A 1 303 ? -33.046 3.322 10.220 1.00 80.50 303 TYR A O 1
ATOM 2370 N N . GLU A 1 304 ? -31.511 4.249 8.882 1.00 80.56 304 GLU A N 1
ATOM 2371 C CA . GLU A 1 304 ? -31.651 5.623 9.374 1.00 80.56 304 GLU A CA 1
ATOM 2372 C C . GLU A 1 304 ? -33.052 6.185 9.090 1.00 80.56 304 GLU A C 1
ATOM 2374 O O . GLU A 1 304 ? -33.641 6.818 9.960 1.00 80.56 304 GLU A O 1
ATOM 2379 N N . GLU A 1 305 ? -33.629 5.921 7.913 1.00 76.94 305 GLU A N 1
ATOM 2380 C CA . GLU A 1 305 ? -35.022 6.253 7.571 1.00 76.94 305 GLU A CA 1
ATOM 2381 C C . GLU A 1 305 ? -36.021 5.482 8.452 1.00 76.94 305 GLU A C 1
ATOM 2383 O O . GLU A 1 305 ? -37.023 6.040 8.887 1.00 76.94 305 GLU A O 1
ATOM 2388 N N . LYS A 1 306 ? -35.724 4.227 8.808 1.00 68.00 306 LYS A N 1
ATOM 2389 C CA . LYS A 1 306 ? -36.545 3.415 9.720 1.00 68.00 306 LYS A CA 1
ATOM 2390 C C . LYS A 1 306 ? -36.448 3.857 11.187 1.00 68.00 306 LYS A C 1
ATOM 2392 O O . LYS A 1 306 ? -37.435 3.731 11.906 1.00 68.00 306 LYS A O 1
ATOM 2397 N N . ASP A 1 307 ? -35.303 4.382 11.615 1.00 59.59 307 ASP A N 1
ATOM 2398 C CA . ASP A 1 307 ? -35.129 5.022 12.927 1.00 59.59 307 ASP A CA 1
ATOM 2399 C C . ASP A 1 307 ? -35.694 6.461 12.953 1.00 59.59 307 ASP A C 1
ATOM 2401 O O . ASP A 1 307 ? -35.975 6.990 14.031 1.00 59.59 307 ASP A O 1
ATOM 2405 N N . SER A 1 308 ? -35.875 7.105 11.789 1.00 54.19 308 SER A N 1
ATOM 2406 C CA . SER A 1 308 ? -36.426 8.469 11.659 1.00 54.19 308 SER A CA 1
ATOM 2407 C C . SER A 1 308 ? -37.912 8.544 11.280 1.00 54.19 308 SER A C 1
ATOM 2409 O O . SER A 1 308 ? -38.527 9.594 11.485 1.00 54.19 308 SER A O 1
ATOM 2411 N N . GLU A 1 309 ? -38.540 7.443 10.851 1.00 51.28 309 GLU A N 1
ATOM 2412 C CA . GLU A 1 309 ? -39.971 7.198 11.089 1.00 51.28 309 GLU A CA 1
ATOM 2413 C C . GLU A 1 309 ? -40.231 7.399 12.592 1.00 51.28 309 GLU A C 1
ATOM 2415 O O . GLU A 1 309 ? -39.483 6.865 13.413 1.00 51.28 309 GLU A O 1
ATOM 2420 N N . PRO A 1 310 ? -41.226 8.203 13.009 1.00 48.34 310 PRO A N 1
ATOM 2421 C CA . PRO A 1 310 ? -41.285 8.680 14.380 1.00 48.34 310 PRO A CA 1
ATOM 2422 C C . PRO A 1 310 ? -41.475 7.493 15.324 1.00 48.34 310 PRO A C 1
ATOM 2424 O O . PRO A 1 310 ? -42.589 6.991 15.480 1.00 48.34 310 PRO A O 1
ATOM 2427 N N . ALA A 1 311 ? -40.405 7.105 16.026 1.00 54.50 311 ALA A N 1
ATOM 2428 C CA . ALA A 1 311 ? -40.427 6.138 17.125 1.00 54.50 311 ALA A CA 1
ATOM 2429 C C . ALA A 1 311 ? -41.558 6.445 18.128 1.00 54.50 311 ALA A C 1
ATOM 2431 O O . ALA A 1 311 ? -42.163 5.547 18.708 1.00 54.50 311 ALA A O 1
ATOM 2432 N N . GLY A 1 312 ? -41.967 7.716 18.218 1.00 55.34 312 GLY A N 1
ATOM 2433 C CA . GLY A 1 312 ? -43.123 8.151 18.986 1.00 55.34 312 GLY A CA 1
ATOM 2434 C C . GLY A 1 312 ? -44.491 7.632 18.520 1.00 55.34 312 GLY A C 1
ATOM 2435 O O . GLY A 1 312 ? -45.381 7.600 19.353 1.00 55.34 312 GLY A O 1
ATOM 2436 N N . MET A 1 313 ? -44.733 7.234 17.263 1.00 56.81 313 MET A N 1
ATOM 2437 C CA . MET A 1 313 ? -46.041 6.677 16.855 1.00 56.81 313 MET A CA 1
ATOM 2438 C C . MET A 1 313 ? -46.169 5.187 17.170 1.00 56.81 313 MET A C 1
ATOM 2440 O O . MET A 1 313 ? -47.211 4.779 17.677 1.00 56.81 313 MET A O 1
ATOM 2444 N N . ALA A 1 314 ? -45.118 4.394 16.952 1.00 60.56 314 ALA A N 1
ATOM 2445 C CA . ALA A 1 314 ? -45.108 2.984 17.340 1.00 60.56 314 ALA A CA 1
ATOM 2446 C C . ALA A 1 314 ? -45.131 2.830 18.870 1.00 60.56 314 ALA A C 1
ATOM 2448 O O . ALA A 1 314 ? -45.911 2.042 19.402 1.00 60.56 314 ALA A O 1
ATOM 2449 N N . GLU A 1 315 ? -44.366 3.649 19.597 1.00 61.16 315 GLU A N 1
ATOM 2450 C CA . GLU A 1 315 ? -44.415 3.669 21.061 1.00 61.16 315 GLU A CA 1
ATOM 2451 C C . GLU A 1 315 ? -45.753 4.198 21.589 1.00 61.16 315 GLU A C 1
ATOM 2453 O O . GLU A 1 315 ? -46.297 3.613 22.520 1.00 61.16 315 GLU A O 1
ATOM 2458 N N . LYS A 1 316 ? -46.357 5.232 20.981 1.00 69.12 316 LYS A N 1
ATOM 2459 C CA . LYS A 1 316 ? -47.706 5.695 21.374 1.00 69.12 316 LYS A CA 1
ATOM 2460 C C . LYS A 1 316 ? -48.797 4.676 21.055 1.00 69.12 316 LYS A C 1
ATOM 2462 O O . LYS A 1 316 ? -49.732 4.554 21.839 1.00 69.12 316 LYS A O 1
ATOM 2467 N N . ALA A 1 317 ? -48.691 3.943 19.948 1.00 72.50 317 ALA A N 1
ATOM 2468 C CA . ALA A 1 317 ? -49.624 2.870 19.617 1.00 72.50 317 ALA A CA 1
ATOM 2469 C C . ALA A 1 317 ? -49.496 1.705 20.609 1.00 72.50 317 ALA A C 1
ATOM 2471 O O . ALA A 1 317 ? -50.509 1.215 21.104 1.00 72.50 317 ALA A O 1
ATOM 2472 N N . ASN A 1 318 ? -48.268 1.329 20.977 1.00 77.62 318 ASN A N 1
ATOM 2473 C CA . ASN A 1 318 ? -48.013 0.304 21.988 1.00 77.62 318 ASN A CA 1
ATOM 2474 C C . ASN A 1 318 ? -48.467 0.751 23.383 1.00 77.62 318 ASN A C 1
ATOM 2476 O O . ASN A 1 318 ? -49.088 -0.032 24.093 1.00 77.62 318 ASN A O 1
ATOM 2480 N N . LEU A 1 319 ? -48.233 2.012 23.762 1.00 78.50 319 LEU A N 1
ATOM 2481 C CA . LEU A 1 319 ? -48.743 2.589 25.009 1.00 78.50 319 LEU A CA 1
ATOM 2482 C C . LEU A 1 319 ? -50.274 2.640 25.021 1.00 78.50 319 LEU A C 1
ATOM 2484 O O . LEU A 1 319 ? -50.875 2.297 26.032 1.00 78.50 319 LEU A O 1
ATOM 2488 N N . GLY A 1 320 ? -50.912 2.997 23.904 1.00 87.69 320 GLY A N 1
ATOM 2489 C CA . GLY A 1 320 ? -52.368 2.969 23.761 1.00 87.69 320 GLY A CA 1
ATOM 2490 C C . GLY A 1 320 ? -52.946 1.553 23.848 1.00 87.69 320 GLY A C 1
ATOM 2491 O O . GLY A 1 320 ? -53.962 1.348 24.510 1.00 87.69 320 GLY A O 1
ATOM 2492 N N . ALA A 1 321 ? -52.277 0.564 23.250 1.00 86.12 321 ALA A N 1
ATOM 2493 C CA . ALA A 1 321 ? -52.660 -0.844 23.341 1.00 86.12 321 ALA A CA 1
ATOM 2494 C C . ALA A 1 321 ? -52.508 -1.388 24.773 1.00 86.12 321 ALA A C 1
ATOM 2496 O O . ALA A 1 321 ? -53.442 -1.991 25.299 1.00 86.12 321 ALA A O 1
ATOM 2497 N N . LEU A 1 322 ? -51.388 -1.093 25.442 1.00 87.12 322 LEU A N 1
ATOM 2498 C CA . LEU A 1 322 ? -51.164 -1.419 26.857 1.00 87.12 322 LEU A CA 1
ATOM 2499 C C . LEU A 1 322 ? -52.187 -0.739 27.772 1.00 87.12 322 LEU A C 1
ATOM 2501 O O . LEU A 1 322 ? -52.655 -1.332 28.742 1.00 87.12 322 LEU A O 1
ATOM 2505 N N . GLN A 1 323 ? -52.561 0.501 27.464 1.00 91.56 323 GLN A N 1
ATOM 2506 C CA . GLN A 1 323 ? -53.558 1.243 28.225 1.00 91.56 323 GLN A CA 1
ATOM 2507 C C . GLN A 1 323 ? -54.963 0.646 28.047 1.00 91.56 323 GLN A C 1
ATOM 2509 O O . GLN A 1 323 ? -55.682 0.494 29.035 1.00 91.56 323 GLN A O 1
ATOM 2514 N N . ALA A 1 324 ? -55.323 0.212 26.836 1.00 90.44 324 ALA A N 1
ATOM 2515 C CA . ALA A 1 324 ? -56.568 -0.513 26.579 1.00 90.44 324 ALA A CA 1
ATOM 2516 C C . ALA A 1 324 ? -56.599 -1.887 27.278 1.00 90.44 324 ALA A C 1
ATOM 2518 O O . ALA A 1 324 ? -57.629 -2.291 27.821 1.00 90.44 324 ALA A O 1
ATOM 2519 N N . GLU A 1 325 ? -55.469 -2.594 27.327 1.00 92.19 325 GLU A N 1
ATOM 2520 C CA . GLU A 1 325 ? -55.354 -3.866 28.044 1.00 92.19 325 GLU A CA 1
ATOM 2521 C C . GLU A 1 325 ? -55.488 -3.679 29.564 1.00 92.19 325 GLU A C 1
ATOM 2523 O O . GLU A 1 325 ? -56.223 -4.421 30.218 1.00 92.19 325 GLU A O 1
ATOM 2528 N N . LEU A 1 326 ? -54.882 -2.627 30.123 1.00 94.56 326 LEU A N 1
ATOM 2529 C CA . LEU A 1 326 ? -55.052 -2.240 31.527 1.00 94.56 326 LEU A CA 1
ATOM 2530 C C . LEU A 1 326 ? -56.505 -1.878 31.860 1.00 94.56 326 LEU A C 1
ATOM 2532 O O . LEU A 1 326 ? -57.000 -2.239 32.929 1.00 94.56 326 LEU A O 1
ATOM 2536 N N . GLU A 1 327 ? -57.207 -1.178 30.970 1.00 94.94 327 GLU A N 1
ATOM 2537 C CA . GLU A 1 327 ? -58.630 -0.870 31.148 1.00 94.94 327 GLU A CA 1
ATOM 2538 C C . GLU A 1 327 ? -59.502 -2.129 31.106 1.00 94.94 327 GLU A C 1
ATOM 2540 O O . GLU A 1 327 ? -60.398 -2.282 31.942 1.00 94.94 327 GLU A O 1
ATOM 2545 N N . ASN A 1 328 ? -59.203 -3.071 30.210 1.00 94.75 328 ASN A N 1
ATOM 2546 C CA . ASN A 1 328 ? -59.888 -4.361 30.154 1.00 94.75 328 ASN A CA 1
ATOM 2547 C C . ASN A 1 328 ? -59.637 -5.195 31.416 1.00 94.75 328 ASN A C 1
ATOM 2549 O O . ASN A 1 328 ? -60.587 -5.695 32.019 1.00 94.75 328 ASN A O 1
ATOM 2553 N N . GLN A 1 329 ? -58.389 -5.283 31.885 1.00 95.19 329 GLN A N 1
ATOM 2554 C CA . GLN A 1 329 ? -58.062 -5.965 33.140 1.00 95.19 329 GLN A CA 1
ATOM 2555 C C . GLN A 1 329 ? -58.764 -5.315 34.338 1.00 95.19 329 GLN A C 1
ATOM 2557 O O . GLN A 1 329 ? -59.287 -6.016 35.202 1.00 95.19 329 GLN A O 1
ATOM 2562 N N . ARG A 1 330 ? -58.857 -3.979 34.382 1.00 95.94 330 ARG A N 1
ATOM 2563 C CA . ARG A 1 330 ? -59.619 -3.271 35.425 1.00 95.94 330 ARG A CA 1
ATOM 2564 C C . ARG A 1 330 ? -61.102 -3.629 35.398 1.00 95.94 330 ARG A C 1
ATOM 2566 O O . ARG A 1 330 ? -61.664 -3.862 36.467 1.00 95.94 330 ARG A O 1
ATOM 2573 N N . ARG A 1 331 ? -61.722 -3.717 34.215 1.00 96.25 331 ARG A N 1
ATOM 2574 C CA . ARG A 1 331 ? -63.125 -4.147 34.072 1.00 96.25 331 ARG A CA 1
ATOM 2575 C C . ARG A 1 331 ? -63.332 -5.571 34.587 1.00 96.25 331 ARG A C 1
ATOM 2577 O O . ARG A 1 331 ? -64.217 -5.785 35.412 1.00 96.25 331 ARG A O 1
ATOM 2584 N N . ILE A 1 332 ? -62.459 -6.503 34.205 1.00 95.69 332 ILE A N 1
ATOM 2585 C CA . ILE A 1 332 ? -62.505 -7.893 34.687 1.00 95.69 332 ILE A CA 1
ATOM 2586 C C . ILE A 1 332 ? -62.362 -7.940 36.213 1.00 95.69 332 ILE A C 1
ATOM 2588 O O . ILE A 1 332 ? -63.119 -8.630 36.888 1.00 95.69 332 ILE A O 1
ATOM 2592 N N . ILE A 1 333 ? -61.447 -7.158 36.793 1.00 94.38 333 ILE A N 1
ATOM 2593 C CA . ILE A 1 333 ? -61.288 -7.089 38.252 1.00 94.38 333 ILE A CA 1
ATOM 2594 C C . ILE A 1 333 ? -62.558 -6.548 38.924 1.00 94.38 333 ILE A C 1
ATOM 2596 O O . ILE A 1 333 ? -62.944 -7.054 39.977 1.00 94.38 333 ILE A O 1
ATOM 2600 N N . THR A 1 334 ? -63.220 -5.534 38.355 1.00 95.56 334 THR A N 1
ATOM 2601 C CA . THR A 1 334 ? -64.487 -5.030 38.915 1.00 95.56 334 THR A CA 1
ATOM 2602 C C . THR A 1 334 ? -65.614 -6.052 38.821 1.00 95.56 334 THR A C 1
ATOM 2604 O O . THR A 1 334 ? -66.384 -6.180 39.771 1.00 95.56 334 THR A O 1
ATOM 2607 N N . GLU A 1 335 ? -65.672 -6.817 37.733 1.00 96.38 335 GLU A N 1
ATOM 2608 C CA . GLU A 1 335 ? -66.656 -7.879 37.537 1.00 96.38 335 GLU A CA 1
ATOM 2609 C C . GLU A 1 335 ? -66.427 -9.039 38.512 1.00 96.38 335 GLU A C 1
ATOM 2611 O O . GLU A 1 335 ? -67.340 -9.404 39.246 1.00 96.38 335 GLU A O 1
ATOM 2616 N N . LEU A 1 336 ? -65.187 -9.521 38.647 1.00 94.06 336 LEU A N 1
ATOM 2617 C CA . LEU A 1 336 ? -64.825 -10.551 39.625 1.00 94.06 336 LEU A CA 1
ATOM 2618 C C . LEU A 1 336 ? -65.078 -10.094 41.068 1.00 94.06 336 LEU A C 1
ATOM 2620 O O . LEU A 1 336 ? -65.518 -10.880 41.902 1.00 94.06 336 LEU A O 1
ATOM 2624 N N . ARG A 1 337 ? -64.842 -8.815 41.390 1.00 94.56 337 ARG A N 1
ATOM 2625 C CA . ARG A 1 337 ? -65.189 -8.262 42.711 1.00 94.56 337 ARG A CA 1
ATOM 2626 C C . ARG A 1 337 ? -66.697 -8.255 42.948 1.00 94.56 337 ARG A C 1
ATOM 2628 O O . ARG A 1 337 ? -67.122 -8.581 44.055 1.00 94.56 337 ARG A O 1
ATOM 2635 N N . ALA A 1 338 ? -67.492 -7.905 41.939 1.00 94.06 338 ALA A N 1
ATOM 2636 C CA . ALA A 1 338 ? -68.948 -7.966 42.026 1.00 94.06 338 ALA A CA 1
ATOM 2637 C C . ALA A 1 338 ? -69.443 -9.416 42.152 1.00 94.06 338 ALA A C 1
ATOM 2639 O O . ALA A 1 338 ? -70.342 -9.690 42.945 1.00 94.06 338 ALA A O 1
ATOM 2640 N N . GLU A 1 339 ? -68.815 -10.357 41.447 1.00 95.88 339 GLU A N 1
ATOM 2641 C CA . GLU A 1 339 ? -69.134 -11.778 41.544 1.00 95.88 339 GLU A CA 1
ATOM 2642 C C . GLU A 1 339 ? -68.807 -12.330 42.935 1.00 95.88 339 GLU A C 1
ATOM 2644 O O . GLU A 1 339 ? -69.673 -12.948 43.553 1.00 95.88 339 GLU A O 1
ATOM 2649 N N . ILE A 1 340 ? -67.629 -12.015 43.488 1.00 93.31 340 ILE A N 1
ATOM 2650 C CA . ILE A 1 340 ? -67.254 -12.371 44.864 1.00 93.31 340 ILE A CA 1
ATOM 2651 C C . ILE A 1 340 ? -68.237 -11.760 45.869 1.00 93.31 340 ILE A C 1
ATOM 2653 O O . ILE A 1 340 ? -68.694 -12.470 46.762 1.00 93.31 340 ILE A O 1
ATOM 2657 N N . ALA A 1 341 ? -68.611 -10.486 45.719 1.00 93.25 341 ALA A N 1
ATOM 2658 C CA . ALA A 1 341 ? -69.586 -9.842 46.600 1.00 93.25 341 ALA A CA 1
ATOM 2659 C C . ALA A 1 341 ? -70.964 -10.523 46.520 1.00 93.25 341 ALA A C 1
ATOM 2661 O O . ALA A 1 341 ? -71.567 -10.830 47.549 1.00 93.25 341 ALA A O 1
ATOM 2662 N N . SER A 1 342 ? -71.435 -10.847 45.312 1.00 94.06 342 SER A N 1
ATOM 2663 C CA . SER A 1 342 ? -72.697 -11.570 45.119 1.00 94.06 342 SER A CA 1
ATOM 2664 C C . SER A 1 342 ? -72.635 -13.008 45.654 1.00 94.06 342 SER A C 1
ATOM 2666 O O . SER A 1 342 ? -73.613 -13.517 46.201 1.00 94.06 342 SER A O 1
ATOM 2668 N N . GLY A 1 343 ? -71.476 -13.666 45.552 1.00 94.25 343 GLY A N 1
ATOM 2669 C CA . GLY A 1 343 ? -71.219 -14.990 46.108 1.00 94.25 343 GLY A CA 1
ATOM 2670 C C . GLY A 1 343 ? -71.217 -14.971 47.634 1.00 94.25 343 GLY A C 1
ATOM 2671 O O . GLY A 1 343 ? -71.846 -15.822 48.260 1.00 94.25 343 GLY A O 1
ATOM 2672 N N . GLN A 1 344 ? -70.594 -13.959 48.238 1.00 92.31 344 GLN A N 1
ATOM 2673 C CA . GLN A 1 344 ? -70.637 -13.720 49.680 1.00 92.31 344 GLN A CA 1
ATOM 2674 C C . GLN A 1 344 ? -72.059 -13.428 50.165 1.00 92.31 344 GLN A C 1
ATOM 2676 O O . GLN A 1 344 ? -72.458 -13.943 51.206 1.00 92.31 344 GLN A O 1
ATOM 2681 N N . GLU A 1 345 ? -72.852 -12.674 49.402 1.00 91.12 345 GLU A N 1
ATOM 2682 C CA . GLU A 1 345 ? -74.260 -12.433 49.723 1.00 91.12 345 GLU A CA 1
ATOM 2683 C C . GLU A 1 345 ? -75.108 -13.713 49.616 1.00 91.12 345 GLU A C 1
ATOM 2685 O O . GLU A 1 345 ? -75.978 -13.965 50.449 1.00 91.12 345 GLU A O 1
ATOM 2690 N N . ARG A 1 346 ? -74.847 -14.578 48.630 1.00 91.44 346 ARG A N 1
ATOM 2691 C CA . ARG A 1 346 ? -75.506 -15.893 48.536 1.00 91.44 346 ARG A CA 1
ATOM 2692 C C . ARG A 1 346 ? -75.123 -16.797 49.704 1.00 91.44 346 ARG A C 1
ATOM 2694 O O . ARG A 1 346 ? -76.009 -17.415 50.288 1.00 91.44 346 ARG A O 1
ATOM 2701 N N . LEU A 1 347 ? -73.842 -16.840 50.073 1.00 93.19 347 LEU A N 1
ATOM 2702 C CA . LEU A 1 347 ? -73.357 -17.606 51.223 1.00 93.19 347 LEU A CA 1
ATOM 2703 C C . LEU A 1 347 ? -73.930 -17.079 52.539 1.00 93.19 347 LEU A C 1
ATOM 2705 O O . LEU A 1 347 ? -74.337 -17.879 53.374 1.00 93.19 347 LEU A O 1
ATOM 2709 N N . SER A 1 348 ? -74.023 -15.759 52.722 1.00 88.81 348 SER A N 1
ATOM 2710 C CA . SER A 1 348 ? -74.624 -15.178 53.926 1.00 88.81 348 SER A CA 1
ATOM 2711 C C . SER A 1 348 ? -76.119 -15.478 54.000 1.00 88.81 348 SER A C 1
ATOM 2713 O O . SER A 1 348 ? -76.603 -15.901 55.046 1.00 88.81 348 SER A O 1
ATOM 2715 N N . ARG A 1 349 ? -76.851 -15.376 52.883 1.00 87.88 349 ARG A N 1
ATOM 2716 C CA . ARG A 1 349 ? -78.265 -15.776 52.809 1.00 87.88 349 ARG A CA 1
ATOM 2717 C C . ARG A 1 349 ? -78.451 -17.272 53.064 1.00 87.88 349 ARG A C 1
ATOM 2719 O O . ARG A 1 349 ? -79.391 -17.647 53.757 1.00 87.88 349 ARG A O 1
ATOM 2726 N N . GLN A 1 350 ? -77.566 -18.124 52.551 1.00 91.31 350 GLN A N 1
ATOM 2727 C CA . GLN A 1 350 ? -77.601 -19.563 52.808 1.00 91.31 350 GLN A CA 1
ATOM 2728 C C . GLN A 1 350 ? -77.284 -19.876 54.277 1.00 91.31 350 GLN A C 1
ATOM 2730 O O . GLN A 1 350 ? -77.976 -20.684 54.886 1.00 91.31 350 GLN A O 1
ATOM 2735 N N . ALA A 1 351 ? -76.303 -19.197 54.875 1.00 88.31 351 ALA A N 1
ATOM 2736 C CA . ALA A 1 351 ? -75.986 -19.317 56.295 1.00 88.31 351 ALA A CA 1
ATOM 2737 C C . ALA A 1 351 ? -77.151 -18.854 57.181 1.00 88.31 351 ALA A C 1
ATOM 2739 O O . ALA A 1 351 ? -77.465 -19.525 58.158 1.00 88.31 351 ALA A O 1
ATOM 2740 N N . LEU A 1 352 ? -77.839 -17.765 56.817 1.00 86.31 352 LEU A N 1
ATOM 2741 C CA . LEU A 1 352 ? -79.049 -17.307 57.504 1.00 86.31 352 LEU A CA 1
ATOM 2742 C C . LEU A 1 352 ? -80.189 -18.325 57.380 1.00 86.31 352 LEU A C 1
ATOM 2744 O O . LEU A 1 352 ? -80.802 -18.656 58.387 1.00 86.31 352 LEU A O 1
ATOM 2748 N N . ARG A 1 353 ? -80.424 -18.889 56.186 1.00 84.88 353 ARG A N 1
ATOM 2749 C CA . ARG A 1 353 ? -81.407 -19.969 55.974 1.00 84.88 353 ARG A CA 1
ATOM 2750 C C . ARG A 1 353 ? -81.085 -21.209 56.808 1.00 84.88 353 ARG A C 1
ATOM 2752 O O . ARG A 1 353 ? -81.972 -21.727 57.473 1.00 84.88 353 ARG A O 1
ATOM 2759 N N . PHE A 1 354 ? -79.825 -21.646 56.833 1.00 84.19 354 PHE A N 1
ATOM 2760 C CA . PHE A 1 354 ? -79.394 -22.752 57.691 1.00 84.19 354 PHE A CA 1
ATOM 2761 C C . PHE A 1 354 ? -79.563 -22.421 59.172 1.00 84.19 354 PHE A C 1
ATOM 2763 O O . PHE A 1 354 ? -79.981 -23.275 59.944 1.00 84.19 354 PHE A O 1
ATOM 2770 N N . HIS A 1 355 ? -79.276 -21.187 59.586 1.00 79.94 355 HIS A N 1
ATOM 2771 C CA . HIS A 1 355 ? -79.479 -20.755 60.963 1.00 79.94 355 HIS A CA 1
ATOM 2772 C C . HIS A 1 355 ? -80.970 -20.732 61.341 1.00 79.94 355 HIS A C 1
ATOM 2774 O O . HIS A 1 355 ? -81.330 -21.148 62.437 1.00 79.94 355 HIS A O 1
ATOM 2780 N N . GLU A 1 356 ? -81.849 -20.317 60.427 1.00 83.06 356 GLU A N 1
ATOM 2781 C CA . GLU A 1 356 ? -83.307 -20.382 60.586 1.00 83.06 356 GLU A CA 1
ATOM 2782 C C . GLU A 1 356 ? -83.823 -21.827 60.644 1.00 83.06 356 GLU A C 1
ATOM 2784 O O . GLU A 1 356 ? -84.660 -22.138 61.489 1.00 83.06 356 GLU A O 1
ATOM 2789 N N . GLU A 1 357 ? -83.313 -22.727 59.799 1.00 83.38 357 GLU A N 1
ATOM 2790 C CA . GLU A 1 357 ? -83.656 -24.154 59.828 1.00 83.38 357 GLU A CA 1
ATOM 2791 C C . GLU A 1 357 ? -83.159 -24.834 61.108 1.00 83.38 357 GLU A C 1
ATOM 2793 O O . GLU A 1 357 ? -83.921 -25.561 61.743 1.00 83.38 357 GLU A O 1
ATOM 2798 N N . LEU A 1 358 ? -81.935 -24.535 61.556 1.00 73.50 358 LEU A N 1
ATOM 2799 C CA . LEU A 1 358 ? -81.402 -25.004 62.840 1.00 73.50 358 LEU A CA 1
ATOM 2800 C C . LEU A 1 358 ? -82.234 -24.486 64.017 1.00 73.50 358 LEU A C 1
ATOM 2802 O O . LEU A 1 358 ? -82.569 -25.256 64.914 1.00 73.50 358 LEU A O 1
ATOM 2806 N N . ARG A 1 359 ? -82.641 -23.213 63.987 1.00 73.50 359 ARG A N 1
ATOM 2807 C CA . ARG A 1 359 ? -83.528 -22.612 64.994 1.00 73.50 359 ARG A CA 1
ATOM 2808 C C . ARG A 1 359 ? -84.938 -23.213 64.976 1.00 73.50 359 ARG A C 1
ATOM 2810 O O . ARG A 1 359 ? -85.622 -23.207 65.994 1.00 73.50 359 ARG A O 1
ATOM 2817 N N . ARG A 1 360 ? -85.385 -23.732 63.829 1.00 73.06 360 ARG A N 1
ATOM 2818 C CA . ARG A 1 360 ? -86.685 -24.398 63.669 1.00 73.06 360 ARG A CA 1
ATOM 2819 C C . ARG A 1 360 ? -86.652 -25.866 64.104 1.00 73.06 360 ARG A C 1
ATOM 2821 O O . ARG A 1 360 ? -87.657 -26.354 64.610 1.00 73.06 360 ARG A O 1
ATOM 2828 N N . ILE A 1 361 ? -85.521 -26.553 63.917 1.00 75.50 361 ILE A N 1
ATOM 2829 C CA . ILE A 1 361 ? -85.295 -27.942 64.353 1.00 75.50 361 ILE A CA 1
ATOM 2830 C C . ILE A 1 361 ? -84.999 -28.007 65.859 1.00 75.50 361 ILE A C 1
ATOM 2832 O O . ILE A 1 361 ? -85.390 -28.971 66.511 1.00 75.50 361 ILE A O 1
ATOM 2836 N N . ASN A 1 362 ? -84.363 -26.977 66.422 1.00 58.91 362 ASN A N 1
ATOM 2837 C CA . ASN A 1 362 ? -84.076 -26.880 67.849 1.00 58.91 362 ASN A CA 1
ATOM 2838 C C . ASN A 1 362 ? -84.526 -25.505 68.389 1.00 58.91 362 ASN A C 1
ATOM 2840 O O . ASN A 1 362 ? -83.746 -24.548 68.345 1.00 58.91 362 ASN A O 1
ATOM 2844 N N . PRO A 1 363 ? -85.786 -25.354 68.847 1.00 53.84 363 PRO A N 1
ATOM 2845 C CA . PRO A 1 363 ? -86.256 -24.105 69.429 1.00 53.84 363 PRO A CA 1
ATOM 2846 C C . PRO A 1 363 ? -85.658 -23.946 70.831 1.00 53.84 363 PRO A C 1
ATOM 2848 O O . PRO A 1 363 ? -86.222 -24.419 71.815 1.00 53.84 363 PRO A O 1
ATOM 2851 N N . GLU A 1 364 ? -84.500 -23.295 70.932 1.00 47.22 364 GLU A N 1
ATOM 2852 C CA . GLU A 1 364 ? -83.958 -22.914 72.238 1.00 47.22 364 GLU A CA 1
ATOM 2853 C C . GLU A 1 364 ? -84.765 -21.760 72.867 1.00 47.22 364 GLU A C 1
ATOM 2855 O O . GLU A 1 364 ? -85.219 -20.853 72.152 1.00 47.22 364 GLU A O 1
ATOM 2860 N N . PRO A 1 365 ? -84.966 -21.788 74.200 1.00 46.88 365 PRO A N 1
ATOM 2861 C CA . PRO A 1 365 ? -85.649 -20.732 74.931 1.00 46.88 365 PRO A CA 1
ATOM 2862 C C . PRO A 1 365 ? -84.816 -19.440 74.950 1.00 46.88 365 PRO A C 1
ATOM 2864 O O . PRO A 1 365 ? -83.645 -19.406 74.585 1.00 46.88 365 PRO A O 1
ATOM 2867 N N . ALA A 1 366 ? -85.479 -18.347 75.322 1.00 46.66 366 ALA A N 1
ATOM 2868 C CA . ALA A 1 366 ? -84.985 -16.979 75.234 1.00 46.66 366 ALA A CA 1
ATOM 2869 C C . ALA A 1 366 ? -83.583 -16.746 75.837 1.00 46.66 366 ALA A C 1
ATOM 2871 O O . ALA A 1 366 ? -83.216 -17.310 76.860 1.00 46.66 366 ALA A O 1
ATOM 2872 N N . ALA A 1 367 ? -82.866 -15.838 75.171 1.00 50.34 367 ALA A N 1
ATOM 2873 C CA . ALA A 1 367 ? -81.530 -15.320 75.441 1.00 50.34 367 ALA A CA 1
ATOM 2874 C C . ALA A 1 367 ? -81.122 -15.172 76.922 1.00 50.34 367 ALA A C 1
ATOM 2876 O O . ALA A 1 367 ? -81.775 -14.466 77.690 1.00 50.34 367 ALA A O 1
ATOM 2877 N N . GLU A 1 368 ? -79.935 -15.694 77.243 1.00 49.69 368 GLU A N 1
ATOM 2878 C CA . GLU A 1 368 ? -79.111 -15.309 78.395 1.00 49.69 368 GLU A CA 1
ATOM 2879 C C . GLU A 1 368 ? -77.843 -14.556 77.920 1.00 49.69 368 GLU A C 1
ATOM 2881 O O . GLU A 1 368 ? -77.387 -14.770 76.790 1.00 49.69 368 GLU A O 1
ATOM 2886 N N . PRO A 1 369 ? -77.282 -13.633 78.729 1.00 55.09 369 PRO A N 1
ATOM 2887 C CA . PRO A 1 369 ? -76.139 -12.796 78.347 1.00 55.09 369 PRO A CA 1
ATOM 2888 C C . PRO A 1 369 ? -74.837 -13.609 78.185 1.00 55.09 369 PRO A C 1
ATOM 2890 O O . PRO A 1 369 ? -74.730 -14.724 78.698 1.00 55.09 369 PRO A O 1
ATOM 2893 N N . PRO A 1 370 ? -73.824 -13.080 77.468 1.00 46.81 370 PRO A N 1
ATOM 2894 C CA . PRO A 1 370 ? -72.711 -13.888 76.988 1.00 46.81 370 PRO A CA 1
ATOM 2895 C C . PRO A 1 370 ? -71.783 -14.298 78.135 1.00 46.81 370 PRO A C 1
ATOM 2897 O O . PRO A 1 370 ? -71.090 -13.470 78.722 1.00 46.81 370 PRO A O 1
ATOM 2900 N N . VAL A 1 371 ? -71.734 -15.600 78.410 1.00 47.12 371 VAL A N 1
ATOM 2901 C CA . VAL A 1 371 ? -70.687 -16.215 79.228 1.00 47.12 371 VAL A CA 1
ATOM 2902 C C . VAL A 1 371 ? -69.446 -16.404 78.355 1.00 47.12 371 VAL A C 1
ATOM 2904 O O . VAL A 1 371 ? -69.485 -17.088 77.329 1.00 47.12 371 VAL A O 1
ATOM 2907 N N . GLU A 1 372 ? -68.340 -15.785 78.768 1.00 52.84 372 GLU A N 1
ATOM 2908 C CA . GLU A 1 372 ? -66.998 -16.004 78.231 1.00 52.84 372 GLU A CA 1
ATOM 2909 C C . GLU A 1 372 ? -66.678 -17.506 78.201 1.00 52.84 372 GLU A C 1
ATOM 2911 O O . GLU A 1 372 ? -66.524 -18.158 79.236 1.00 52.84 372 GLU A O 1
ATOM 2916 N N . LYS A 1 373 ? -66.562 -18.083 77.000 1.00 43.16 373 LYS A N 1
ATOM 2917 C CA . LYS A 1 373 ? -66.060 -19.451 76.852 1.00 43.16 373 LYS A CA 1
ATOM 2918 C C . LYS A 1 373 ? -64.560 -19.455 77.113 1.00 43.16 373 LYS A C 1
ATOM 2920 O O . LYS A 1 373 ? -63.762 -19.042 76.274 1.00 43.16 373 LYS A O 1
ATOM 2925 N N . ALA A 1 374 ? -64.209 -19.955 78.292 1.00 43.66 374 ALA A N 1
ATOM 2926 C CA . ALA A 1 374 ? -62.867 -20.334 78.684 1.00 43.66 374 ALA A CA 1
ATOM 2927 C C . ALA A 1 374 ? -62.175 -21.143 77.576 1.00 43.66 374 ALA A C 1
ATOM 2929 O O . ALA A 1 374 ? -62.696 -22.146 77.083 1.00 43.66 374 ALA A O 1
ATOM 2930 N N . ALA A 1 375 ? -60.976 -20.696 77.206 1.00 50.44 375 ALA A N 1
ATOM 2931 C CA . ALA A 1 375 ? -60.058 -21.450 76.376 1.00 50.44 375 ALA A CA 1
ATOM 2932 C C . ALA A 1 375 ? -59.814 -22.833 77.001 1.00 50.44 375 ALA A C 1
ATOM 2934 O O . ALA A 1 375 ? -59.463 -22.946 78.176 1.00 50.44 375 ALA A O 1
ATOM 2935 N N . SER A 1 376 ? -59.975 -23.885 76.204 1.00 52.03 376 SER A N 1
ATOM 2936 C CA . SER A 1 376 ? -59.582 -25.245 76.571 1.00 52.03 376 SER A CA 1
ATOM 2937 C C . SER A 1 376 ? -58.122 -25.265 77.063 1.00 52.03 376 SER A C 1
ATOM 2939 O O . SER A 1 376 ? -57.249 -24.742 76.357 1.00 52.03 376 SER A O 1
ATOM 2941 N N . PRO A 1 377 ? -57.821 -25.849 78.237 1.00 58.84 377 PRO A N 1
ATOM 2942 C CA . PRO A 1 377 ? -56.468 -25.864 78.774 1.00 58.84 377 PRO A CA 1
ATOM 2943 C C . PRO A 1 377 ? -55.547 -26.703 77.883 1.00 58.84 377 PRO A C 1
ATOM 2945 O O . PRO A 1 377 ? -55.897 -27.794 77.433 1.00 58.84 377 PRO A O 1
ATOM 2948 N N . ARG A 1 378 ? -54.345 -26.178 77.622 1.00 62.19 378 ARG A N 1
ATOM 2949 C CA . ARG A 1 378 ? -53.275 -26.920 76.943 1.00 62.19 378 ARG A CA 1
ATOM 2950 C C . ARG A 1 378 ? -52.953 -28.187 77.754 1.00 62.19 378 ARG A C 1
ATOM 2952 O O . ARG A 1 378 ? -52.877 -28.087 78.979 1.00 62.19 378 ARG A O 1
ATOM 2959 N N . PRO A 1 379 ? -52.718 -29.341 77.105 1.00 64.31 379 PRO A N 1
ATOM 2960 C CA . PRO A 1 379 ? -52.338 -30.562 77.809 1.00 64.31 379 PRO A CA 1
ATOM 2961 C C . PRO A 1 379 ? -51.042 -30.353 78.599 1.00 64.31 379 PRO A C 1
ATOM 2963 O O . PRO A 1 379 ? -50.150 -29.606 78.176 1.00 64.31 379 PRO A O 1
ATOM 2966 N N . SER A 1 380 ? -50.970 -30.993 79.764 1.00 75.50 380 SER A N 1
ATOM 2967 C CA . SER A 1 380 ? -49.888 -30.819 80.727 1.00 75.50 380 SER A CA 1
ATOM 2968 C C . SER A 1 380 ? -48.553 -31.350 80.184 1.00 75.50 380 SER A C 1
ATOM 2970 O O . SER A 1 380 ? -48.505 -32.202 79.296 1.00 75.50 380 SER A O 1
ATOM 2972 N N . LEU A 1 381 ? -47.435 -30.851 80.721 1.00 64.62 381 LEU A N 1
ATOM 2973 C CA . LEU A 1 381 ? -46.084 -31.302 80.353 1.00 64.62 381 LEU A CA 1
ATOM 2974 C C . LEU A 1 381 ? -45.892 -32.817 80.550 1.00 64.62 381 LEU A C 1
ATOM 2976 O O . LEU A 1 381 ? -45.137 -33.422 79.797 1.00 64.62 381 LEU A O 1
ATOM 2980 N N . ALA A 1 382 ? -46.608 -33.430 81.498 1.00 66.25 382 ALA A N 1
ATOM 2981 C CA . ALA A 1 382 ? -46.564 -34.868 81.748 1.00 66.25 382 ALA A CA 1
ATOM 2982 C C . ALA A 1 382 ? -47.157 -35.685 80.584 1.00 66.25 382 ALA A C 1
ATOM 2984 O O . ALA A 1 382 ? -46.550 -36.672 80.171 1.00 66.25 382 ALA A O 1
ATOM 2985 N N . ASP A 1 383 ? -48.254 -35.218 79.976 1.00 66.25 383 ASP A N 1
ATOM 2986 C CA . ASP A 1 383 ? -48.898 -35.878 78.824 1.00 66.25 383 ASP A CA 1
ATOM 2987 C C . ASP A 1 383 ? -48.056 -35.788 77.542 1.00 66.25 383 ASP A C 1
ATOM 2989 O O . ASP A 1 383 ? -48.168 -36.611 76.637 1.00 66.25 383 ASP A O 1
ATOM 2993 N N . ARG A 1 384 ? -47.168 -34.789 77.459 1.00 63.72 384 ARG A N 1
ATOM 2994 C CA . ARG A 1 384 ? -46.207 -34.649 76.353 1.00 63.72 384 ARG A CA 1
ATOM 2995 C C . ARG A 1 384 ? -44.967 -35.528 76.511 1.00 63.72 384 ARG A C 1
ATOM 2997 O O . ARG A 1 384 ? -44.281 -35.770 75.521 1.00 63.72 384 ARG A O 1
ATOM 3004 N N . ILE A 1 385 ? -44.662 -35.973 77.729 1.00 65.31 385 ILE A N 1
ATOM 3005 C CA . ILE A 1 385 ? -43.482 -36.795 78.037 1.00 65.31 385 ILE A CA 1
ATOM 3006 C C . ILE A 1 385 ? -43.802 -38.295 77.904 1.00 65.31 385 ILE A C 1
ATOM 3008 O O . ILE A 1 385 ? -42.906 -39.073 77.586 1.00 65.31 385 ILE A O 1
ATOM 3012 N N . SER A 1 386 ? -45.063 -38.703 78.079 1.00 65.75 386 SER A N 1
ATOM 3013 C CA . SER A 1 386 ? -45.510 -40.103 77.980 1.00 65.75 386 SER A CA 1
ATOM 3014 C C . SER A 1 386 ? -45.870 -40.570 76.562 1.00 65.75 386 SER A C 1
ATOM 3016 O O . SER A 1 386 ? -46.030 -41.770 76.340 1.00 65.75 386 SER A O 1
ATOM 3018 N N . ALA A 1 387 ? -45.968 -39.664 75.583 1.00 65.06 387 ALA A N 1
ATOM 3019 C CA . ALA A 1 387 ? -46.212 -40.037 74.191 1.00 65.06 387 ALA A CA 1
ATOM 3020 C C . ALA A 1 387 ? -44.941 -40.652 73.553 1.00 65.06 387 ALA A C 1
ATOM 3022 O O . ALA A 1 387 ? -43.885 -40.008 73.554 1.00 65.06 387 ALA A O 1
ATOM 3023 N N . PRO A 1 388 ? -45.000 -41.872 72.981 1.00 60.34 388 PRO A N 1
ATOM 3024 C CA . PRO A 1 388 ? -43.829 -42.519 72.397 1.00 60.34 388 PRO A CA 1
ATOM 3025 C C . PRO A 1 388 ? -43.331 -41.745 71.166 1.00 60.34 388 PRO A C 1
ATOM 3027 O O . PRO A 1 388 ? -44.068 -41.516 70.207 1.00 60.34 388 PRO A O 1
ATOM 3030 N N . ARG A 1 389 ? -42.054 -41.338 71.186 1.00 58.25 389 ARG A N 1
ATOM 3031 C CA . ARG A 1 389 ? -41.371 -40.703 70.047 1.00 58.25 389 ARG A CA 1
ATOM 3032 C C . ARG A 1 389 ? -41.255 -41.697 68.885 1.00 58.25 389 ARG A C 1
ATOM 3034 O O . ARG A 1 389 ? -40.561 -42.702 69.007 1.00 58.25 389 ARG A O 1
ATOM 3041 N N . GLY A 1 390 ? -41.890 -41.385 67.755 1.00 53.62 390 GLY A N 1
ATOM 3042 C CA . GLY A 1 390 ? -41.686 -42.092 66.487 1.00 53.62 390 GLY A CA 1
ATOM 3043 C C . GLY A 1 390 ? -40.258 -41.908 65.938 1.00 53.62 390 GLY A C 1
ATOM 3044 O O . GLY A 1 390 ? -39.609 -40.901 66.245 1.00 53.62 390 GLY A O 1
ATOM 3045 N N . PRO A 1 391 ? -39.740 -42.876 65.161 1.00 54.19 391 PRO A N 1
ATOM 3046 C CA . PRO A 1 391 ? -38.330 -42.949 64.798 1.00 54.19 391 PRO A CA 1
ATOM 3047 C C . PRO A 1 391 ? -37.908 -41.835 63.832 1.00 54.19 391 PRO A C 1
ATOM 3049 O O . PRO A 1 391 ? -38.523 -41.586 62.798 1.00 54.19 391 PRO A O 1
ATOM 3052 N N . ARG A 1 392 ? -36.801 -41.187 64.197 1.00 46.03 392 ARG A N 1
ATOM 3053 C CA . ARG A 1 392 ? -36.034 -40.219 63.410 1.00 46.03 392 ARG A CA 1
ATOM 3054 C C . ARG A 1 392 ? -35.237 -40.976 62.334 1.00 46.03 392 ARG A C 1
ATOM 3056 O O . ARG A 1 392 ? -34.547 -41.925 62.707 1.00 46.03 392 ARG A O 1
ATOM 3063 N N . PRO A 1 393 ? -35.260 -40.589 61.045 1.00 41.84 393 PRO A N 1
ATOM 3064 C CA . PRO A 1 393 ? -34.334 -41.164 60.080 1.00 41.84 393 PRO A CA 1
ATOM 3065 C C . PRO A 1 393 ? -32.906 -40.715 60.413 1.00 41.84 393 PRO A C 1
ATOM 3067 O O . PRO A 1 393 ? -32.635 -39.535 60.654 1.00 41.84 393 PRO A O 1
ATOM 3070 N N . ALA A 1 394 ? -32.027 -41.709 60.498 1.00 40.16 394 ALA A N 1
ATOM 3071 C CA . ALA A 1 394 ? -30.629 -41.587 60.857 1.00 40.16 394 ALA A CA 1
ATOM 3072 C C . ALA A 1 394 ? -29.838 -40.853 59.768 1.00 40.16 394 ALA A C 1
ATOM 3074 O O . ALA A 1 394 ? -29.909 -41.189 58.588 1.00 40.16 394 ALA A O 1
ATOM 3075 N N . ALA A 1 395 ? -29.054 -39.871 60.207 1.00 37.53 395 ALA A N 1
ATOM 3076 C CA . ALA A 1 395 ? -27.895 -39.389 59.481 1.00 37.53 395 ALA A CA 1
ATOM 3077 C C . ALA A 1 395 ? -26.812 -40.476 59.525 1.00 37.53 395 ALA A C 1
ATOM 3079 O O . ALA A 1 395 ? -26.529 -41.025 60.592 1.00 37.53 395 ALA A O 1
ATOM 3080 N N . ALA A 1 396 ? -26.232 -40.780 58.365 1.00 36.94 396 ALA A N 1
ATOM 3081 C CA . ALA A 1 396 ? -25.022 -41.577 58.261 1.00 36.94 396 ALA A CA 1
ATOM 3082 C C . ALA A 1 396 ? -23.848 -40.827 58.912 1.00 36.94 396 ALA A C 1
ATOM 3084 O O . ALA A 1 396 ? -23.726 -39.607 58.808 1.00 36.94 396 ALA A O 1
ATOM 3085 N N . SER A 1 397 ? -23.035 -41.594 59.625 1.00 39.00 397 SER A N 1
ATOM 3086 C CA . SER A 1 397 ? -21.903 -41.194 60.450 1.00 39.00 397 SER A CA 1
ATOM 3087 C C . SER A 1 397 ? -20.685 -40.718 59.653 1.00 39.00 397 SER A C 1
ATOM 3089 O O . SER A 1 397 ? -20.326 -41.303 58.634 1.00 39.00 397 SER A O 1
ATOM 3091 N N . ASN A 1 398 ? -20.039 -39.698 60.222 1.00 37.88 398 ASN A N 1
ATOM 3092 C CA . ASN A 1 398 ? -18.657 -39.250 60.027 1.00 37.88 398 ASN A CA 1
ATOM 3093 C C . ASN A 1 398 ? -17.605 -40.361 60.195 1.00 37.88 398 ASN A C 1
ATOM 3095 O O . ASN A 1 398 ? -17.782 -41.224 61.052 1.00 37.88 398 ASN A O 1
ATOM 3099 N N . ASP A 1 399 ? -16.466 -40.197 59.507 1.00 33.91 399 ASP A N 1
ATOM 3100 C CA . ASP A 1 399 ? -15.137 -40.015 60.135 1.00 33.91 399 ASP A CA 1
ATOM 3101 C C . ASP A 1 399 ? -14.163 -39.395 59.090 1.00 33.91 399 ASP A C 1
ATOM 3103 O O . ASP A 1 399 ? -14.101 -39.892 57.970 1.00 33.91 399 ASP A O 1
ATOM 3107 N N . GLY A 1 400 ? -13.422 -38.297 59.295 1.00 31.61 400 GLY A N 1
ATOM 3108 C CA . GLY A 1 400 ? -13.247 -37.450 60.470 1.00 31.61 400 GLY A CA 1
ATOM 3109 C C . GLY A 1 400 ? -12.603 -36.078 60.159 1.00 31.61 400 GLY A C 1
ATOM 3110 O O . GLY A 1 400 ? -12.049 -35.862 59.083 1.00 31.61 400 GLY A O 1
ATOM 3111 N N . SER A 1 401 ? -12.734 -35.198 61.167 1.00 33.62 401 SER A N 1
ATOM 3112 C CA . SER A 1 401 ? -11.936 -34.015 61.576 1.00 33.62 401 SER A CA 1
ATOM 3113 C C . SER A 1 401 ? -11.593 -32.906 60.567 1.00 33.62 401 SER A C 1
ATOM 3115 O O . SER A 1 401 ? -11.077 -33.185 59.498 1.00 33.62 401 SER A O 1
ATOM 3117 N N . GLU A 1 402 ? -11.683 -31.602 60.837 1.00 32.78 402 GLU A N 1
ATOM 3118 C CA . GLU A 1 402 ? -12.091 -30.762 61.977 1.00 32.78 402 GLU A CA 1
ATOM 3119 C C . GLU A 1 402 ? -12.138 -29.309 61.424 1.00 32.78 402 GLU A C 1
ATOM 3121 O O . GLU A 1 402 ? -11.299 -28.920 60.613 1.00 32.78 402 GLU A O 1
ATOM 3126 N N . THR A 1 403 ? -13.137 -28.516 61.820 1.00 36.97 403 THR A N 1
ATOM 3127 C CA . THR A 1 403 ? -13.337 -27.076 61.503 1.00 36.97 403 THR A CA 1
ATOM 3128 C C . THR A 1 403 ? -12.633 -26.183 62.548 1.00 36.97 403 THR A C 1
ATOM 3130 O O . THR A 1 403 ? -12.399 -26.697 63.643 1.00 36.97 403 THR A O 1
ATOM 3133 N N . PRO A 1 404 ? -12.329 -24.878 62.322 1.00 43.84 404 PRO A N 1
ATOM 3134 C CA . PRO A 1 404 ? -13.337 -23.783 62.363 1.00 43.84 404 PRO A CA 1
ATOM 3135 C C . PRO A 1 404 ? -12.976 -22.600 61.413 1.00 43.84 404 PRO A C 1
ATOM 3137 O O . PRO A 1 404 ? -11.901 -22.574 60.835 1.00 43.84 404 PRO A O 1
ATOM 3140 N N . ASP A 1 405 ? -13.738 -21.544 61.137 1.00 33.38 405 ASP A N 1
ATOM 3141 C CA . ASP A 1 405 ? -15.058 -21.052 61.515 1.00 33.38 405 ASP A CA 1
ATOM 3142 C C . ASP A 1 405 ? -15.438 -19.991 60.461 1.00 33.38 405 ASP A C 1
ATOM 3144 O O . ASP A 1 405 ? -14.596 -19.204 60.022 1.00 33.38 405 ASP A O 1
ATOM 3148 N N . GLN A 1 406 ? -16.719 -19.912 60.102 1.00 37.75 406 GLN A N 1
ATOM 3149 C CA . GLN A 1 406 ? -17.313 -18.672 59.604 1.00 37.75 406 GLN A CA 1
ATOM 3150 C C . GLN A 1 406 ? -17.773 -17.859 60.814 1.00 37.75 406 GLN A C 1
ATOM 3152 O O . GLN A 1 406 ? -18.642 -18.310 61.560 1.00 37.75 406 GLN A O 1
ATOM 3157 N N . GLN A 1 407 ? -17.293 -16.623 60.956 1.00 34.69 407 GLN A N 1
ATOM 3158 C CA . GLN A 1 407 ? -17.945 -15.624 61.800 1.00 34.69 407 GLN A CA 1
ATOM 3159 C C . GLN A 1 407 ? -18.292 -14.364 61.006 1.00 34.69 407 GLN A C 1
ATOM 3161 O O . GLN A 1 407 ? -17.493 -13.788 60.274 1.00 34.69 407 GLN A O 1
ATOM 3166 N N . ARG A 1 408 ? -19.568 -14.013 61.160 1.00 36.19 408 ARG A N 1
ATOM 3167 C CA . ARG A 1 408 ? -20.326 -12.880 60.627 1.00 36.19 408 ARG A CA 1
ATOM 3168 C C . ARG A 1 408 ? -19.684 -11.509 60.908 1.00 36.19 408 ARG A C 1
ATOM 3170 O O . ARG A 1 408 ? -18.880 -11.388 61.829 1.00 36.19 408 ARG A O 1
ATOM 3177 N N . PRO A 1 409 ? -20.093 -10.465 60.161 1.00 45.44 409 PRO A N 1
ATOM 3178 C CA . PRO A 1 409 ? -19.399 -9.187 60.120 1.00 45.44 409 PRO A CA 1
ATOM 3179 C C . PRO A 1 409 ? -19.722 -8.334 61.349 1.00 45.44 409 PRO A C 1
ATOM 3181 O O . PRO A 1 409 ? -20.883 -8.137 61.710 1.00 45.44 409 PRO A O 1
ATOM 3184 N N . GLY A 1 410 ? -18.678 -7.795 61.969 1.00 33.59 410 GLY A N 1
ATOM 3185 C CA . GLY A 1 410 ? -18.772 -6.839 63.060 1.00 33.59 410 GLY A CA 1
ATOM 3186 C C . GLY A 1 410 ? -17.568 -5.903 63.051 1.00 33.59 410 GLY A C 1
ATOM 3187 O O . GLY A 1 410 ? -16.430 -6.351 63.091 1.00 33.59 410 GLY A O 1
ATOM 3188 N N . SER A 1 411 ? -17.857 -4.601 63.004 1.00 38.47 411 SER A N 1
ATOM 3189 C CA . SER A 1 411 ? -17.017 -3.489 63.473 1.00 38.47 411 SER A CA 1
ATOM 3190 C C . SER A 1 411 ? -15.576 -3.371 62.949 1.00 38.47 411 SER A C 1
ATOM 3192 O O . SER A 1 411 ? -14.647 -3.822 63.607 1.00 38.47 411 SER A O 1
ATOM 3194 N N . TYR A 1 412 ? -15.371 -2.573 61.896 1.00 37.69 412 TYR A N 1
ATOM 3195 C CA . TYR A 1 412 ? -14.117 -1.827 61.714 1.00 37.69 412 TYR A CA 1
ATOM 3196 C C . TYR A 1 412 ? -14.387 -0.399 61.218 1.00 37.69 412 TYR A C 1
ATOM 3198 O O . TYR A 1 412 ? -14.216 -0.063 60.053 1.00 37.69 412 TYR A O 1
ATOM 3206 N N . LEU A 1 413 ? -14.794 0.464 62.152 1.00 40.97 413 LEU A N 1
ATOM 3207 C CA . LEU A 1 413 ? -14.471 1.891 62.128 1.00 40.97 413 LEU A CA 1
ATOM 3208 C C . LEU A 1 413 ? -13.389 2.122 63.185 1.00 40.97 413 LEU A C 1
ATOM 3210 O O . LEU A 1 413 ? -13.706 2.340 64.353 1.00 40.97 413 LEU A O 1
ATOM 3214 N N . ARG A 1 414 ? -12.113 2.055 62.793 1.00 37.84 414 ARG A N 1
ATOM 3215 C CA . ARG A 1 414 ? -10.998 2.627 63.563 1.00 37.84 414 ARG A CA 1
ATOM 3216 C C . ARG A 1 414 ? -9.755 2.742 62.679 1.00 37.84 414 ARG A C 1
ATOM 3218 O O . ARG A 1 414 ? -9.361 1.766 62.060 1.00 37.84 414 ARG A O 1
ATOM 3225 N N . ALA A 1 415 ? -9.144 3.928 62.727 1.00 37.47 415 ALA A N 1
ATOM 3226 C CA . ALA A 1 415 ? -7.830 4.305 62.197 1.00 37.47 415 ALA A CA 1
ATOM 3227 C C . ALA A 1 415 ? -7.778 4.938 60.788 1.00 37.47 415 ALA A C 1
ATOM 3229 O O . ALA A 1 415 ? -6.988 4.544 59.941 1.00 37.47 415 ALA A O 1
ATOM 3230 N N . LEU A 1 416 ? -8.497 6.052 60.603 1.00 36.53 416 LEU A N 1
ATOM 3231 C CA . LEU A 1 416 ? -7.764 7.280 60.277 1.00 36.53 416 LEU A CA 1
ATOM 3232 C C . LEU A 1 416 ? -7.149 7.776 61.588 1.00 36.53 416 LEU A C 1
ATOM 3234 O O . LEU A 1 416 ? -7.899 7.975 62.544 1.00 36.53 416 LEU A O 1
ATOM 3238 N N . ASN A 1 417 ? -5.823 7.919 61.626 1.00 33.25 417 ASN A N 1
ATOM 3239 C CA . ASN A 1 417 ? -5.064 8.996 62.278 1.00 33.25 417 ASN A CA 1
ATOM 3240 C C . ASN A 1 417 ? -3.690 8.482 62.751 1.00 33.25 417 ASN A C 1
ATOM 3242 O O . ASN A 1 417 ? -3.548 7.996 63.870 1.00 33.25 417 ASN A O 1
ATOM 3246 N N . SER A 1 418 ? -2.672 8.636 61.907 1.00 33.25 418 SER A N 1
ATOM 3247 C CA . SER A 1 418 ? -1.313 8.907 62.375 1.00 33.25 418 SER A CA 1
ATOM 3248 C C . SER A 1 418 ? -0.568 9.705 61.309 1.00 33.25 418 SER A C 1
ATOM 3250 O O . SER A 1 418 ? -0.184 9.169 60.270 1.00 33.25 418 SER A O 1
ATOM 3252 N N . ASN A 1 419 ? -0.435 11.002 61.595 1.00 34.06 419 ASN A N 1
ATOM 3253 C CA . ASN A 1 419 ? 0.632 11.924 61.197 1.00 34.06 419 ASN A CA 1
ATOM 3254 C C . ASN A 1 419 ? 1.894 11.215 60.667 1.00 34.06 419 ASN A C 1
ATOM 3256 O O . ASN A 1 419 ? 2.353 10.240 61.248 1.00 34.06 419 ASN A O 1
ATOM 3260 N N . GLY A 1 420 ? 2.530 11.667 59.592 1.00 28.83 420 GLY A N 1
ATOM 3261 C CA . GLY A 1 420 ? 2.900 13.059 59.360 1.00 28.83 420 GLY A CA 1
ATOM 3262 C C . GLY A 1 420 ? 4.343 13.260 59.823 1.00 28.83 420 GLY A C 1
ATOM 3263 O O . GLY A 1 420 ? 4.577 13.584 60.981 1.00 28.83 420 GLY A O 1
ATOM 3264 N N . ALA A 1 421 ? 5.292 13.059 58.912 1.00 30.33 421 ALA A N 1
ATOM 3265 C CA . ALA A 1 421 ? 6.646 13.595 59.001 1.00 30.33 421 ALA A CA 1
ATOM 3266 C C . ALA A 1 421 ? 7.185 13.733 57.572 1.00 30.33 421 ALA A C 1
ATOM 3268 O O . ALA A 1 421 ? 7.557 12.753 56.930 1.00 30.33 421 ALA A O 1
ATOM 3269 N N . GLY A 1 422 ? 7.135 14.959 57.055 1.00 30.19 422 GLY A N 1
ATOM 3270 C CA . GLY A 1 422 ? 7.852 15.345 55.851 1.00 30.19 422 GLY A CA 1
ATOM 3271 C C . GLY A 1 422 ? 9.294 15.705 56.189 1.00 30.19 422 GLY A C 1
ATOM 3272 O O . GLY A 1 422 ? 9.559 16.243 57.260 1.00 30.19 422 GLY A O 1
ATOM 3273 N N . ALA A 1 423 ? 10.202 15.460 55.250 1.00 31.77 423 ALA A N 1
ATOM 3274 C CA . ALA A 1 423 ? 11.432 16.230 55.126 1.00 31.77 423 ALA A CA 1
ATOM 3275 C C . ALA A 1 423 ? 11.926 16.185 53.670 1.00 31.77 423 ALA A C 1
ATOM 3277 O O . ALA A 1 423 ? 12.474 15.192 53.208 1.00 31.77 423 ALA A O 1
ATOM 3278 N N . THR A 1 424 ? 11.650 17.295 52.981 1.00 30.89 424 THR A N 1
ATOM 3279 C CA . THR A 1 424 ? 12.572 18.061 52.123 1.00 30.89 424 THR A CA 1
ATOM 3280 C C . THR A 1 424 ? 13.265 17.357 50.953 1.00 30.89 424 THR A C 1
ATOM 3282 O O . THR A 1 424 ? 14.275 16.678 51.112 1.00 30.89 424 THR A O 1
ATOM 3285 N N . ALA A 1 425 ? 12.776 17.673 49.752 1.00 31.97 425 ALA A N 1
ATOM 3286 C CA . ALA A 1 425 ? 13.588 17.784 48.549 1.00 31.97 425 ALA A CA 1
ATOM 3287 C C . ALA A 1 425 ? 14.414 19.083 48.596 1.00 31.97 425 ALA A C 1
ATOM 3289 O O . ALA A 1 425 ? 13.848 20.124 48.923 1.00 31.97 425 ALA A O 1
ATOM 3290 N N . ASP A 1 426 ? 15.707 19.020 48.252 1.00 30.97 426 ASP A N 1
ATOM 3291 C CA . ASP A 1 426 ? 16.307 19.957 47.292 1.00 30.97 426 ASP A CA 1
ATOM 3292 C C . ASP A 1 426 ? 17.719 19.557 46.815 1.00 30.97 426 ASP A C 1
ATOM 3294 O O . ASP A 1 426 ? 18.540 19.022 47.558 1.00 30.97 426 ASP A O 1
ATOM 3298 N N . SER A 1 427 ? 17.983 19.948 45.564 1.00 33.22 427 SER A N 1
ATOM 3299 C CA . SER A 1 427 ? 19.263 20.074 44.838 1.00 33.22 427 SER A CA 1
ATOM 3300 C C . SER A 1 427 ? 19.868 18.862 44.091 1.00 33.22 427 SER A C 1
ATOM 3302 O O . SER A 1 427 ? 20.598 18.036 44.622 1.00 33.22 427 SER A O 1
ATOM 3304 N N . ALA A 1 428 ? 19.557 18.840 42.787 1.00 33.78 428 ALA A N 1
ATOM 3305 C CA . ALA A 1 428 ? 20.480 18.955 41.644 1.00 33.78 428 ALA A CA 1
ATOM 3306 C C . ALA A 1 428 ? 21.761 18.094 41.580 1.00 33.78 428 ALA A C 1
ATOM 3308 O O . ALA A 1 428 ? 22.652 18.210 42.414 1.00 33.78 428 ALA A O 1
ATOM 3309 N N . GLY A 1 429 ? 21.944 17.378 40.459 1.00 32.78 429 GLY A N 1
ATOM 3310 C CA . GLY A 1 429 ? 23.263 16.852 40.087 1.00 32.78 429 GLY A CA 1
ATOM 3311 C C . GLY A 1 429 ? 23.272 15.774 39.007 1.00 32.78 429 GLY A C 1
ATOM 3312 O O . GLY A 1 429 ? 23.454 14.601 39.298 1.00 32.78 429 GLY A O 1
ATOM 3313 N N . ASP A 1 430 ? 23.096 16.214 37.769 1.00 35.88 430 ASP A N 1
ATOM 3314 C CA . ASP A 1 430 ? 23.386 15.561 36.490 1.00 35.88 430 ASP A CA 1
ATOM 3315 C C . ASP A 1 430 ? 24.670 14.683 36.469 1.00 35.88 430 ASP A C 1
ATOM 3317 O O . ASP A 1 430 ? 25.753 15.187 36.786 1.00 35.88 430 ASP A O 1
ATOM 3321 N N . LYS A 1 431 ? 24.554 13.391 36.088 1.00 41.41 431 LYS A N 1
ATOM 3322 C CA . LYS A 1 431 ? 25.543 12.593 35.308 1.00 41.41 431 LYS A CA 1
ATOM 3323 C C . LYS A 1 431 ? 25.146 11.104 35.149 1.00 41.41 431 LYS A C 1
ATOM 3325 O O . LYS A 1 431 ? 24.773 10.469 36.135 1.00 41.41 431 LYS A O 1
ATOM 3330 N N . PRO A 1 432 ? 25.288 10.508 33.945 1.00 52.34 432 PRO A N 1
ATOM 3331 C CA . PRO A 1 432 ? 25.063 9.078 33.706 1.00 52.34 432 PRO A CA 1
ATOM 3332 C C . PRO A 1 432 ? 26.275 8.205 34.115 1.00 52.34 432 PRO A C 1
ATOM 3334 O O . PRO A 1 432 ? 27.409 8.694 34.104 1.00 52.34 432 PRO A O 1
ATOM 3337 N N . PRO A 1 433 ? 26.073 6.915 34.457 1.00 60.59 433 PRO A N 1
ATOM 3338 C CA . PRO A 1 433 ? 27.158 6.010 34.846 1.00 60.59 433 PRO A CA 1
ATOM 3339 C C . PRO A 1 433 ? 27.973 5.500 33.634 1.00 60.59 433 PRO A C 1
ATOM 3341 O O . PRO A 1 433 ? 27.421 5.369 32.539 1.00 60.59 433 PRO A O 1
ATOM 3344 N N . PRO A 1 434 ? 29.279 5.202 33.805 1.00 54.69 434 PRO A N 1
ATOM 3345 C CA . PRO A 1 434 ? 30.186 4.876 32.705 1.00 54.69 434 PRO A CA 1
ATOM 3346 C C . PRO A 1 434 ? 30.163 3.393 32.290 1.00 54.69 434 PRO A C 1
ATOM 3348 O O . PRO A 1 434 ? 29.888 2.497 33.087 1.00 54.69 434 PRO A O 1
ATOM 3351 N N . LEU A 1 435 ? 30.513 3.169 31.019 1.00 45.06 435 LEU A N 1
ATOM 3352 C CA . LEU A 1 435 ? 30.812 1.884 30.374 1.00 45.06 435 LEU A CA 1
ATOM 3353 C C . LEU A 1 435 ? 31.988 1.154 31.060 1.00 45.06 435 LEU A C 1
ATOM 3355 O O . LEU A 1 435 ? 32.952 1.821 31.444 1.00 45.06 435 LEU A O 1
ATOM 3359 N N . PRO A 1 436 ? 31.993 -0.190 31.136 1.00 49.00 436 PRO A N 1
ATOM 3360 C CA . PRO A 1 436 ? 33.197 -0.939 31.463 1.00 49.00 436 PRO A CA 1
ATOM 3361 C C . PRO A 1 436 ? 34.073 -1.175 30.222 1.00 49.00 436 PRO A C 1
ATOM 3363 O O . PRO A 1 436 ? 33.591 -1.364 29.105 1.00 49.00 436 PRO A O 1
ATOM 3366 N N . ALA A 1 437 ? 35.377 -1.116 30.476 1.00 36.56 437 ALA A N 1
ATOM 3367 C CA . ALA A 1 437 ? 36.479 -1.141 29.532 1.00 36.56 437 ALA A CA 1
ATOM 3368 C C . ALA A 1 437 ? 36.659 -2.481 28.804 1.00 36.56 437 ALA A C 1
ATOM 3370 O O . ALA A 1 437 ? 36.294 -3.547 29.297 1.00 36.56 437 ALA A O 1
ATOM 3371 N N . ALA A 1 438 ? 37.268 -2.371 27.625 1.00 36.91 438 ALA A N 1
ATOM 3372 C CA . ALA A 1 438 ? 37.799 -3.465 26.837 1.00 36.91 438 ALA A CA 1
ATOM 3373 C C . ALA A 1 438 ? 39.072 -4.031 27.481 1.00 36.91 438 ALA A C 1
ATOM 3375 O O . ALA A 1 438 ? 39.980 -3.265 27.789 1.00 36.91 438 ALA A O 1
ATOM 3376 N N . ASP A 1 439 ? 39.141 -5.357 27.574 1.00 36.06 439 ASP A N 1
ATOM 3377 C CA . ASP A 1 439 ? 40.387 -6.116 27.624 1.00 36.06 439 ASP A CA 1
ATOM 3378 C C . ASP A 1 439 ? 40.347 -7.178 26.520 1.00 36.06 439 ASP A C 1
ATOM 3380 O O . ASP A 1 439 ? 39.324 -7.817 26.256 1.00 36.06 439 ASP A O 1
ATOM 3384 N N . SER A 1 440 ? 41.475 -7.284 25.829 1.00 35.25 440 SER A N 1
ATOM 3385 C CA . SER A 1 440 ? 41.768 -8.168 24.708 1.00 35.25 440 SER A CA 1
ATOM 3386 C C . SER A 1 440 ? 42.222 -9.561 25.155 1.00 35.25 440 SER A C 1
ATOM 3388 O O . SER A 1 440 ? 42.739 -9.734 26.254 1.00 35.25 440 SER A O 1
ATOM 3390 N N . ASP A 1 441 ? 42.131 -10.494 24.201 1.00 31.66 441 ASP A N 1
ATOM 3391 C CA . ASP A 1 441 ? 42.839 -11.778 24.101 1.00 31.66 441 ASP A CA 1
ATOM 3392 C C . ASP A 1 441 ? 42.302 -12.975 24.910 1.00 31.66 441 ASP A C 1
ATOM 3394 O O . ASP A 1 441 ? 42.625 -13.158 26.077 1.00 31.66 441 ASP A O 1
ATOM 3398 N N . GLN A 1 442 ? 41.607 -13.903 24.232 1.00 32.75 442 GLN A N 1
ATOM 3399 C CA . GLN A 1 442 ? 42.164 -15.221 23.859 1.00 32.75 442 GLN A CA 1
ATOM 3400 C C . GLN A 1 442 ? 41.108 -16.214 23.332 1.00 32.75 442 GLN A C 1
ATOM 3402 O O . GLN A 1 442 ? 39.967 -16.263 23.777 1.00 32.75 442 GLN A O 1
ATOM 3407 N N . SER A 1 443 ? 41.593 -17.023 22.384 1.00 30.61 443 SER A N 1
ATOM 3408 C CA . SER A 1 443 ? 41.225 -18.410 22.063 1.00 30.61 443 SER A CA 1
ATOM 3409 C C . SER A 1 443 ? 39.806 -18.758 21.579 1.00 30.61 443 SER A C 1
ATOM 3411 O O . SER A 1 443 ? 38.845 -18.945 22.317 1.00 30.61 443 SER A O 1
ATOM 3413 N N . ALA A 1 444 ? 39.774 -19.021 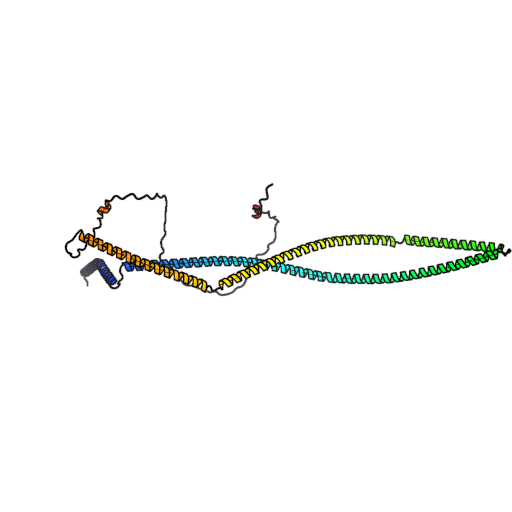20.269 1.00 42.19 444 ALA A N 1
ATOM 3414 C CA . ALA A 1 444 ? 39.025 -20.073 19.590 1.00 42.19 444 ALA A CA 1
ATOM 3415 C C . ALA A 1 444 ? 38.271 -21.072 20.493 1.00 42.19 444 ALA A C 1
ATOM 3417 O O . ALA A 1 444 ? 38.868 -21.941 21.129 1.00 42.19 444 ALA A O 1
ATOM 3418 N N . SER A 1 445 ? 36.942 -21.044 20.409 1.00 33.91 445 SER A N 1
ATOM 3419 C CA . SER A 1 445 ? 36.118 -22.240 20.563 1.00 33.91 445 SER A CA 1
ATOM 3420 C C . SER A 1 445 ? 34.864 -22.122 19.693 1.00 33.91 445 SER A C 1
ATOM 3422 O O . SER A 1 445 ? 34.155 -21.119 19.685 1.00 33.91 445 SER A O 1
ATOM 3424 N N . VAL A 1 446 ? 34.660 -23.151 18.877 1.00 46.78 446 VAL A N 1
ATOM 3425 C CA . VAL A 1 446 ? 33.516 -23.357 17.985 1.00 46.78 446 VAL A CA 1
ATOM 3426 C C . VAL A 1 446 ? 32.243 -23.506 18.828 1.00 46.78 446 VAL A C 1
ATOM 3428 O O . VAL A 1 446 ? 32.255 -24.326 19.749 1.00 46.78 446 VAL A O 1
ATOM 3431 N N . PRO A 1 447 ? 31.124 -22.814 18.539 1.00 42.25 447 PRO A N 1
ATOM 3432 C CA . PRO A 1 447 ? 29.877 -23.130 19.209 1.00 42.25 447 PRO A CA 1
ATOM 3433 C C . PRO A 1 447 ? 29.249 -24.367 18.557 1.00 42.25 447 PRO A C 1
ATOM 3435 O O . PRO A 1 447 ? 28.891 -24.386 17.380 1.00 42.25 447 PRO A O 1
ATOM 3438 N N . VAL A 1 448 ? 29.131 -25.417 19.364 1.00 42.59 448 VAL A N 1
ATOM 3439 C CA . VAL A 1 448 ? 28.322 -26.610 19.111 1.00 42.59 448 VAL A CA 1
ATOM 3440 C C . VAL A 1 448 ? 26.863 -26.192 18.907 1.00 42.59 448 VAL A C 1
ATOM 3442 O O . VAL A 1 448 ? 26.276 -25.511 19.748 1.00 42.59 448 VAL A O 1
ATOM 3445 N N . ALA A 1 449 ? 26.280 -26.615 17.786 1.00 41.50 449 ALA A N 1
ATOM 3446 C CA . ALA A 1 449 ? 24.869 -26.437 17.474 1.00 41.50 449 ALA A CA 1
ATOM 3447 C C . ALA A 1 449 ? 23.988 -27.145 18.519 1.00 41.50 449 ALA A C 1
ATOM 3449 O O . ALA A 1 449 ? 24.090 -28.356 18.718 1.00 41.50 449 ALA A O 1
ATOM 3450 N N . GLN A 1 450 ? 23.100 -26.398 19.173 1.00 43.94 450 GLN A N 1
ATOM 3451 C CA . GLN A 1 450 ? 21.999 -26.982 19.939 1.00 43.94 450 GLN A CA 1
ATOM 3452 C C . GLN A 1 450 ? 20.894 -27.426 18.965 1.00 43.94 450 GLN A C 1
ATOM 3454 O O . GLN A 1 450 ? 20.585 -26.680 18.032 1.00 43.94 450 GLN A O 1
ATOM 3459 N N . PRO A 1 451 ? 20.261 -28.599 19.148 1.00 45.19 451 PRO A N 1
ATOM 3460 C CA . PRO A 1 451 ? 19.173 -29.021 18.278 1.00 45.19 451 PRO A CA 1
ATOM 3461 C C . PRO A 1 451 ? 17.930 -28.178 18.583 1.00 45.19 451 PRO A C 1
ATOM 3463 O O . PRO A 1 451 ? 17.344 -28.264 19.666 1.00 45.19 451 PRO A O 1
ATOM 3466 N N . HIS A 1 452 ? 17.518 -27.346 17.627 1.00 47.00 452 HIS A N 1
ATOM 3467 C CA . HIS A 1 452 ? 16.231 -26.666 17.694 1.00 47.00 452 HIS A CA 1
ATOM 3468 C C . HIS A 1 452 ? 15.106 -27.707 17.747 1.00 47.00 452 HIS A C 1
ATOM 3470 O O . HIS A 1 452 ? 15.049 -28.631 16.938 1.00 47.00 452 HIS A O 1
ATOM 3476 N N . ARG A 1 453 ? 14.195 -27.556 18.713 1.00 57.19 453 ARG A N 1
ATOM 3477 C CA . ARG A 1 453 ? 12.938 -28.314 18.737 1.00 57.19 453 ARG A CA 1
ATOM 3478 C C . ARG A 1 453 ? 12.128 -27.938 17.486 1.00 57.19 453 ARG A C 1
ATOM 3480 O O . ARG A 1 453 ? 12.005 -26.736 17.228 1.00 57.19 453 ARG A O 1
ATOM 3487 N N . PRO A 1 454 ? 11.567 -28.904 16.738 1.00 59.38 454 PRO A N 1
ATOM 3488 C CA . PRO A 1 454 ? 10.826 -28.600 15.520 1.00 59.38 454 PRO A CA 1
ATOM 3489 C C . PRO A 1 454 ? 9.603 -27.741 15.848 1.00 59.38 454 PRO A C 1
ATOM 3491 O O . PRO A 1 454 ? 8.911 -27.954 16.852 1.00 59.38 454 PRO A O 1
ATOM 3494 N N . ARG A 1 455 ? 9.371 -26.721 15.018 1.00 66.31 455 ARG A N 1
ATOM 3495 C CA . ARG A 1 455 ? 8.243 -25.795 15.166 1.00 66.31 455 ARG A CA 1
ATOM 3496 C C . ARG A 1 455 ? 6.940 -26.546 14.881 1.00 66.31 455 ARG A C 1
ATOM 3498 O O . ARG A 1 455 ? 6.895 -27.447 14.053 1.00 66.31 455 ARG A O 1
ATOM 3505 N N . LEU A 1 456 ? 5.860 -26.135 15.548 1.00 57.00 456 LEU A N 1
ATOM 3506 C CA . LEU A 1 456 ? 4.515 -26.734 15.486 1.00 57.00 456 LEU A CA 1
ATOM 3507 C C . LEU A 1 456 ? 4.007 -27.049 14.063 1.00 57.00 456 LEU A C 1
ATOM 3509 O O . LEU A 1 456 ? 3.252 -27.999 13.895 1.00 57.00 456 LEU A O 1
ATOM 3513 N N . LEU A 1 457 ? 4.456 -26.311 13.046 1.00 52.12 457 LEU A N 1
ATOM 3514 C CA . LEU A 1 457 ? 4.094 -26.517 11.640 1.00 52.12 457 LEU A CA 1
ATOM 3515 C C . LEU A 1 457 ? 4.635 -27.830 11.033 1.00 52.12 457 LEU A C 1
ATOM 3517 O O . LEU A 1 457 ? 3.947 -28.444 10.218 1.00 52.12 457 LEU A O 1
ATOM 3521 N N . GLU A 1 458 ? 5.794 -28.323 11.478 1.00 55.72 458 GLU A N 1
ATOM 3522 C CA . GLU A 1 458 ? 6.342 -29.630 11.059 1.00 55.72 458 GLU A CA 1
ATOM 3523 C C . GLU A 1 458 ? 5.629 -30.805 11.744 1.00 55.72 458 GLU A C 1
ATOM 3525 O O . GLU A 1 458 ? 5.652 -31.928 11.256 1.00 55.72 458 GLU A O 1
ATOM 3530 N N . ARG A 1 459 ? 4.932 -30.558 12.862 1.00 58.44 459 ARG A N 1
ATOM 3531 C CA . ARG A 1 459 ? 4.129 -31.582 13.551 1.00 58.44 459 ARG A CA 1
ATOM 3532 C C . ARG A 1 459 ? 2.729 -31.744 12.959 1.00 58.44 459 ARG A C 1
ATOM 3534 O O . ARG A 1 459 ? 2.088 -32.767 13.178 1.00 58.44 459 ARG A O 1
ATOM 3541 N N . ILE A 1 460 ? 2.245 -30.714 12.267 1.00 59.38 460 ILE A N 1
ATOM 3542 C CA . ILE A 1 460 ? 0.891 -30.659 11.700 1.00 59.38 460 ILE A CA 1
ATOM 3543 C C . ILE A 1 460 ? 0.897 -31.120 10.235 1.00 59.38 460 ILE A C 1
ATOM 3545 O O . ILE A 1 460 ? -0.079 -31.706 9.771 1.00 59.38 460 ILE A O 1
ATOM 3549 N N . SER A 1 461 ? 2.011 -30.944 9.519 1.00 57.47 461 SER A N 1
ATOM 3550 C CA . SER A 1 461 ? 2.201 -31.489 8.172 1.00 57.47 461 SER A CA 1
ATOM 3551 C C . SER A 1 461 ? 2.734 -32.924 8.238 1.00 57.47 461 SER A C 1
ATOM 3553 O O . SER A 1 461 ? 3.901 -33.198 7.998 1.00 57.47 461 SER A O 1
ATOM 3555 N N . GLY A 1 462 ? 1.862 -33.870 8.594 1.00 57.94 462 GLY A N 1
ATOM 3556 C CA . GLY A 1 462 ? 2.159 -35.305 8.562 1.00 57.94 462 GLY A CA 1
ATOM 3557 C C . GLY A 1 462 ? 2.390 -35.839 7.143 1.00 57.94 462 GLY A C 1
ATOM 3558 O O . GLY A 1 462 ? 1.539 -36.544 6.607 1.00 57.94 462 GLY A O 1
ATOM 3559 N N . ILE A 1 463 ? 3.543 -35.531 6.551 1.00 56.62 463 ILE A N 1
ATOM 3560 C CA . ILE A 1 463 ? 4.043 -36.130 5.311 1.00 56.62 463 ILE A CA 1
ATOM 3561 C C . ILE A 1 463 ? 5.299 -36.917 5.673 1.00 56.62 463 ILE A C 1
ATOM 3563 O O . ILE A 1 463 ? 6.416 -36.495 5.436 1.00 56.62 463 ILE A O 1
ATOM 3567 N N . ASP A 1 464 ? 5.065 -38.064 6.300 1.00 50.72 464 ASP A N 1
ATOM 3568 C CA . ASP A 1 464 ? 5.976 -39.206 6.289 1.00 50.72 464 ASP A CA 1
ATOM 3569 C C . ASP A 1 464 ? 5.113 -40.467 6.302 1.00 50.72 464 ASP A C 1
ATOM 3571 O O . ASP A 1 464 ? 4.856 -41.105 7.324 1.00 50.72 464 ASP A O 1
ATOM 3575 N N . LYS A 1 465 ? 4.574 -40.772 5.120 1.00 45.38 465 LYS A N 1
ATOM 3576 C CA . LYS A 1 465 ? 4.035 -42.081 4.747 1.00 45.38 465 LYS A CA 1
ATOM 3577 C C . LYS A 1 465 ? 4.268 -42.291 3.252 1.00 45.38 465 LYS A C 1
ATOM 3579 O O . LYS A 1 465 ? 3.341 -42.121 2.462 1.00 45.38 465 LYS A O 1
ATOM 3584 N N . ARG A 1 466 ? 5.486 -42.690 2.888 1.00 37.06 466 ARG A N 1
ATOM 3585 C CA . ARG A 1 466 ? 5.805 -43.937 2.163 1.00 37.06 466 ARG A CA 1
ATOM 3586 C C . ARG A 1 466 ? 7.224 -43.929 1.631 1.00 37.06 466 ARG A C 1
ATOM 3588 O O . ARG A 1 466 ? 7.614 -42.900 1.046 1.00 37.06 466 ARG A O 1
#